Protein AF-A0A0A3JSB8-F1 (afdb_monomer_lite)

Structure (mmCIF, N/CA/C/O backbone):
data_AF-A0A0A3JSB8-F1
#
_entry.id   AF-A0A0A3JSB8-F1
#
loop_
_atom_site.group_PDB
_atom_site.id
_atom_site.type_symbol
_atom_site.label_atom_id
_atom_site.label_alt_id
_atom_site.label_comp_id
_atom_site.label_asym_id
_atom_site.label_entity_id
_atom_site.label_seq_id
_atom_site.pdbx_PDB_ins_code
_atom_site.Cartn_x
_atom_site.Cartn_y
_atom_site.Cartn_z
_atom_site.occupancy
_atom_site.B_iso_or_equiv
_atom_site.auth_seq_id
_atom_site.auth_comp_id
_atom_site.auth_asym_id
_atom_site.auth_atom_id
_atom_site.pdbx_PDB_model_num
ATOM 1 N N . MET A 1 1 ? -5.574 57.983 15.757 1.00 31.56 1 MET A N 1
ATOM 2 C CA . MET A 1 1 ? -6.626 58.805 16.403 1.00 31.56 1 MET A CA 1
ATOM 3 C C . MET A 1 1 ? -7.780 57.883 16.767 1.00 31.56 1 MET A C 1
ATOM 5 O O . MET A 1 1 ? -8.288 57.249 15.859 1.00 31.56 1 MET A O 1
ATOM 9 N N . LYS A 1 2 ? -8.179 57.881 18.053 1.00 29.66 2 LYS A N 1
ATOM 10 C CA . LYS A 1 2 ? -9.280 57.117 18.693 1.00 29.66 2 LYS A CA 1
ATOM 11 C C . LYS A 1 2 ? -9.061 55.598 18.813 1.00 29.66 2 LYS A C 1
ATOM 13 O O . LYS A 1 2 ? -8.737 54.969 17.827 1.00 29.66 2 LYS A O 1
ATOM 18 N N . LYS A 1 3 ? -9.298 54.929 19.943 1.00 28.39 3 LYS A N 1
ATOM 19 C CA . LYS A 1 3 ? -9.366 55.271 21.380 1.00 28.39 3 LYS A CA 1
ATOM 20 C C . LYS A 1 3 ? -9.493 53.900 22.069 1.00 28.39 3 LYS A C 1
ATOM 22 O O . LYS A 1 3 ? -10.528 53.259 21.938 1.00 28.39 3 LYS A O 1
ATOM 27 N N . LEU A 1 4 ? -8.434 53.456 22.740 1.00 27.33 4 LEU A N 1
ATOM 28 C CA . LEU A 1 4 ? -8.430 52.274 23.599 1.00 27.33 4 LEU A CA 1
ATOM 29 C C . LEU A 1 4 ? -9.169 52.658 24.889 1.00 27.33 4 LEU A C 1
ATOM 31 O O . LEU A 1 4 ? -8.786 53.634 25.538 1.00 27.33 4 LEU A O 1
ATOM 35 N N . THR A 1 5 ? -10.250 51.958 25.225 1.00 29.77 5 THR A N 1
ATOM 36 C CA . THR A 1 5 ? -10.962 52.153 26.496 1.00 29.77 5 THR A CA 1
ATOM 37 C C . THR A 1 5 ? -10.627 50.968 27.386 1.00 29.77 5 THR A C 1
ATOM 39 O O . THR A 1 5 ? -11.283 49.938 27.328 1.00 29.77 5 THR A O 1
ATOM 42 N N . ILE A 1 6 ? -9.561 51.118 28.170 1.00 31.22 6 ILE A N 1
ATOM 43 C CA . ILE A 1 6 ? -9.255 50.252 29.307 1.00 31.22 6 ILE A CA 1
ATOM 44 C C . ILE A 1 6 ? -10.153 50.721 30.451 1.00 31.22 6 ILE A C 1
ATOM 46 O O . ILE A 1 6 ? -10.021 51.854 30.921 1.00 31.22 6 ILE A O 1
ATOM 50 N N . LEU A 1 7 ? -11.085 49.871 30.872 1.00 26.53 7 LEU A N 1
ATOM 51 C CA . LEU A 1 7 ? -11.843 50.062 32.101 1.00 26.53 7 LEU A CA 1
ATOM 52 C C . LEU A 1 7 ? -11.146 49.260 33.207 1.00 26.53 7 LEU A C 1
ATOM 54 O O . LEU A 1 7 ? -11.431 48.087 33.411 1.00 26.53 7 LEU A O 1
ATOM 58 N N . CYS A 1 8 ? -10.213 49.904 33.910 1.00 28.80 8 CYS A N 1
ATOM 59 C CA . CYS A 1 8 ? -9.721 49.409 35.192 1.00 28.80 8 CYS A CA 1
ATOM 60 C C . CYS A 1 8 ? -10.833 49.565 36.234 1.00 28.80 8 CYS A C 1
ATOM 62 O O . CYS A 1 8 ? -11.164 50.690 36.616 1.00 28.80 8 CYS A O 1
ATOM 64 N N . ILE A 1 9 ? -11.380 48.453 36.719 1.00 31.25 9 ILE A N 1
ATOM 65 C CA . ILE A 1 9 ? -12.106 48.423 37.989 1.00 31.25 9 ILE A CA 1
ATOM 66 C C . ILE A 1 9 ? -11.133 47.896 39.039 1.00 31.25 9 ILE A C 1
ATOM 68 O O . ILE A 1 9 ? -10.854 46.705 39.125 1.00 31.25 9 ILE A O 1
ATOM 72 N N . SER A 1 10 ? -10.591 48.823 39.824 1.00 34.66 10 SER A N 1
ATOM 73 C CA . SER A 1 10 ? -9.871 48.530 41.056 1.00 34.66 10 SER A CA 1
ATOM 74 C C . SER A 1 10 ? -10.889 48.180 42.147 1.00 34.66 10 SER A C 1
ATOM 76 O O . SER A 1 10 ? -11.657 49.049 42.562 1.00 34.66 10 SER A O 1
ATOM 78 N N . ILE A 1 11 ? -10.866 46.949 42.661 1.00 34.78 11 ILE A N 1
ATOM 79 C CA . ILE A 1 11 ? -11.374 46.643 44.005 1.00 34.78 11 ILE A CA 1
ATOM 80 C C . ILE A 1 11 ? -10.167 46.243 44.846 1.00 34.78 11 ILE A C 1
ATOM 82 O O . ILE A 1 11 ? -9.565 45.192 44.653 1.00 34.78 11 ILE A O 1
ATOM 86 N N . LEU A 1 12 ? -9.783 47.158 45.736 1.00 35.91 12 LEU A N 1
ATOM 87 C CA . LEU A 1 12 ? -8.748 46.955 46.737 1.00 35.91 12 LEU A CA 1
ATOM 88 C C . LEU A 1 12 ? -9.310 46.117 47.888 1.00 35.91 12 LEU A C 1
ATOM 90 O O . LEU A 1 12 ? -10.417 46.340 48.376 1.00 35.91 12 LEU A O 1
ATOM 94 N N . THR A 1 13 ? -8.482 45.161 48.277 1.00 48.22 13 THR A N 1
ATOM 95 C CA . THR A 1 13 ? -8.612 44.140 49.309 1.00 48.22 13 THR A CA 1
ATOM 96 C C . THR A 1 13 ? -8.962 44.673 50.696 1.00 48.22 13 THR A C 1
ATOM 98 O O . THR A 1 13 ? -8.441 45.696 51.129 1.00 48.22 13 THR A O 1
ATOM 101 N N . LEU A 1 14 ? -9.747 43.890 51.445 1.00 31.88 14 LEU A N 1
ATOM 102 C CA . LEU A 1 14 ? -9.674 43.818 52.907 1.00 31.88 14 LEU A CA 1
ATOM 103 C C . LEU A 1 14 ? -10.087 42.409 53.380 1.00 31.88 14 LEU A C 1
ATOM 105 O O . LEU A 1 14 ? -11.265 42.099 53.490 1.00 31.88 14 LEU A O 1
ATOM 109 N N . TRP A 1 15 ? -9.053 41.614 53.676 1.00 37.88 15 TRP A N 1
ATOM 110 C CA . TRP A 1 15 ? -8.989 40.474 54.604 1.00 37.88 15 TRP A CA 1
ATOM 111 C C . TRP A 1 15 ? -9.884 39.240 54.364 1.00 37.88 15 TRP A C 1
ATOM 113 O O . TRP A 1 15 ? -11.060 39.229 54.709 1.00 37.88 15 TRP A O 1
ATOM 123 N N . GLY A 1 16 ? -9.227 38.138 53.967 1.00 34.78 16 GLY A N 1
ATOM 124 C CA . GLY A 1 16 ? -9.651 36.758 54.242 1.00 34.78 16 GLY A CA 1
ATOM 125 C C . GLY A 1 16 ? -9.632 35.841 53.014 1.00 34.78 16 GLY A C 1
ATOM 126 O O . GLY A 1 16 ? -10.454 36.023 52.130 1.00 34.78 16 GLY A O 1
ATOM 127 N N . CYS A 1 17 ? -8.760 34.824 53.027 1.00 36.03 17 CYS A N 1
ATOM 128 C CA . CYS A 1 17 ? -8.586 33.755 52.021 1.00 36.03 17 CYS A CA 1
ATOM 129 C C . CYS A 1 17 ? -7.818 34.146 50.743 1.00 36.03 17 CYS A C 1
ATOM 131 O O . CYS A 1 17 ? -8.404 34.402 49.699 1.00 36.03 17 CYS A O 1
ATOM 133 N N . THR A 1 18 ? -6.489 34.136 50.817 1.00 41.56 18 THR A N 1
ATOM 134 C CA . THR A 1 18 ? -5.588 34.061 49.655 1.00 41.56 18 THR A CA 1
ATOM 135 C C . THR A 1 18 ? -4.851 32.737 49.765 1.00 41.56 18 THR A C 1
ATOM 137 O O . THR A 1 18 ? -3.913 32.648 50.546 1.00 41.56 18 THR A O 1
ATOM 140 N N . ASP A 1 19 ? -5.372 31.712 49.102 1.00 48.94 19 ASP A N 1
ATOM 141 C CA . ASP A 1 19 ? -4.634 30.482 48.775 1.00 48.94 19 ASP A CA 1
ATOM 142 C C . ASP A 1 19 ? -5.393 29.689 47.698 1.00 48.94 19 ASP A C 1
ATOM 144 O O . ASP A 1 19 ? -4.778 29.014 46.895 1.00 48.94 19 ASP A O 1
ATOM 148 N N . THR A 1 20 ? -6.721 29.806 47.590 1.00 48.31 20 THR A N 1
ATOM 149 C CA . THR A 1 20 ? -7.505 29.059 46.587 1.00 48.31 20 THR A CA 1
ATOM 150 C C . THR A 1 20 ? -7.732 29.798 45.265 1.00 48.31 20 THR A C 1
ATOM 152 O O . THR A 1 20 ? -7.834 29.155 44.227 1.00 48.31 20 THR A O 1
ATOM 155 N N . THR A 1 21 ? -7.797 31.131 45.266 1.00 52.81 21 THR A N 1
ATOM 156 C CA . THR A 1 21 ? -8.100 31.934 44.065 1.00 52.81 21 THR A CA 1
ATOM 157 C C . THR A 1 21 ? -6.914 32.078 43.108 1.00 52.81 21 THR A C 1
ATOM 159 O O . THR A 1 21 ? -7.118 32.027 41.900 1.00 52.81 21 THR A O 1
ATOM 162 N N . ASP A 1 22 ? -5.691 32.206 43.635 1.00 53.78 22 ASP A N 1
ATOM 163 C CA . ASP A 1 22 ? -4.467 32.267 42.816 1.00 53.78 22 ASP A CA 1
ATOM 164 C C . ASP A 1 22 ? -4.155 30.888 42.198 1.00 53.78 22 ASP A C 1
ATOM 166 O O . ASP A 1 22 ? -3.843 30.799 41.016 1.00 53.78 22 ASP A O 1
ATOM 170 N N . ILE A 1 23 ? -4.377 29.794 42.947 1.00 54.88 23 ILE A N 1
ATOM 171 C CA . ILE A 1 23 ? -4.226 28.413 42.444 1.00 54.88 23 ILE A CA 1
ATOM 172 C C . ILE A 1 23 ? -5.219 28.112 41.309 1.00 54.88 23 ILE A C 1
ATOM 174 O O . ILE A 1 23 ? -4.866 27.446 40.339 1.00 54.88 23 ILE A O 1
ATOM 178 N N . GLN A 1 24 ? -6.456 28.615 41.400 1.00 60.88 24 GLN A N 1
ATOM 179 C CA . GLN A 1 24 ? -7.439 28.458 40.325 1.00 60.88 24 GLN A CA 1
ATOM 180 C C . GLN A 1 24 ? -7.071 29.275 39.080 1.00 60.88 24 GLN A C 1
ATOM 182 O O . GLN A 1 24 ? -7.248 28.781 37.970 1.00 60.88 24 GLN A O 1
ATOM 187 N N . GLN A 1 25 ? -6.541 30.495 39.232 1.00 64.31 25 GLN A N 1
ATOM 188 C CA . GLN A 1 25 ? -6.104 31.303 38.086 1.00 64.31 25 GLN A CA 1
ATOM 189 C C . GLN A 1 25 ? -4.925 30.677 37.334 1.00 64.31 25 GLN A C 1
ATOM 191 O O . GLN A 1 25 ? -4.960 30.651 36.104 1.00 64.31 25 GLN A O 1
ATOM 196 N N . ASP A 1 26 ? -3.942 30.130 38.049 1.00 71.81 26 ASP A N 1
ATOM 197 C CA . ASP A 1 26 ? -2.792 29.461 37.432 1.00 71.81 26 ASP A CA 1
ATOM 198 C C . ASP A 1 26 ? -3.206 28.162 36.712 1.00 71.81 26 ASP A C 1
ATOM 200 O O . ASP A 1 26 ? -2.741 27.897 35.605 1.00 71.81 26 ASP A O 1
ATOM 204 N N . GLN A 1 27 ? -4.157 27.396 37.267 1.00 78.25 27 GLN A N 1
ATOM 205 C CA . GLN A 1 27 ? -4.723 26.221 36.585 1.00 78.25 27 GLN A CA 1
ATOM 206 C C . GLN A 1 27 ? -5.480 26.583 35.302 1.00 78.25 27 GLN A C 1
ATOM 208 O O . GLN A 1 27 ? -5.315 25.919 34.282 1.00 78.25 27 GLN A O 1
ATOM 213 N N . PHE A 1 28 ? -6.298 27.640 35.318 1.00 79.75 28 PHE A N 1
ATOM 214 C CA . PHE A 1 28 ? -6.998 28.082 34.108 1.00 79.75 28 PHE A CA 1
ATOM 215 C C . PHE A 1 28 ? -6.040 28.626 33.043 1.00 79.75 28 PHE A C 1
ATOM 217 O O . PHE A 1 28 ? -6.310 28.456 31.857 1.00 79.75 28 PHE A O 1
ATOM 224 N N . ALA A 1 29 ? -4.934 29.266 33.432 1.00 83.19 29 ALA A N 1
ATOM 225 C CA . ALA A 1 29 ? -3.900 29.679 32.486 1.00 83.19 29 ALA A CA 1
ATOM 226 C C . ALA A 1 29 ? -3.259 28.462 31.801 1.00 83.19 29 ALA A C 1
ATOM 228 O O . ALA A 1 29 ? -3.170 28.442 30.578 1.00 83.19 29 ALA A O 1
ATOM 229 N N . GLN A 1 30 ? -2.931 27.422 32.573 1.00 88.31 30 GLN A N 1
ATOM 230 C CA . GLN A 1 30 ? -2.365 26.181 32.043 1.00 88.31 30 GLN A CA 1
ATOM 231 C C . GLN A 1 30 ? -3.322 25.461 31.079 1.00 88.31 30 GLN A C 1
ATOM 233 O O . GLN A 1 30 ? -2.894 24.982 30.036 1.00 88.31 30 GLN A O 1
ATOM 238 N N . TYR A 1 31 ? -4.628 25.429 31.370 1.00 91.94 31 TYR A N 1
ATOM 239 C CA . TYR A 1 31 ? -5.602 24.836 30.445 1.00 91.94 31 TYR A CA 1
ATOM 240 C C . TYR A 1 31 ? -5.735 25.606 29.127 1.00 91.94 31 TYR A C 1
ATOM 242 O O . TYR A 1 31 ? -5.942 24.987 28.088 1.00 91.94 31 TYR A O 1
ATOM 250 N N . ASN A 1 32 ? -5.624 26.939 29.156 1.00 91.38 32 ASN A N 1
ATOM 251 C CA . ASN A 1 32 ? -5.636 27.730 27.924 1.00 91.38 32 ASN A CA 1
ATOM 252 C C . ASN A 1 32 ? -4.356 27.515 27.108 1.00 91.38 32 ASN A C 1
ATOM 254 O O . ASN A 1 32 ? -4.451 27.406 25.896 1.00 91.38 32 ASN A O 1
ATOM 258 N N . GLU A 1 33 ? -3.195 27.404 27.757 1.00 93.56 33 GLU A N 1
ATOM 259 C CA . GLU A 1 33 ? -1.924 27.111 27.080 1.00 93.56 33 GLU A CA 1
ATOM 260 C C . GLU A 1 33 ? -1.973 25.754 26.364 1.00 93.56 33 GLU A C 1
ATOM 262 O O . GLU A 1 33 ? -1.683 25.684 25.176 1.00 93.56 33 GLU A O 1
ATOM 267 N N . SER A 1 34 ? -2.447 24.699 27.034 1.00 94.75 34 SER A N 1
ATOM 268 C CA . SER A 1 34 ? -2.625 23.388 26.392 1.00 94.75 34 SER A CA 1
ATOM 269 C C . SER A 1 34 ? -3.678 23.408 25.280 1.00 94.75 34 SER A C 1
ATOM 271 O O . SER A 1 34 ? -3.558 22.679 24.302 1.00 94.75 34 SER A O 1
ATOM 273 N N . TYR A 1 35 ? -4.726 24.227 25.402 1.00 95.94 35 TYR A N 1
ATOM 274 C CA . TYR A 1 35 ? -5.698 24.371 24.321 1.00 95.94 35 TYR A CA 1
ATOM 275 C C . TYR A 1 35 ? -5.085 25.082 23.108 1.00 95.94 35 TYR A C 1
ATOM 277 O O . TYR A 1 35 ? -5.302 24.647 21.984 1.00 95.94 35 TYR A O 1
ATOM 285 N N . GLU A 1 36 ? -4.297 26.140 23.318 1.00 96.06 36 GLU A N 1
ATOM 286 C CA . GLU A 1 36 ? -3.562 26.823 22.247 1.00 96.06 36 GLU A CA 1
ATOM 287 C C . GLU A 1 36 ? -2.554 25.886 21.566 1.00 96.06 36 GLU A C 1
ATOM 289 O O . GLU A 1 36 ? -2.506 25.856 20.340 1.00 96.06 36 GLU A O 1
ATOM 294 N N . GLU A 1 37 ? -1.836 25.064 22.337 1.00 96.94 37 GLU A N 1
ATOM 295 C CA . GLU A 1 37 ? -0.954 24.010 21.815 1.00 96.94 37 GLU A CA 1
ATOM 296 C C . GLU A 1 37 ? -1.728 23.011 20.942 1.00 96.94 37 GLU A C 1
ATOM 298 O O . GLU A 1 37 ? -1.321 22.713 19.822 1.00 96.94 37 GLU A O 1
ATOM 303 N N . ALA A 1 38 ? -2.894 22.544 21.400 1.00 96.06 38 ALA A N 1
ATOM 304 C CA . ALA A 1 38 ? -3.738 21.666 20.596 1.00 96.06 38 ALA A CA 1
ATOM 305 C C . ALA A 1 38 ? -4.219 22.335 19.298 1.00 96.06 38 ALA A C 1
ATOM 307 O O . ALA A 1 38 ? -4.320 21.664 18.275 1.00 96.06 38 ALA A O 1
ATOM 308 N N . MET A 1 39 ? -4.520 23.637 19.320 1.00 97.44 39 MET A N 1
ATOM 309 C CA . MET A 1 39 ? -4.934 24.368 18.116 1.00 97.44 39 MET A CA 1
ATOM 310 C C . MET A 1 39 ? -3.777 24.578 17.137 1.00 97.44 39 MET A C 1
ATOM 312 O O . MET A 1 39 ? -3.995 24.518 15.933 1.00 97.44 39 MET A O 1
ATOM 316 N N . GLU A 1 40 ? -2.552 24.767 17.627 1.00 96.44 40 GLU A N 1
ATOM 317 C CA . GLU A 1 40 ? -1.364 24.808 16.771 1.00 96.44 40 GLU A CA 1
ATOM 318 C C . GLU A 1 40 ? -1.148 23.464 16.058 1.00 96.44 40 GLU A C 1
ATOM 320 O O . GLU A 1 40 ? -0.875 23.448 14.861 1.00 96.44 40 GLU A O 1
ATOM 325 N N . LEU A 1 41 ? -1.359 22.345 16.755 1.00 93.69 41 LEU A N 1
ATOM 326 C CA . LEU A 1 41 ? -1.307 21.006 16.159 1.00 93.69 41 LEU A CA 1
ATOM 327 C C . LEU A 1 41 ? -2.427 20.783 15.132 1.00 93.69 41 LEU A C 1
ATOM 329 O O . LEU A 1 41 ? -2.182 20.212 14.075 1.00 93.69 41 LEU A O 1
ATOM 333 N N . VAL A 1 42 ? -3.642 21.270 15.406 1.00 92.50 42 VAL A N 1
ATOM 334 C CA . VAL A 1 42 ? -4.762 21.280 14.442 1.00 92.50 42 VAL A CA 1
ATOM 335 C C . VAL A 1 42 ? -4.381 22.058 13.181 1.00 92.50 42 VAL A C 1
ATOM 337 O O . VAL A 1 42 ? -4.586 21.566 12.079 1.00 92.50 42 VAL A O 1
ATOM 340 N N . ASP A 1 43 ? -3.785 23.241 13.320 1.00 90.12 43 ASP A N 1
ATOM 341 C CA . ASP A 1 43 ? -3.350 24.053 12.176 1.00 90.12 43 ASP A CA 1
ATOM 342 C C . ASP A 1 43 ? -2.194 23.402 11.387 1.00 90.12 43 ASP A C 1
ATOM 344 O O . ASP A 1 43 ? -1.973 23.739 10.224 1.00 90.12 43 ASP A O 1
ATOM 348 N N . GLN A 1 44 ? -1.466 22.471 12.010 1.00 87.94 44 GLN A N 1
ATOM 349 C CA . GLN A 1 44 ? -0.397 21.666 11.408 1.00 87.94 44 GLN A CA 1
ATOM 350 C C . GLN A 1 44 ? -0.888 20.302 10.890 1.00 87.94 44 GLN A C 1
ATOM 352 O O . GLN A 1 44 ? -0.074 19.502 10.437 1.00 87.94 44 GLN A O 1
ATOM 357 N N . ASN A 1 45 ? -2.196 20.028 10.951 1.00 87.31 45 ASN A N 1
ATOM 358 C CA . ASN A 1 45 ? -2.806 18.736 10.618 1.00 87.31 45 ASN A CA 1
ATOM 359 C C . ASN A 1 45 ? -2.298 17.553 11.476 1.00 87.31 45 ASN A C 1
ATOM 361 O O . ASN A 1 45 ? -2.472 16.387 11.123 1.00 87.31 45 ASN A O 1
ATOM 365 N N . GLU A 1 46 ? -1.714 17.817 12.648 1.00 87.06 46 GLU A N 1
ATOM 366 C CA . GLU A 1 46 ? -1.260 16.802 13.606 1.00 87.06 46 GLU A CA 1
ATOM 367 C C . GLU A 1 46 ? -2.427 16.313 14.488 1.00 87.06 46 GLU A C 1
ATOM 369 O O . GLU A 1 46 ? -2.433 16.423 15.721 1.00 87.06 46 GLU A O 1
ATOM 374 N N . TRP A 1 47 ? -3.458 15.764 13.840 1.00 89.12 47 TRP A N 1
ATOM 375 C CA . TRP A 1 47 ? -4.763 15.478 14.444 1.00 89.12 47 TRP A CA 1
ATOM 376 C C . TRP A 1 47 ? -4.701 14.553 15.664 1.00 89.12 47 TRP A C 1
ATOM 378 O O . TRP A 1 47 ? -5.384 14.791 16.661 1.00 89.12 47 TRP A O 1
ATOM 388 N N . GLN A 1 48 ? -3.862 13.517 15.632 1.00 87.12 48 GLN A N 1
ATOM 389 C CA . GLN A 1 48 ? -3.758 12.548 16.728 1.00 87.12 48 GLN A CA 1
ATOM 390 C C . GLN A 1 48 ? -3.099 13.153 17.983 1.00 87.12 48 GLN A C 1
ATOM 392 O O . GLN A 1 48 ? -3.523 12.888 19.116 1.00 87.12 48 GLN A O 1
ATOM 397 N N . ALA A 1 49 ? -2.093 14.013 17.794 1.00 88.88 49 ALA A N 1
ATOM 398 C CA . ALA A 1 49 ? -1.456 14.741 18.887 1.00 88.88 49 ALA A CA 1
ATOM 399 C C . ALA A 1 49 ? -2.438 15.754 19.498 1.00 88.88 49 ALA A C 1
ATOM 401 O O . ALA A 1 49 ? -2.629 15.772 20.718 1.00 88.88 49 ALA A O 1
ATOM 402 N N . ALA A 1 50 ? -3.157 16.500 18.651 1.00 93.12 50 ALA A N 1
ATOM 403 C CA . ALA A 1 50 ? -4.214 17.408 19.085 1.00 93.12 50 ALA A CA 1
ATOM 404 C C . ALA A 1 50 ? -5.317 16.680 19.874 1.00 93.12 50 ALA A C 1
ATOM 406 O O . ALA A 1 50 ? -5.702 17.131 20.956 1.00 93.12 50 ALA A O 1
ATOM 407 N N . LYS A 1 51 ? -5.790 15.521 19.389 1.00 92.88 51 LYS A N 1
ATOM 408 C CA . LYS A 1 51 ? -6.801 14.695 20.073 1.00 92.88 51 LYS A CA 1
ATOM 409 C C . LYS A 1 51 ? -6.364 14.306 21.480 1.00 92.88 51 LYS A C 1
ATOM 411 O O . LYS A 1 51 ? -7.175 14.370 22.404 1.00 92.88 51 LYS A O 1
ATOM 416 N N . THR A 1 52 ? -5.101 13.915 21.648 1.00 91.62 52 THR A N 1
ATOM 417 C CA . THR A 1 52 ? -4.548 13.510 22.949 1.00 91.62 52 THR A CA 1
ATOM 418 C C . THR A 1 52 ? -4.655 14.654 23.957 1.00 91.62 52 THR A C 1
ATOM 420 O O . THR A 1 52 ? -5.256 14.489 25.019 1.00 91.62 52 THR A O 1
ATOM 423 N N . ILE A 1 53 ? -4.173 15.845 23.586 1.00 95.38 53 ILE A N 1
ATOM 424 C CA . ILE A 1 53 ? -4.220 17.029 24.455 1.00 95.38 53 ILE A CA 1
ATOM 425 C C . ILE A 1 53 ? -5.669 17.440 24.750 1.00 95.38 53 ILE A C 1
ATOM 427 O O . ILE A 1 53 ? -6.018 17.718 25.900 1.00 95.38 53 ILE A O 1
ATOM 431 N N . LEU A 1 54 ? -6.539 17.449 23.735 1.00 95.50 54 LEU A N 1
ATOM 432 C CA . LEU A 1 54 ? -7.949 17.818 23.889 1.00 95.50 54 LEU A CA 1
ATOM 433 C C . LEU A 1 54 ? -8.718 16.839 24.786 1.00 95.50 54 LEU A C 1
ATOM 435 O O . LEU A 1 54 ? -9.539 17.281 25.587 1.00 95.50 54 LEU A O 1
ATOM 439 N N . THR A 1 55 ? -8.429 15.539 24.708 1.00 93.44 55 THR A N 1
ATOM 440 C CA . THR A 1 55 ? -9.045 14.512 25.566 1.00 93.44 55 THR A CA 1
ATOM 441 C C . THR A 1 55 ? -8.629 14.696 27.027 1.00 93.44 55 THR A C 1
ATOM 443 O O . THR A 1 55 ? -9.481 14.718 27.922 1.00 93.44 55 THR A O 1
ATOM 446 N N . ASP A 1 56 ? -7.334 14.908 27.277 1.00 93.56 56 ASP A N 1
ATOM 447 C CA . ASP A 1 56 ? -6.802 15.163 28.622 1.00 93.56 56 ASP A CA 1
ATOM 448 C C . ASP A 1 56 ? -7.385 16.451 29.223 1.00 93.56 56 ASP A C 1
ATOM 450 O O . ASP A 1 56 ? -7.750 16.501 30.409 1.00 93.56 56 ASP A O 1
ATOM 454 N N . LEU A 1 57 ? -7.530 17.493 28.397 1.00 94.44 57 LEU A N 1
ATOM 455 C CA . LEU A 1 57 ? -8.197 18.737 28.770 1.00 94.44 57 LEU A CA 1
ATOM 456 C C . LEU A 1 57 ? -9.670 18.513 29.089 1.00 94.44 57 LEU A C 1
ATOM 458 O O . LEU A 1 57 ? -10.145 19.000 30.117 1.00 94.44 57 LEU A O 1
ATOM 462 N N . GLU A 1 58 ? -10.400 17.774 28.257 1.00 94.31 58 GLU A N 1
ATOM 463 C CA . GLU A 1 58 ? -11.816 17.495 28.480 1.00 94.31 58 GLU A CA 1
ATOM 464 C C . GLU A 1 58 ? -12.024 16.761 29.810 1.00 94.31 58 GLU A C 1
ATOM 466 O O . GLU A 1 58 ? -12.872 17.154 30.620 1.00 94.31 58 GLU A O 1
ATOM 471 N N . GLN A 1 59 ? -11.212 15.736 30.082 1.00 92.56 59 GLN A N 1
ATOM 472 C CA . GLN A 1 59 ? -11.267 14.967 31.322 1.00 92.56 59 GLN A CA 1
ATOM 473 C C . GLN A 1 59 ? -10.930 15.839 32.541 1.00 92.56 59 GLN A C 1
ATOM 475 O O . GLN A 1 59 ? -11.647 15.806 33.549 1.00 92.56 59 GLN A O 1
ATOM 480 N N . SER A 1 60 ? -9.887 16.666 32.436 1.00 91.69 60 SER A N 1
ATOM 481 C CA . SER A 1 60 ? -9.468 17.590 33.496 1.00 91.69 60 SER A CA 1
ATOM 482 C C . SER A 1 60 ? -10.543 18.636 33.793 1.00 91.69 60 SER A C 1
ATOM 484 O O . SER A 1 60 ? -10.914 18.831 34.953 1.00 91.69 60 SER A O 1
ATOM 486 N N . LEU A 1 61 ? -11.116 19.260 32.762 1.00 89.44 61 LEU A N 1
ATOM 487 C CA . LEU A 1 61 ? -12.154 20.283 32.891 1.00 89.44 61 LEU A CA 1
ATOM 488 C C . LEU A 1 61 ? -13.491 19.713 33.390 1.00 89.44 61 LEU A C 1
ATOM 490 O O . LEU A 1 61 ? -14.153 20.360 34.203 1.00 89.44 61 LEU A O 1
ATOM 494 N N . ASN A 1 62 ? -13.878 18.505 32.963 1.00 88.25 62 ASN A N 1
ATOM 495 C CA . ASN A 1 62 ? -15.071 17.806 33.462 1.00 88.25 62 ASN A CA 1
ATOM 496 C C . ASN A 1 62 ? -14.954 17.445 34.959 1.00 88.25 62 ASN A C 1
ATOM 498 O O . ASN A 1 62 ? -15.974 17.282 35.629 1.00 88.25 62 ASN A O 1
ATOM 502 N N . SER A 1 63 ? -13.733 17.322 35.494 1.00 86.25 63 SER A N 1
ATOM 503 C CA . SER A 1 63 ? -13.491 17.002 36.909 1.00 86.25 63 SER A CA 1
ATOM 504 C C . SER A 1 63 ? -13.589 18.206 37.860 1.00 86.25 63 SER A C 1
ATOM 506 O O . SER A 1 63 ? -13.584 18.029 39.082 1.00 86.25 63 SER A O 1
ATOM 508 N N . LEU A 1 64 ? -13.696 19.429 37.326 1.00 83.94 64 LEU A N 1
ATOM 509 C CA . LEU A 1 64 ? -13.777 20.652 38.124 1.00 83.94 64 LEU A CA 1
ATOM 510 C C . LEU A 1 64 ? -15.152 20.796 38.798 1.00 83.94 64 LEU A C 1
ATOM 512 O O . LEU A 1 64 ? -16.196 20.603 38.181 1.00 83.94 64 LEU A O 1
ATOM 516 N N . GLU A 1 65 ? -15.167 21.236 40.063 1.00 71.81 65 GLU A N 1
ATOM 517 C CA . GLU A 1 65 ? -16.416 21.545 40.787 1.00 71.81 65 GLU A CA 1
ATOM 518 C C . GLU A 1 65 ? -17.196 22.716 40.158 1.00 71.81 65 GLU A C 1
ATOM 520 O O . GLU A 1 65 ? -18.407 22.845 40.346 1.00 71.81 65 GLU A O 1
ATOM 525 N N . THR A 1 66 ? -16.508 23.585 39.413 1.00 73.06 66 THR A N 1
ATOM 526 C CA . THR A 1 66 ? -17.083 24.743 38.723 1.00 73.06 66 THR A CA 1
ATOM 527 C C . THR A 1 66 ? -17.039 24.551 37.216 1.00 73.06 66 THR A C 1
ATOM 529 O O . THR A 1 66 ? -15.978 24.259 36.671 1.00 73.06 66 THR A O 1
ATOM 532 N N . ALA A 1 67 ? -18.162 24.804 36.537 1.00 70.75 67 ALA A N 1
ATOM 533 C CA . ALA A 1 67 ? -18.222 24.755 35.079 1.00 70.75 67 ALA A CA 1
ATOM 534 C C . ALA A 1 67 ? -17.196 25.716 34.449 1.00 70.75 67 ALA A C 1
ATOM 536 O O . ALA A 1 67 ? -17.243 26.925 34.692 1.00 70.75 67 ALA A O 1
ATOM 537 N N . SER A 1 68 ? -16.287 25.171 33.638 1.00 78.88 68 SER A N 1
ATOM 538 C CA . SER A 1 68 ? -15.344 25.953 32.838 1.00 78.88 68 SER A CA 1
ATOM 539 C C . SER A 1 68 ? -15.996 26.389 31.522 1.00 78.88 68 SER A C 1
ATOM 541 O O . SER A 1 68 ? -16.578 25.542 30.843 1.00 78.88 68 SER A O 1
ATOM 543 N N . PRO A 1 69 ? -15.882 27.664 31.111 1.00 81.69 69 PRO A N 1
ATOM 544 C CA . PRO A 1 69 ? -16.338 28.099 29.791 1.00 81.69 69 PRO A CA 1
ATOM 545 C C . PRO A 1 69 ? -15.544 27.453 28.640 1.00 81.69 69 PRO A C 1
ATOM 547 O O . PRO A 1 69 ? -16.107 27.287 27.568 1.00 81.69 69 PRO A O 1
ATOM 550 N N . LEU A 1 70 ? -14.292 27.035 28.878 1.00 89.94 70 LEU A N 1
ATOM 551 C CA . LEU A 1 70 ? -13.419 26.387 27.885 1.00 89.94 70 LEU A CA 1
ATOM 552 C C . LEU A 1 70 ? -13.879 24.964 27.520 1.00 89.94 70 LEU A C 1
ATOM 554 O O . LEU A 1 70 ? -13.559 24.466 26.449 1.00 89.94 70 LEU A O 1
ATOM 558 N N . LEU A 1 71 ? -14.643 24.301 28.396 1.00 91.50 71 LEU A N 1
ATOM 559 C CA . LEU A 1 71 ? -15.051 22.907 28.199 1.00 91.50 71 LEU A CA 1
ATOM 560 C C . LEU A 1 71 ? -15.881 22.710 26.923 1.00 91.50 71 LEU A C 1
ATOM 562 O O . LEU A 1 71 ? -15.742 21.689 26.258 1.00 91.50 71 LEU A O 1
ATOM 566 N N . GLU A 1 72 ? -16.751 23.665 26.594 1.00 91.06 72 GLU A N 1
ATOM 567 C CA . GLU A 1 72 ? -17.577 23.577 25.385 1.00 91.06 72 GLU A CA 1
ATOM 568 C C . GLU A 1 72 ? -16.732 23.740 24.116 1.00 91.06 72 GLU A C 1
ATOM 570 O O . GLU A 1 72 ? -16.948 23.026 23.139 1.00 91.06 72 GLU A O 1
ATOM 575 N N . ASP A 1 73 ? -15.737 24.631 24.153 1.00 93.62 73 ASP A N 1
ATOM 576 C CA . ASP A 1 73 ? -14.810 24.837 23.040 1.00 93.62 73 ASP A CA 1
ATOM 577 C C . ASP A 1 73 ? -13.941 23.586 22.828 1.00 93.62 73 ASP A C 1
ATOM 579 O O . ASP A 1 73 ? -13.878 23.074 21.712 1.00 93.62 73 ASP A O 1
ATOM 583 N N . VAL A 1 74 ? -13.391 23.010 23.906 1.00 95.31 74 VAL A N 1
ATOM 584 C CA . VAL A 1 74 ? -12.638 21.740 23.865 1.00 95.31 74 VAL A CA 1
ATOM 585 C C . VAL A 1 74 ? -13.478 20.616 23.266 1.00 95.31 74 VAL A C 1
ATOM 587 O O . VAL A 1 74 ? -13.013 19.941 22.357 1.00 95.31 74 VAL A O 1
ATOM 590 N N . LYS A 1 75 ? -14.728 20.433 23.713 1.00 94.62 75 LYS A N 1
ATOM 591 C CA . LYS A 1 75 ? -15.622 19.389 23.176 1.00 94.62 75 LYS A CA 1
ATOM 592 C C . LYS A 1 75 ? -15.907 19.568 21.693 1.00 94.62 75 LYS A C 1
ATOM 594 O O . LYS A 1 75 ? -15.944 18.595 20.945 1.00 94.62 75 LYS A O 1
ATOM 599 N N . LYS A 1 76 ? -16.140 20.809 21.271 1.00 94.81 76 LYS A N 1
ATOM 600 C CA . LYS A 1 76 ? -16.428 21.125 19.875 1.00 94.81 76 LYS A CA 1
ATOM 601 C C . LYS A 1 76 ? -15.222 20.860 18.982 1.00 94.81 76 LYS A C 1
ATOM 603 O O . LYS A 1 76 ? -15.404 20.312 17.900 1.00 94.81 76 LYS A O 1
ATOM 608 N N . GLU A 1 77 ? -14.028 21.273 19.396 1.00 95.81 77 GLU A N 1
ATOM 609 C CA . GLU A 1 77 ? -12.820 21.022 18.608 1.00 95.81 77 GLU A CA 1
ATOM 610 C C . GLU A 1 77 ? -12.419 19.546 18.640 1.00 95.81 77 GLU A C 1
ATOM 612 O O . GLU A 1 77 ? -12.092 19.004 17.591 1.00 95.81 77 GLU A O 1
ATOM 617 N N . LEU A 1 78 ? -12.561 18.861 19.780 1.00 94.00 78 LEU A N 1
ATOM 618 C CA . LEU A 1 78 ? -12.346 17.415 19.875 1.00 94.00 78 LEU A CA 1
ATOM 619 C C . LEU A 1 78 ? -13.225 16.654 18.875 1.00 94.00 78 LEU A C 1
ATOM 621 O O . LEU A 1 78 ? -12.703 15.854 18.108 1.00 94.00 78 LEU A O 1
ATOM 625 N N . ALA A 1 79 ? -14.521 16.975 18.800 1.00 94.19 79 ALA A N 1
ATOM 626 C CA . ALA A 1 79 ? -15.429 16.347 17.839 1.00 94.19 79 ALA A CA 1
ATOM 627 C C . ALA A 1 79 ? -14.996 16.573 16.377 1.00 94.19 79 ALA A C 1
ATOM 629 O O . ALA A 1 79 ? -15.079 15.662 15.561 1.00 94.19 79 ALA A O 1
ATOM 630 N N . LYS A 1 80 ? -14.490 17.767 16.031 1.00 94.06 80 LYS A N 1
ATOM 631 C CA . LYS A 1 80 ? -13.966 18.013 14.676 1.00 94.06 80 LYS A CA 1
ATOM 632 C C . LYS A 1 80 ? -12.698 17.218 14.394 1.00 94.06 80 LYS A C 1
ATOM 634 O O . LYS A 1 80 ? -12.548 16.716 13.287 1.00 94.06 80 LYS A O 1
ATOM 639 N N . VAL A 1 81 ? -11.786 17.138 15.363 1.00 92.25 81 VAL A N 1
ATOM 640 C CA . VAL A 1 81 ? -10.549 16.358 15.237 1.00 92.25 81 VAL A CA 1
ATOM 641 C C . VAL A 1 81 ? -10.876 14.874 15.061 1.00 92.25 81 VAL A C 1
ATOM 643 O O . VAL A 1 81 ? -10.275 14.212 14.222 1.00 92.25 81 VAL A O 1
ATOM 646 N N . GLU A 1 82 ? -11.869 14.356 15.785 1.00 90.38 82 GLU A N 1
ATOM 647 C CA . GLU A 1 82 ? -12.361 12.984 15.617 1.00 90.38 82 GLU A CA 1
ATOM 648 C C . GLU A 1 82 ? -12.980 12.743 14.233 1.00 90.38 82 GLU A C 1
ATOM 650 O O . GLU A 1 82 ? -12.707 11.709 13.619 1.00 90.38 82 GLU A O 1
ATOM 655 N N . ASP A 1 83 ? -13.746 13.704 13.706 1.00 90.56 83 ASP A N 1
ATOM 656 C CA . ASP A 1 83 ? -14.264 13.643 12.336 1.00 90.56 83 ASP A CA 1
ATOM 657 C C . ASP A 1 83 ? -13.115 13.621 11.304 1.00 90.56 83 ASP A C 1
ATOM 659 O O . ASP A 1 83 ? -13.152 12.818 10.371 1.00 90.56 83 ASP A O 1
ATOM 663 N N . GLN A 1 84 ? -12.075 14.454 11.471 1.00 88.81 84 GLN A N 1
ATOM 664 C CA . GLN A 1 84 ? -10.909 14.472 10.568 1.00 88.81 84 GLN A CA 1
ATOM 665 C C . GLN A 1 84 ? -10.123 13.160 10.611 1.00 88.81 84 GLN A C 1
ATOM 667 O O . GLN A 1 84 ? -9.817 12.601 9.561 1.00 88.81 84 GLN A O 1
ATOM 672 N N . LEU A 1 85 ? -9.860 12.623 11.804 1.00 86.44 85 LEU A N 1
ATOM 673 C CA . LEU A 1 85 ? -9.197 11.325 11.964 1.00 86.44 85 LEU A CA 1
ATOM 674 C C . LEU A 1 85 ? -9.998 10.196 11.310 1.00 86.44 85 LEU A C 1
ATOM 676 O O . LEU A 1 85 ? -9.418 9.317 10.680 1.00 86.44 85 LEU A O 1
ATOM 680 N N . SER A 1 86 ? -11.329 10.238 11.408 1.00 84.38 86 SER A N 1
ATOM 681 C CA . SER A 1 86 ? -12.198 9.251 10.756 1.00 84.38 86 SER A CA 1
ATOM 682 C C . SER A 1 86 ? -12.084 9.318 9.228 1.00 84.38 86 SER A C 1
ATOM 684 O O . SER A 1 86 ? -12.025 8.284 8.564 1.00 84.38 86 SER A O 1
ATOM 686 N N . VAL A 1 87 ? -12.011 10.525 8.656 1.00 87.12 87 VAL A N 1
ATOM 687 C CA . VAL A 1 87 ? -11.778 10.716 7.214 1.00 87.12 87 VAL A CA 1
ATOM 688 C C . VAL A 1 87 ? -10.387 10.220 6.818 1.00 87.12 87 VAL A C 1
ATOM 690 O O . VAL A 1 87 ? -10.269 9.447 5.868 1.00 87.12 87 VAL A O 1
ATOM 693 N N . GLN A 1 88 ? -9.349 10.597 7.567 1.00 86.06 88 GLN A N 1
ATOM 694 C CA . GLN A 1 88 ? -7.971 10.174 7.314 1.00 86.06 88 GLN A CA 1
ATOM 695 C C . GLN A 1 88 ? -7.831 8.648 7.346 1.00 86.06 88 GLN A C 1
ATOM 697 O O . GLN A 1 88 ? -7.173 8.072 6.486 1.00 86.06 88 GLN A O 1
ATOM 702 N N . GLN A 1 89 ? -8.508 7.969 8.274 1.00 84.12 89 GLN A N 1
ATOM 703 C CA . GLN A 1 89 ? -8.523 6.507 8.344 1.00 84.12 89 GLN A CA 1
ATOM 704 C C . GLN A 1 89 ? -9.118 5.863 7.097 1.00 84.12 89 GLN A C 1
ATOM 706 O O . GLN A 1 89 ? -8.530 4.925 6.557 1.00 84.12 89 GLN A O 1
ATOM 711 N N . VAL A 1 90 ? -10.255 6.373 6.618 1.00 86.25 90 VAL A N 1
ATOM 712 C CA . VAL A 1 90 ? -10.861 5.894 5.369 1.00 86.25 90 VAL A CA 1
ATOM 713 C C . VAL A 1 90 ? -9.912 6.138 4.198 1.00 86.25 90 VAL A C 1
ATOM 715 O O . VAL A 1 90 ? -9.721 5.244 3.376 1.00 86.25 90 VAL A O 1
ATOM 718 N N . ASN A 1 91 ? -9.271 7.304 4.129 1.00 89.62 91 ASN A N 1
ATOM 719 C CA . ASN A 1 91 ? -8.322 7.607 3.062 1.00 89.62 91 ASN A CA 1
ATOM 720 C C . ASN A 1 91 ? -7.121 6.650 3.093 1.00 89.62 91 ASN A C 1
ATOM 722 O O . ASN A 1 91 ? -6.797 6.014 2.086 1.00 89.62 91 ASN A O 1
ATOM 726 N N . ASN A 1 92 ? -6.531 6.455 4.269 1.00 89.38 92 ASN A N 1
ATOM 727 C CA . ASN A 1 92 ? -5.408 5.550 4.474 1.00 89.38 92 ASN A CA 1
ATOM 728 C C . ASN A 1 92 ? -5.772 4.097 4.122 1.00 89.38 92 ASN A C 1
ATOM 730 O O . ASN A 1 92 ? -4.971 3.395 3.501 1.00 89.38 92 ASN A O 1
ATOM 734 N N . GLN A 1 93 ? -7.003 3.660 4.417 1.00 87.44 93 GLN A N 1
ATOM 735 C CA . GLN A 1 93 ? -7.528 2.365 3.973 1.00 87.44 93 GLN A CA 1
ATOM 736 C C . GLN A 1 93 ? -7.515 2.227 2.449 1.00 87.44 93 GLN A C 1
ATOM 738 O O . GLN A 1 93 ? -7.075 1.204 1.919 1.00 87.44 93 GLN A O 1
ATOM 743 N N . GLN A 1 94 ? -8.011 3.238 1.733 1.00 91.75 94 GLN A N 1
ATOM 744 C CA . GLN A 1 94 ? -8.087 3.190 0.274 1.00 91.75 94 GLN A CA 1
ATOM 745 C C . GLN A 1 94 ? -6.693 3.101 -0.354 1.00 91.75 94 GLN A C 1
ATOM 747 O O . GLN A 1 94 ? -6.479 2.282 -1.249 1.00 91.75 94 GLN A O 1
ATOM 752 N N . LEU A 1 95 ? -5.725 3.867 0.152 1.00 94.44 95 LEU A N 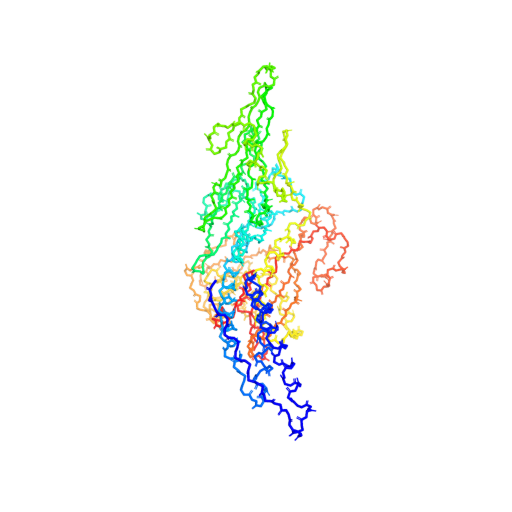1
ATOM 753 C CA . LEU A 1 95 ? -4.338 3.797 -0.315 1.00 94.44 95 LEU A CA 1
ATOM 754 C C . LEU A 1 95 ? -3.673 2.459 0.050 1.00 94.44 95 LEU A C 1
ATOM 756 O O . LEU A 1 95 ? -2.962 1.877 -0.774 1.00 94.44 95 LEU A O 1
ATOM 760 N N . ALA A 1 96 ? -3.950 1.911 1.240 1.00 91.25 96 ALA A N 1
ATOM 761 C CA . ALA A 1 96 ? -3.442 0.600 1.648 1.00 91.25 96 ALA A CA 1
ATOM 762 C C . ALA A 1 96 ? -3.939 -0.504 0.704 1.00 91.25 96 ALA A C 1
ATOM 764 O O . ALA A 1 96 ? -3.179 -1.399 0.324 1.00 91.25 96 ALA A O 1
ATOM 765 N N . ASN A 1 97 ? -5.196 -0.421 0.267 1.00 89.94 97 ASN A N 1
ATOM 766 C CA . ASN A 1 97 ? -5.765 -1.353 -0.703 1.00 89.94 97 ASN A CA 1
ATOM 767 C C . ASN A 1 97 ? -5.052 -1.276 -2.064 1.00 89.94 97 ASN A C 1
ATOM 769 O O . ASN A 1 97 ? -4.820 -2.314 -2.680 1.00 89.94 97 ASN A O 1
ATOM 773 N N . VAL A 1 98 ? -4.645 -0.084 -2.517 1.00 93.62 98 VAL A N 1
ATOM 774 C CA . VAL A 1 98 ? -3.900 0.079 -3.780 1.00 93.62 98 VAL A CA 1
ATOM 775 C C . VAL A 1 98 ? -2.544 -0.623 -3.720 1.00 93.62 98 VAL A C 1
ATOM 777 O O . VAL A 1 98 ? -2.237 -1.447 -4.585 1.00 93.62 98 VAL A O 1
ATOM 780 N N . ILE A 1 99 ? -1.727 -0.333 -2.702 1.00 93.56 99 ILE A N 1
ATOM 781 C CA . ILE A 1 99 ? -0.376 -0.910 -2.611 1.00 93.56 99 ILE A CA 1
ATOM 782 C C . ILE A 1 99 ? -0.413 -2.428 -2.390 1.00 93.56 99 ILE A C 1
ATOM 784 O O . ILE A 1 99 ? 0.397 -3.164 -2.956 1.00 93.56 99 ILE A O 1
ATOM 788 N N . THR A 1 100 ? -1.385 -2.925 -1.624 1.00 89.31 100 THR A N 1
ATOM 789 C CA . THR A 1 100 ? -1.546 -4.364 -1.367 1.00 89.31 100 THR A CA 1
ATOM 790 C C . THR A 1 100 ? -2.118 -5.122 -2.569 1.00 89.31 100 THR A C 1
ATOM 792 O O . THR A 1 100 ? -1.735 -6.278 -2.784 1.00 89.31 100 THR A O 1
ATOM 795 N N . ASP A 1 101 ? -2.979 -4.498 -3.384 1.00 89.38 101 ASP A N 1
ATOM 796 C CA . ASP A 1 101 ? -3.420 -5.041 -4.677 1.00 89.38 101 ASP A CA 1
ATOM 797 C C . ASP A 1 101 ? -2.236 -5.165 -5.639 1.00 89.38 101 ASP A C 1
ATOM 799 O O . ASP A 1 101 ? -1.986 -6.258 -6.158 1.00 89.38 101 ASP A O 1
ATOM 803 N N . LEU A 1 102 ? -1.451 -4.090 -5.792 1.00 92.31 102 LEU A N 1
ATOM 804 C CA . LEU A 1 102 ? -0.233 -4.086 -6.604 1.00 92.31 102 LEU A CA 1
ATOM 805 C C . LEU A 1 102 ? 0.739 -5.182 -6.163 1.00 92.31 102 LEU A C 1
ATOM 807 O O . LEU A 1 102 ? 1.162 -5.997 -6.978 1.00 92.31 102 LEU A O 1
ATOM 811 N N . TYR A 1 103 ? 1.039 -5.270 -4.871 1.00 89.94 103 TYR A N 1
ATOM 812 C CA . TYR A 1 103 ? 1.875 -6.344 -4.344 1.00 89.94 103 TYR A CA 1
ATOM 813 C C . TYR A 1 103 ? 1.300 -7.731 -4.663 1.00 89.94 103 TYR A C 1
ATOM 815 O O . TYR A 1 103 ? 2.026 -8.620 -5.093 1.00 89.94 103 TYR A O 1
ATOM 823 N N . SER A 1 104 ? -0.010 -7.934 -4.511 1.00 84.12 104 SER A N 1
ATOM 824 C CA . SER A 1 104 ? -0.608 -9.249 -4.759 1.00 84.12 104 SER A CA 1
ATOM 825 C C . SER A 1 104 ? -0.601 -9.675 -6.227 1.00 84.12 104 SER A C 1
ATOM 827 O O . SER A 1 104 ? -0.584 -10.872 -6.510 1.00 84.12 104 SER A O 1
ATOM 829 N N . LYS A 1 105 ? -0.619 -8.707 -7.148 1.00 86.56 105 LYS A N 1
ATOM 830 C CA . LYS A 1 105 ? -0.605 -8.942 -8.595 1.00 86.56 105 LYS A CA 1
ATOM 831 C C . LYS A 1 105 ? 0.807 -9.045 -9.158 1.00 86.56 105 LYS A C 1
ATOM 833 O O . LYS A 1 105 ? 1.051 -9.894 -10.009 1.00 86.56 105 LYS A O 1
ATOM 838 N N . TYR A 1 106 ? 1.708 -8.176 -8.708 1.00 88.44 106 TYR A N 1
ATOM 839 C CA . TYR A 1 106 ? 3.038 -8.004 -9.295 1.00 88.44 106 TYR A CA 1
ATOM 840 C C . TYR A 1 106 ? 4.162 -8.554 -8.410 1.00 88.44 106 TYR A C 1
ATOM 842 O O . TYR A 1 106 ? 5.245 -8.817 -8.916 1.00 88.44 106 TYR A O 1
ATOM 850 N N . GLY A 1 107 ? 3.936 -8.742 -7.110 1.00 88.00 107 GLY A N 1
ATOM 851 C CA . GLY A 1 107 ? 4.981 -9.076 -6.145 1.00 88.00 107 GLY A CA 1
ATOM 852 C C . GLY A 1 107 ? 5.892 -7.888 -5.832 1.00 88.00 107 GLY A C 1
ATOM 853 O O . GLY A 1 107 ? 5.527 -6.724 -6.019 1.00 88.00 107 GLY A O 1
ATOM 854 N N . ILE A 1 108 ? 7.096 -8.187 -5.353 1.00 88.44 108 ILE A N 1
ATOM 855 C CA . ILE A 1 108 ? 8.172 -7.220 -5.098 1.00 88.44 108 ILE A CA 1
ATOM 856 C C . ILE A 1 108 ? 9.357 -7.637 -5.956 1.00 88.44 108 ILE A C 1
ATOM 858 O O . ILE A 1 108 ? 9.634 -8.831 -6.093 1.00 88.44 108 ILE A O 1
ATOM 862 N N . VAL A 1 109 ? 10.059 -6.668 -6.540 1.00 86.69 109 VAL A N 1
ATOM 863 C CA . VAL A 1 109 ? 11.291 -6.996 -7.262 1.00 86.69 109 VAL A CA 1
ATOM 864 C C . VAL A 1 109 ? 12.343 -7.547 -6.288 1.00 86.69 109 VAL A C 1
ATOM 866 O O . VAL A 1 109 ? 12.466 -7.043 -5.171 1.00 86.69 109 VAL A O 1
ATOM 869 N N . PRO A 1 110 ? 13.120 -8.568 -6.679 1.00 77.75 110 PRO A N 1
ATOM 870 C CA . PRO A 1 110 ? 14.162 -9.113 -5.817 1.00 77.75 110 PRO A CA 1
ATOM 871 C C . PRO A 1 110 ? 15.268 -8.083 -5.546 1.00 77.75 110 PRO A C 1
ATOM 873 O O . PRO A 1 110 ? 15.471 -7.135 -6.311 1.00 77.75 110 PRO A O 1
ATOM 876 N N . GLU A 1 111 ? 16.015 -8.298 -4.461 1.00 79.94 111 GLU A N 1
ATOM 877 C CA . GLU A 1 111 ? 17.144 -7.445 -4.083 1.00 79.94 111 GLU A CA 1
ATOM 878 C C . GLU A 1 111 ? 18.180 -7.331 -5.214 1.00 79.94 111 GLU A C 1
ATOM 880 O O . GLU A 1 111 ? 18.469 -8.298 -5.924 1.00 79.94 111 GLU A O 1
ATOM 885 N N . ASN A 1 112 ? 18.815 -6.161 -5.331 1.00 71.69 112 ASN A N 1
ATOM 886 C CA . ASN A 1 112 ? 19.884 -5.886 -6.307 1.00 71.69 112 ASN A CA 1
ATOM 887 C C . ASN A 1 112 ? 19.466 -6.030 -7.786 1.00 71.69 112 ASN A C 1
ATOM 889 O O . ASN A 1 112 ? 20.312 -6.255 -8.655 1.00 71.69 112 ASN A O 1
ATOM 893 N N . HIS A 1 113 ? 18.174 -5.890 -8.083 1.00 80.94 113 HIS A N 1
ATOM 894 C CA . HIS A 1 113 ? 17.659 -5.834 -9.450 1.00 80.94 113 HIS A CA 1
ATOM 895 C C . HIS A 1 113 ? 18.237 -4.635 -10.224 1.00 80.94 113 HIS A C 1
ATOM 897 O O . HIS A 1 113 ? 18.164 -3.488 -9.783 1.00 80.94 113 HIS A O 1
ATOM 903 N N . GLU A 1 114 ? 18.805 -4.888 -11.405 1.00 82.25 114 GLU A N 1
ATOM 904 C CA . GLU A 1 114 ? 19.302 -3.830 -12.291 1.00 82.25 114 GLU A CA 1
ATOM 905 C C . GLU A 1 114 ? 18.175 -3.274 -13.166 1.00 82.25 114 GLU A C 1
ATOM 907 O O . GLU A 1 114 ? 17.313 -4.015 -13.639 1.00 82.25 114 GLU A O 1
ATOM 912 N N . TYR A 1 115 ? 18.227 -1.977 -13.486 1.00 82.75 115 TYR A N 1
ATOM 913 C CA . TYR A 1 115 ? 17.200 -1.327 -14.310 1.00 82.75 115 TYR A CA 1
ATOM 914 C C . TYR A 1 115 ? 16.967 -2.055 -15.646 1.00 82.75 115 TYR A C 1
ATOM 916 O O . TYR A 1 115 ? 15.824 -2.268 -16.056 1.00 82.75 115 TYR A O 1
ATOM 924 N N . HIS A 1 116 ? 18.055 -2.494 -16.287 1.00 79.12 116 HIS A N 1
ATOM 925 C CA . HIS A 1 116 ? 18.052 -3.212 -17.562 1.00 79.12 116 HIS A CA 1
ATOM 926 C C . HIS A 1 116 ? 18.063 -4.742 -17.426 1.00 79.12 116 HIS A C 1
ATOM 928 O O . HIS A 1 116 ? 18.294 -5.426 -18.430 1.00 79.12 116 HIS A O 1
ATOM 934 N N . ALA A 1 117 ? 17.847 -5.305 -16.230 1.00 69.44 117 ALA A N 1
ATOM 935 C CA . ALA A 1 117 ? 17.872 -6.753 -16.049 1.00 69.44 117 ALA A CA 1
ATOM 936 C C . ALA A 1 117 ? 16.846 -7.415 -16.983 1.00 69.44 117 ALA A C 1
ATOM 938 O O . ALA A 1 117 ? 15.628 -7.262 -16.851 1.00 69.44 117 ALA A O 1
ATOM 939 N N . ARG A 1 118 ? 17.364 -8.134 -17.985 1.00 57.00 118 ARG A N 1
ATOM 940 C CA . ARG A 1 118 ? 16.551 -8.804 -18.998 1.00 57.00 118 ARG A CA 1
ATOM 941 C C . ARG A 1 118 ? 15.951 -10.069 -18.395 1.00 57.00 118 ARG A C 1
ATOM 943 O O . ARG A 1 118 ? 16.614 -11.099 -18.313 1.00 57.00 118 ARG A O 1
ATOM 950 N N . GLY A 1 119 ? 14.684 -9.987 -18.016 1.00 56.38 119 GLY A N 1
ATOM 951 C CA . GLY A 1 119 ? 13.873 -11.131 -17.625 1.00 56.38 119 GLY A CA 1
ATOM 952 C C . GLY A 1 119 ? 12.396 -10.791 -17.761 1.00 56.38 119 GLY A C 1
ATOM 953 O O . GLY A 1 119 ? 11.899 -9.915 -17.059 1.00 56.38 119 GLY A O 1
ATOM 954 N N . GLU A 1 120 ? 11.692 -11.502 -18.643 1.00 53.53 120 GLU A N 1
ATOM 955 C CA . GLU A 1 120 ? 10.229 -11.414 -18.816 1.00 53.53 120 GLU A CA 1
ATOM 956 C C . GLU A 1 120 ? 9.454 -11.759 -17.524 1.00 53.53 120 GLU A C 1
ATOM 958 O O . GLU A 1 120 ? 8.277 -11.429 -17.397 1.00 53.53 120 GLU A O 1
ATOM 963 N N . LEU A 1 121 ? 10.135 -12.398 -16.562 1.00 60.06 121 LEU A N 1
ATOM 964 C CA . LEU A 1 121 ? 9.594 -12.881 -15.290 1.00 60.06 121 LEU A CA 1
ATOM 965 C C . LEU A 1 121 ? 9.871 -11.959 -14.092 1.00 60.06 121 LEU A C 1
ATOM 967 O O . LEU A 1 121 ? 9.291 -12.174 -13.035 1.00 60.06 121 LEU A O 1
ATOM 971 N N . LEU A 1 122 ? 10.757 -10.963 -14.220 1.00 76.12 122 LEU A N 1
ATOM 972 C CA . LEU A 1 122 ? 11.018 -10.021 -13.128 1.00 76.12 122 LEU A CA 1
ATOM 973 C C . LEU A 1 122 ? 9.937 -8.941 -13.165 1.00 76.12 122 LEU A C 1
ATOM 975 O O . LEU A 1 122 ? 9.943 -8.101 -14.059 1.00 76.12 122 LEU A O 1
ATOM 979 N N . MET A 1 123 ? 9.000 -8.977 -12.231 1.00 86.50 123 MET A N 1
ATOM 980 C CA . MET A 1 123 ? 7.931 -7.991 -12.058 1.00 86.50 123 MET A CA 1
ATOM 981 C C . MET A 1 123 ? 7.777 -7.696 -10.569 1.00 86.50 123 MET A C 1
ATOM 983 O O . MET A 1 123 ? 8.266 -8.469 -9.745 1.00 86.50 123 MET A O 1
ATOM 987 N N . GLY A 1 124 ? 7.162 -6.566 -10.236 1.00 91.00 124 GLY A N 1
ATOM 988 C CA . GLY A 1 124 ? 6.888 -6.222 -8.846 1.00 91.00 124 GLY A CA 1
ATOM 989 C C . GLY A 1 124 ? 7.075 -4.760 -8.511 1.00 91.00 124 GLY A C 1
ATOM 990 O O . GLY A 1 124 ? 7.638 -3.980 -9.283 1.00 91.00 124 GLY A O 1
ATOM 991 N N . LEU A 1 125 ? 6.600 -4.408 -7.322 1.00 93.75 125 LEU A N 1
ATOM 992 C CA . LEU A 1 125 ? 6.883 -3.135 -6.677 1.00 93.75 125 LEU A CA 1
ATOM 993 C C . LEU A 1 125 ? 8.398 -2.965 -6.514 1.00 93.75 125 LEU A C 1
ATOM 995 O O . LEU A 1 125 ? 9.087 -3.878 -6.060 1.00 93.75 125 LEU A O 1
ATOM 999 N N . VAL A 1 126 ? 8.898 -1.795 -6.908 1.00 92.44 126 VAL A N 1
ATOM 1000 C CA . VAL A 1 126 ? 10.307 -1.392 -6.790 1.00 92.44 126 VAL A CA 1
ATOM 1001 C C . VAL A 1 126 ? 10.478 -0.413 -5.634 1.00 92.44 126 VAL A C 1
ATOM 1003 O O . VAL A 1 126 ? 11.416 -0.535 -4.853 1.00 92.44 126 VAL A O 1
ATOM 1006 N N . TYR A 1 127 ? 9.575 0.562 -5.540 1.00 93.75 127 TYR A N 1
ATOM 1007 C CA . TYR A 1 127 ? 9.600 1.620 -4.540 1.00 93.75 127 TYR A CA 1
ATOM 1008 C C . TYR A 1 127 ? 8.189 2.114 -4.259 1.00 93.75 127 TYR A C 1
ATOM 1010 O O . TYR A 1 1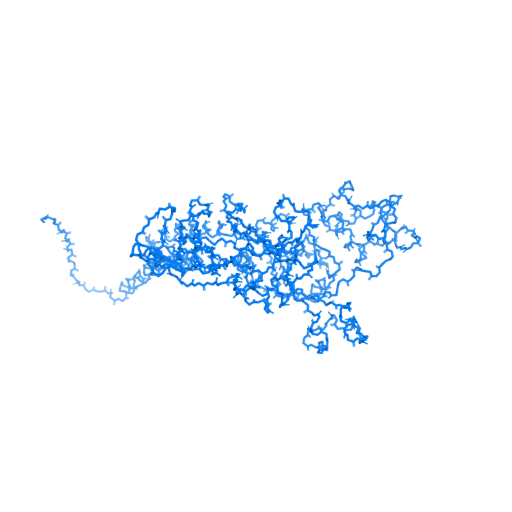27 ? 7.345 2.141 -5.158 1.00 93.75 127 TYR A O 1
ATOM 1018 N N . SER A 1 128 ? 7.961 2.546 -3.028 1.00 95.69 128 SER A N 1
ATOM 1019 C CA . SER A 1 128 ? 6.742 3.234 -2.634 1.00 95.69 128 SER A CA 1
ATOM 1020 C C . SER A 1 128 ? 7.039 4.226 -1.526 1.00 95.69 128 SER A C 1
ATOM 1022 O O . SER A 1 128 ? 7.891 3.943 -0.683 1.00 95.69 128 SER A O 1
ATOM 1024 N N . ASP A 1 129 ? 6.297 5.323 -1.490 1.00 96.12 129 ASP A N 1
ATOM 1025 C CA . ASP A 1 129 ? 6.376 6.302 -0.408 1.00 96.12 129 ASP A CA 1
ATOM 1026 C C . ASP A 1 129 ? 5.030 6.998 -0.193 1.00 96.12 129 ASP A C 1
ATOM 1028 O O . ASP A 1 129 ? 4.183 7.001 -1.092 1.00 96.12 129 ASP A O 1
ATOM 1032 N N . LEU A 1 130 ? 4.853 7.580 0.991 1.00 96.12 130 LEU A N 1
ATOM 1033 C CA . LEU A 1 130 ? 3.747 8.484 1.303 1.00 96.12 130 LEU A CA 1
ATOM 1034 C C . LEU A 1 130 ? 4.264 9.913 1.239 1.00 96.12 130 LEU A C 1
ATOM 1036 O O . LEU A 1 130 ? 5.257 10.246 1.886 1.00 96.12 130 LEU A O 1
ATOM 1040 N N . ILE A 1 131 ? 3.631 10.731 0.410 1.00 95.56 131 ILE A N 1
ATOM 1041 C CA . ILE A 1 131 ? 4.093 12.080 0.111 1.00 95.56 131 ILE A CA 1
ATOM 1042 C C . ILE A 1 131 ? 2.887 13.003 0.133 1.00 95.56 131 ILE A C 1
ATOM 1044 O O . ILE A 1 131 ? 2.036 12.898 -0.739 1.00 95.56 131 ILE A O 1
ATOM 1048 N N . ASP A 1 132 ? 2.861 13.945 1.067 1.00 93.62 132 ASP A N 1
ATOM 1049 C CA . ASP A 1 132 ? 2.005 15.127 0.989 1.00 93.62 132 ASP A CA 1
ATOM 1050 C C . ASP A 1 132 ? 2.586 16.090 -0.067 1.00 93.62 132 ASP A C 1
ATOM 1052 O O . ASP A 1 132 ? 3.539 16.847 0.183 1.00 93.62 132 ASP A O 1
ATOM 1056 N N . PHE A 1 133 ? 2.098 15.999 -1.310 1.00 95.94 133 PHE A N 1
ATOM 1057 C CA . PHE A 1 133 ? 2.685 16.753 -2.423 1.00 95.94 133 PHE A CA 1
ATOM 1058 C C . PHE A 1 133 ? 2.444 18.261 -2.306 1.00 95.94 133 PHE A C 1
ATOM 1060 O O . PHE A 1 133 ? 3.285 19.047 -2.756 1.00 95.94 133 PHE A O 1
ATOM 1067 N N . ASN A 1 134 ? 1.312 18.680 -1.744 1.00 93.56 134 ASN A N 1
ATOM 1068 C CA . ASN A 1 134 ? 0.849 20.072 -1.741 1.00 93.56 134 ASN A CA 1
ATOM 1069 C C . ASN A 1 134 ? 0.838 20.721 -0.339 1.00 93.56 134 ASN A C 1
ATOM 1071 O O . ASN A 1 134 ? 0.489 21.900 -0.240 1.00 93.56 134 ASN A O 1
ATOM 1075 N N . GLN A 1 135 ? 1.283 20.000 0.691 1.00 90.69 135 GLN A N 1
ATOM 1076 C CA . GLN A 1 135 ? 1.262 20.391 2.102 1.00 90.69 135 GLN A CA 1
ATOM 1077 C C . GLN A 1 135 ? -0.138 20.617 2.680 1.00 90.69 135 GLN A C 1
ATOM 1079 O O . GLN A 1 135 ? -0.335 21.534 3.487 1.00 90.69 135 GLN A O 1
ATOM 1084 N N . ASP A 1 136 ? -1.129 19.840 2.249 1.00 87.31 136 ASP A N 1
ATOM 1085 C CA . ASP A 1 136 ? -2.489 19.936 2.785 1.00 87.31 136 ASP A CA 1
ATOM 1086 C C . ASP A 1 136 ? -2.751 19.006 3.983 1.00 87.31 136 ASP A C 1
ATOM 1088 O O . ASP A 1 136 ? -3.814 19.099 4.603 1.00 87.31 136 ASP A O 1
ATOM 1092 N N . GLY A 1 137 ? -1.760 18.200 4.380 1.00 83.38 137 GLY A N 1
ATOM 1093 C CA . GLY A 1 137 ? -1.844 17.236 5.475 1.00 83.38 137 GLY A CA 1
ATOM 1094 C C . GLY A 1 137 ? -2.407 15.874 5.072 1.00 83.38 137 GLY A C 1
ATOM 1095 O O . GLY A 1 137 ? -2.541 15.010 5.943 1.00 83.38 137 GLY A O 1
ATOM 1096 N N . GLN A 1 138 ? -2.748 15.664 3.799 1.00 87.38 138 GLN A N 1
ATOM 1097 C CA . GLN A 1 138 ? -3.117 14.365 3.254 1.00 87.38 138 GLN A CA 1
ATOM 1098 C C . GLN A 1 138 ? -1.948 13.798 2.446 1.00 87.38 138 GLN A C 1
ATOM 1100 O O . GLN A 1 138 ? -1.522 14.364 1.450 1.00 87.38 138 GLN A O 1
ATOM 1105 N N . ASP A 1 139 ? -1.461 12.626 2.847 1.00 92.12 139 ASP A N 1
ATOM 1106 C CA . ASP A 1 139 ? -0.461 11.918 2.053 1.00 92.12 139 ASP A CA 1
ATOM 1107 C C . ASP A 1 139 ? -1.090 11.319 0.786 1.00 92.12 139 ASP A C 1
ATOM 1109 O O . ASP A 1 139 ? -2.143 10.666 0.844 1.00 92.12 139 ASP A O 1
ATOM 1113 N N . GLU A 1 140 ? -0.391 11.448 -0.341 1.00 96.69 140 GLU A N 1
ATOM 1114 C CA . GLU A 1 140 ? -0.576 10.630 -1.534 1.00 96.69 140 GLU A CA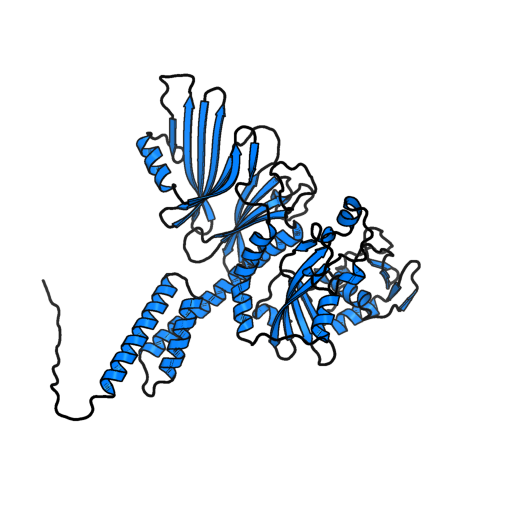 1
ATOM 1115 C C . GLU A 1 140 ? 0.382 9.434 -1.545 1.00 96.69 140 GLU A C 1
ATOM 1117 O O . GLU A 1 140 ? 1.535 9.503 -1.115 1.00 96.69 140 GLU A O 1
ATOM 1122 N N . LEU A 1 141 ? -0.070 8.326 -2.126 1.00 97.81 141 LEU A N 1
ATOM 1123 C CA . LEU A 1 141 ? 0.750 7.145 -2.349 1.00 97.81 141 LEU A CA 1
ATOM 1124 C C . LEU A 1 141 ? 1.500 7.263 -3.680 1.00 97.81 141 LEU A C 1
ATOM 1126 O O . LEU A 1 141 ? 0.905 7.170 -4.757 1.00 97.81 141 LEU A O 1
ATOM 1130 N N . TYR A 1 142 ? 2.820 7.377 -3.603 1.00 98.00 142 TYR A N 1
ATOM 1131 C CA . TYR A 1 142 ? 3.721 7.247 -4.742 1.00 98.00 142 TYR A CA 1
ATOM 1132 C C . TYR A 1 142 ? 4.142 5.786 -4.921 1.00 98.00 142 TYR A C 1
ATOM 1134 O O . TYR A 1 142 ? 4.575 5.147 -3.960 1.00 98.00 142 TYR A O 1
ATOM 1142 N N . VAL A 1 143 ? 4.082 5.254 -6.145 1.00 97.12 143 VAL A N 1
ATOM 1143 C CA . VAL A 1 143 ? 4.589 3.910 -6.470 1.00 97.12 143 VAL A CA 1
ATOM 1144 C C . VAL A 1 143 ? 5.412 3.895 -7.753 1.00 97.12 143 VAL A C 1
ATOM 1146 O O . VAL A 1 143 ? 5.059 4.501 -8.762 1.00 97.12 143 VAL A O 1
ATOM 1149 N N . LEU A 1 144 ? 6.491 3.116 -7.723 1.00 95.06 144 LEU A N 1
ATOM 1150 C CA . LEU A 1 144 ? 7.258 2.706 -8.892 1.00 95.06 144 LEU A CA 1
ATOM 1151 C C . LEU A 1 144 ? 7.286 1.181 -8.927 1.00 95.06 144 LEU A C 1
ATOM 1153 O O . LEU A 1 144 ? 7.733 0.543 -7.971 1.00 95.06 144 LEU A O 1
ATOM 1157 N N . PHE A 1 145 ? 6.842 0.577 -10.025 1.00 93.94 145 PHE A N 1
ATOM 1158 C CA . PHE A 1 145 ? 6.839 -0.879 -10.163 1.00 93.94 145 PHE A CA 1
ATOM 1159 C C . PHE A 1 145 ? 7.169 -1.330 -11.580 1.00 93.94 145 PHE A C 1
ATOM 1161 O O . PHE A 1 145 ? 6.946 -0.612 -12.553 1.00 93.94 145 PHE A O 1
ATOM 1168 N N . LYS A 1 146 ? 7.740 -2.529 -11.695 1.00 91.38 146 LYS A N 1
ATOM 1169 C CA . LYS A 1 146 ? 8.052 -3.164 -12.973 1.00 91.38 146 LYS A CA 1
ATOM 1170 C C . LYS A 1 146 ? 6.900 -4.065 -13.389 1.00 91.38 146 LYS A C 1
ATOM 1172 O O . LYS A 1 146 ? 6.519 -4.962 -12.637 1.00 91.38 146 LYS A O 1
ATOM 1177 N N . SER A 1 147 ? 6.418 -3.875 -14.611 1.00 90.38 147 SER A N 1
ATOM 1178 C CA . SER A 1 147 ? 5.419 -4.746 -15.218 1.00 90.38 147 SER A CA 1
ATOM 1179 C C . SER A 1 147 ? 5.968 -5.564 -16.398 1.00 90.38 147 SER A C 1
ATOM 1181 O O . SER A 1 147 ? 7.165 -5.542 -16.709 1.00 90.38 147 SER A O 1
ATOM 1183 N N . SER A 1 148 ? 5.082 -6.342 -17.014 1.00 85.88 148 SER A N 1
ATOM 1184 C CA . SER A 1 148 ? 5.308 -7.291 -18.092 1.00 85.88 148 SER A CA 1
ATOM 1185 C C . SER A 1 148 ? 4.154 -7.240 -19.097 1.00 85.88 148 SER A C 1
ATOM 1187 O O . SER A 1 148 ? 3.005 -6.982 -18.742 1.00 85.88 148 SER A O 1
ATOM 1189 N N . GLU A 1 149 ? 4.453 -7.532 -20.363 1.00 84.75 149 GLU A N 1
ATOM 1190 C CA . GLU A 1 149 ? 3.447 -7.621 -21.432 1.00 84.75 149 GLU A CA 1
ATOM 1191 C C . GLU A 1 149 ? 2.488 -8.814 -21.289 1.00 84.75 149 GLU A C 1
ATOM 1193 O O . GLU A 1 149 ? 1.470 -8.885 -21.974 1.00 84.75 149 GLU A O 1
ATOM 1198 N N . TYR A 1 150 ? 2.798 -9.751 -20.389 1.00 83.81 150 TYR A N 1
ATOM 1199 C CA . TYR A 1 150 ? 1.974 -10.929 -20.114 1.00 83.81 150 TYR A CA 1
ATOM 1200 C C . TYR A 1 150 ? 0.965 -10.717 -18.980 1.00 83.81 150 TYR A C 1
ATOM 1202 O O . TYR A 1 150 ? 0.230 -11.646 -18.638 1.00 83.81 150 TYR A O 1
ATOM 1210 N N . MET A 1 151 ? 0.933 -9.523 -18.384 1.00 84.12 151 MET A N 1
ATOM 1211 C CA . MET A 1 151 ? -0.048 -9.183 -17.359 1.00 84.12 151 MET A CA 1
ATOM 1212 C C . MET A 1 151 ? -1.440 -9.003 -17.967 1.00 84.12 151 MET A C 1
ATOM 1214 O O . MET A 1 151 ? -1.599 -8.657 -19.137 1.00 84.12 151 MET A O 1
ATOM 1218 N N . ASN A 1 152 ? -2.456 -9.273 -17.151 1.00 84.25 152 ASN A N 1
ATOM 1219 C CA . ASN A 1 152 ? -3.859 -9.064 -17.492 1.00 84.25 152 ASN A CA 1
ATOM 1220 C C . ASN A 1 152 ? -4.500 -8.143 -16.449 1.00 84.25 152 ASN A C 1
ATOM 1222 O O . ASN A 1 152 ? -5.356 -8.562 -15.669 1.00 84.25 152 ASN A O 1
ATOM 1226 N N . ASP A 1 153 ? -4.006 -6.911 -16.395 1.00 89.38 153 ASP A N 1
ATOM 1227 C CA . ASP A 1 153 ? -4.541 -5.832 -15.573 1.00 89.38 153 ASP A CA 1
ATOM 1228 C C . ASP A 1 153 ? -5.564 -5.011 -16.373 1.00 89.38 153 ASP A C 1
ATOM 1230 O O . ASP A 1 153 ? -5.497 -4.918 -17.602 1.00 89.38 153 ASP A O 1
ATOM 1234 N N . GLU A 1 154 ? -6.524 -4.413 -15.673 1.00 87.12 154 GLU A N 1
ATOM 1235 C CA . GLU A 1 154 ? -7.544 -3.556 -16.280 1.00 87.12 154 GLU A CA 1
ATOM 1236 C C . GLU A 1 154 ? -6.939 -2.256 -16.833 1.00 87.12 154 GLU A C 1
ATOM 1238 O O . GLU A 1 154 ? -7.456 -1.684 -17.796 1.00 87.12 154 GLU A O 1
ATOM 1243 N N . LEU A 1 155 ? -5.824 -1.799 -16.259 1.00 87.25 155 LEU A N 1
ATOM 1244 C CA . LEU A 1 155 ? -5.097 -0.622 -16.716 1.00 87.25 155 LEU A CA 1
ATOM 1245 C C . LEU A 1 155 ? -4.099 -1.017 -17.810 1.00 87.25 155 LEU A C 1
ATOM 1247 O O . LEU A 1 155 ? -3.037 -1.562 -17.524 1.00 87.25 155 LEU A O 1
ATOM 1251 N N . GLU A 1 156 ? -4.405 -0.691 -19.072 1.00 86.81 156 GLU A N 1
ATOM 1252 C CA . GLU A 1 156 ? -3.627 -1.132 -20.248 1.00 86.81 156 GLU A CA 1
ATOM 1253 C C . GLU A 1 156 ? -2.118 -0.837 -20.161 1.00 86.81 156 GLU A C 1
ATOM 1255 O O . GLU A 1 156 ? -1.306 -1.641 -20.620 1.00 86.81 156 GLU A O 1
ATOM 1260 N N . ARG A 1 157 ? -1.709 0.286 -19.549 1.00 86.56 157 ARG A N 1
ATOM 1261 C CA . ARG A 1 157 ? -0.283 0.619 -19.342 1.00 86.56 157 ARG A CA 1
ATOM 1262 C C . ARG A 1 157 ? 0.449 -0.411 -18.485 1.00 86.56 157 ARG A C 1
ATOM 1264 O O . ARG A 1 157 ? 1.641 -0.629 -18.674 1.00 86.56 157 ARG A O 1
ATOM 1271 N N . ARG A 1 158 ? -0.274 -1.057 -17.567 1.00 90.75 158 ARG A N 1
ATOM 1272 C CA . ARG A 1 158 ? 0.247 -2.106 -16.700 1.00 90.75 158 ARG A CA 1
ATOM 1273 C C . ARG A 1 158 ? 0.410 -3.436 -17.418 1.00 90.75 158 ARG A C 1
ATOM 1275 O O . ARG A 1 158 ? 1.036 -4.320 -16.864 1.00 90.75 158 ARG A O 1
ATOM 1282 N N . ASN A 1 159 ? -0.015 -3.552 -18.672 1.00 88.56 159 ASN A N 1
ATOM 1283 C CA . ASN A 1 159 ? 0.228 -4.723 -19.516 1.00 88.56 159 ASN A CA 1
ATOM 1284 C C . ASN A 1 159 ? 1.380 -4.476 -20.503 1.00 88.56 159 ASN A C 1
ATOM 1286 O O . ASN A 1 159 ? 1.359 -4.967 -21.630 1.00 88.56 159 ASN A O 1
ATOM 1290 N N . GLN A 1 160 ? 2.365 -3.657 -20.119 1.00 86.38 160 GLN A N 1
ATOM 1291 C CA . GLN A 1 160 ? 3.540 -3.339 -20.931 1.00 86.38 160 GLN A CA 1
ATOM 1292 C C . GLN A 1 160 ? 4.824 -3.669 -20.167 1.00 86.38 160 GLN A C 1
ATOM 1294 O O . GLN A 1 160 ? 4.904 -3.516 -18.949 1.00 86.38 160 GLN A O 1
ATOM 1299 N N . ASN A 1 161 ? 5.856 -4.108 -20.890 1.00 86.00 161 ASN A N 1
ATOM 1300 C CA . ASN A 1 161 ? 7.160 -4.390 -20.299 1.00 86.00 161 ASN A CA 1
ATOM 1301 C C . ASN A 1 161 ? 7.938 -3.088 -20.056 1.00 86.00 161 ASN A C 1
ATOM 1303 O O . ASN A 1 161 ? 8.489 -2.491 -20.983 1.00 86.00 161 ASN A O 1
ATOM 1307 N N . GLY A 1 162 ? 7.985 -2.656 -18.802 1.00 87.62 162 GLY A N 1
ATOM 1308 C CA . GLY A 1 162 ? 8.647 -1.424 -18.396 1.00 87.62 162 GLY A CA 1
ATOM 1309 C C . GLY A 1 162 ? 8.413 -1.101 -16.929 1.00 87.62 162 GLY A C 1
ATOM 1310 O O . GLY A 1 162 ? 7.850 -1.911 -16.190 1.00 87.62 162 GLY A O 1
ATOM 1311 N N . TYR A 1 163 ? 8.852 0.084 -16.520 1.00 90.25 163 TYR A N 1
ATOM 1312 C CA . TYR A 1 163 ? 8.540 0.642 -15.208 1.00 90.25 163 TYR A CA 1
ATOM 1313 C C . TYR A 1 163 ? 7.370 1.598 -15.314 1.00 90.25 163 TYR A C 1
ATOM 1315 O O . TYR A 1 163 ? 7.288 2.384 -16.256 1.00 90.25 163 TYR A O 1
ATOM 1323 N N . ILE A 1 164 ? 6.479 1.524 -14.342 1.00 93.50 164 ILE A N 1
ATOM 1324 C CA . ILE A 1 164 ? 5.302 2.368 -14.246 1.00 93.50 164 ILE A CA 1
ATOM 1325 C C . ILE A 1 164 ? 5.443 3.163 -12.966 1.00 93.50 164 ILE A C 1
ATOM 1327 O O . ILE A 1 164 ? 5.692 2.601 -11.898 1.00 93.50 164 ILE A O 1
ATOM 1331 N N . GLU A 1 165 ? 5.313 4.466 -13.116 1.00 95.25 165 GLU A N 1
ATOM 1332 C CA . GLU A 1 165 ? 5.212 5.419 -12.029 1.00 95.25 165 GLU A CA 1
ATOM 1333 C C . GLU A 1 165 ? 3.747 5.790 -11.872 1.00 95.25 165 GLU A C 1
ATOM 1335 O O . GLU A 1 165 ? 3.089 6.081 -12.872 1.00 95.25 165 GLU A O 1
ATOM 1340 N N . GLU A 1 166 ? 3.230 5.774 -10.652 1.00 97.19 166 GLU A N 1
ATOM 1341 C CA . GLU A 1 166 ? 1.869 6.218 -10.369 1.00 97.19 166 GLU A CA 1
ATOM 1342 C C . GLU A 1 166 ? 1.832 7.011 -9.068 1.00 97.19 166 GLU A C 1
ATOM 1344 O O . GLU A 1 166 ? 2.565 6.710 -8.123 1.00 97.19 166 GLU A O 1
ATOM 1349 N N . VAL A 1 167 ? 0.935 7.993 -9.017 1.00 98.00 167 VAL A N 1
ATOM 1350 C CA . VAL A 1 167 ? 0.552 8.666 -7.777 1.00 98.00 167 VAL A CA 1
ATOM 1351 C C . VAL A 1 167 ? -0.939 8.496 -7.560 1.00 98.00 167 VAL A C 1
ATOM 1353 O O . VAL A 1 167 ? -1.746 8.746 -8.460 1.00 98.00 167 VAL A O 1
ATOM 1356 N N . TRP A 1 168 ? -1.288 8.063 -6.358 1.00 97.56 168 TRP A N 1
ATOM 1357 C CA . TRP A 1 168 ? -2.649 7.794 -5.929 1.00 97.56 168 TRP A CA 1
ATOM 1358 C C . TRP A 1 168 ? -3.018 8.708 -4.769 1.00 97.56 168 TRP A C 1
ATOM 1360 O O . TRP A 1 168 ? -2.290 8.790 -3.785 1.00 97.56 168 TRP A O 1
ATOM 1370 N N . GLY A 1 169 ? -4.168 9.356 -4.880 1.00 95.88 169 GLY A N 1
ATOM 1371 C CA . GLY A 1 169 ? -4.787 10.131 -3.813 1.00 95.88 169 GLY A CA 1
ATOM 1372 C C . GLY A 1 169 ? -6.140 9.547 -3.450 1.00 95.88 169 GLY A C 1
ATOM 1373 O O . GLY A 1 169 ? -6.510 8.458 -3.903 1.00 95.88 169 GLY A O 1
ATOM 1374 N N . VAL A 1 170 ? -6.892 10.281 -2.636 1.00 93.38 170 VAL A N 1
ATOM 1375 C CA . VAL A 1 170 ? -8.252 9.896 -2.259 1.00 93.38 170 VAL A CA 1
ATOM 1376 C C . VAL A 1 170 ? -9.212 11.056 -2.465 1.00 93.38 170 VAL A C 1
ATOM 1378 O O . VAL A 1 170 ? -9.033 12.129 -1.894 1.00 93.38 170 VAL A O 1
ATOM 1381 N N . SER A 1 171 ? -10.275 10.796 -3.223 1.00 88.00 171 SER A N 1
ATOM 1382 C CA . SER A 1 171 ? -11.386 11.721 -3.443 1.00 88.00 171 SER A CA 1
ATOM 1383 C C . SER A 1 171 ? -12.691 11.045 -3.056 1.00 88.00 171 SER A C 1
ATOM 1385 O O . SER A 1 171 ? -12.916 9.879 -3.385 1.00 88.00 171 SER A O 1
ATOM 1387 N N . ASP A 1 172 ? -13.555 11.750 -2.323 1.00 85.25 172 ASP A N 1
ATOM 1388 C CA . ASP A 1 172 ? -14.864 11.241 -1.887 1.00 85.25 172 ASP A CA 1
ATOM 1389 C C . ASP A 1 172 ? -14.804 9.827 -1.250 1.00 85.25 172 ASP A C 1
ATOM 1391 O O . ASP A 1 172 ? -15.692 8.989 -1.447 1.00 85.25 172 ASP A O 1
ATOM 1395 N N . GLY A 1 173 ? -13.737 9.549 -0.488 1.00 83.75 173 GLY A N 1
ATOM 1396 C CA . GLY A 1 173 ? -13.510 8.269 0.191 1.00 83.75 173 GLY A CA 1
ATOM 1397 C C . GLY A 1 173 ? -13.126 7.106 -0.732 1.00 83.75 173 GLY A C 1
ATOM 1398 O O . GLY A 1 173 ? -13.330 5.948 -0.365 1.00 83.75 173 GLY A O 1
ATOM 1399 N N . LYS A 1 174 ? -12.606 7.381 -1.934 1.00 90.94 174 LYS A N 1
ATOM 1400 C CA . LYS A 1 174 ? -12.131 6.373 -2.895 1.00 90.94 174 LYS A CA 1
ATOM 1401 C C . LYS A 1 174 ? -10.729 6.691 -3.384 1.00 90.94 174 LYS A C 1
ATOM 1403 O O . LYS A 1 174 ? -10.430 7.845 -3.670 1.00 90.94 174 LYS A O 1
ATOM 1408 N N . ALA A 1 175 ? -9.902 5.657 -3.526 1.00 94.25 175 ALA A N 1
ATOM 1409 C CA . ALA A 1 175 ? -8.605 5.800 -4.173 1.00 94.25 175 ALA A CA 1
ATOM 1410 C C . ALA A 1 175 ? -8.785 6.239 -5.632 1.00 94.25 175 ALA A C 1
ATOM 1412 O O . ALA A 1 175 ? -9.525 5.608 -6.394 1.00 94.25 175 ALA A O 1
ATOM 1413 N N . GLU A 1 176 ? -8.071 7.289 -6.018 1.00 95.31 176 GLU A N 1
ATOM 1414 C CA . GLU A 1 176 ? -8.050 7.818 -7.375 1.00 95.31 176 GLU A CA 1
ATOM 1415 C C . GLU A 1 176 ? -6.610 7.938 -7.862 1.00 95.31 176 GLU A C 1
ATOM 1417 O O . GLU A 1 176 ? -5.716 8.388 -7.145 1.00 95.31 176 GLU A O 1
ATOM 1422 N N . LEU A 1 177 ? -6.381 7.512 -9.103 1.00 95.19 177 LEU A N 1
ATOM 1423 C CA . LEU A 1 177 ? -5.107 7.719 -9.770 1.00 95.19 177 LEU A CA 1
ATOM 1424 C C . LEU A 1 177 ? -5.011 9.193 -10.163 1.00 95.19 177 LEU A C 1
ATOM 1426 O O . LEU A 1 177 ? -5.730 9.636 -11.059 1.00 95.19 177 LEU A O 1
ATOM 1430 N N . LEU A 1 178 ? -4.101 9.922 -9.529 1.00 96.00 178 LEU A N 1
ATOM 1431 C CA . LEU A 1 178 ? -3.871 11.336 -9.815 1.00 96.00 178 LEU A CA 1
ATOM 1432 C C . LEU A 1 178 ? -2.942 11.524 -11.011 1.00 96.00 178 LEU A C 1
ATOM 1434 O O . LEU A 1 178 ? -3.019 12.545 -11.694 1.00 96.00 178 LEU A O 1
ATOM 1438 N N . TRP A 1 179 ? -2.035 10.566 -11.233 1.00 95.62 179 TRP A N 1
ATOM 1439 C CA . TRP A 1 179 ? -1.014 10.654 -12.271 1.00 95.62 179 TRP A CA 1
ATOM 1440 C C . TRP A 1 179 ? -0.326 9.328 -12.554 1.00 95.62 179 TRP A C 1
ATOM 1442 O O . TRP A 1 179 ? -0.183 8.488 -11.665 1.00 95.62 179 TRP A O 1
ATOM 1452 N N . ASP A 1 180 ? 0.150 9.177 -13.787 1.00 94.81 180 ASP A N 1
ATOM 1453 C CA . ASP A 1 180 ? 0.954 8.045 -14.213 1.00 94.81 180 ASP A CA 1
ATOM 1454 C C . ASP A 1 180 ? 1.982 8.398 -15.296 1.00 94.81 180 ASP A C 1
ATOM 1456 O O . ASP A 1 180 ? 1.808 9.318 -16.098 1.00 94.81 180 ASP A O 1
ATOM 1460 N N . SER A 1 181 ? 3.054 7.608 -15.343 1.00 92.25 181 SER A N 1
ATOM 1461 C CA . SER A 1 181 ? 4.075 7.642 -16.390 1.00 92.25 181 SER A CA 1
ATOM 1462 C C . SER A 1 181 ? 4.628 6.240 -16.652 1.00 92.25 181 SER A C 1
ATOM 1464 O O . SER A 1 181 ? 4.631 5.379 -15.773 1.00 92.25 181 SER A O 1
ATOM 1466 N N . PHE A 1 182 ? 5.098 5.993 -17.878 1.00 90.19 182 PHE A N 1
ATOM 1467 C CA . PHE A 1 182 ? 5.626 4.695 -18.302 1.00 90.19 182 PHE A CA 1
ATOM 1468 C C . PHE A 1 182 ? 7.026 4.811 -18.909 1.00 90.19 182 PHE A C 1
ATOM 1470 O O . PHE A 1 182 ? 7.279 5.626 -19.801 1.00 90.19 182 PHE A O 1
ATOM 1477 N N . TYR A 1 183 ? 7.920 3.922 -18.477 1.00 86.31 183 TYR A N 1
ATOM 1478 C CA . TYR A 1 183 ? 9.322 3.866 -18.871 1.00 86.31 183 TYR A CA 1
ATOM 1479 C C . TYR A 1 183 ? 9.664 2.516 -19.503 1.00 86.31 183 TYR A C 1
ATOM 1481 O O . TYR A 1 183 ? 9.795 1.501 -18.819 1.00 86.31 183 TYR A O 1
ATOM 1489 N N . THR A 1 184 ? 9.855 2.514 -20.823 1.00 79.19 184 THR A N 1
ATOM 1490 C CA . THR A 1 184 ? 10.308 1.325 -21.563 1.00 79.19 184 THR A CA 1
ATOM 1491 C C . THR A 1 184 ? 11.758 0.948 -21.228 1.00 79.19 184 THR A C 1
ATOM 1493 O O . THR A 1 184 ? 12.595 1.808 -20.943 1.00 79.19 184 THR A O 1
ATOM 1496 N N . ILE A 1 185 ? 12.061 -0.349 -21.316 1.00 73.44 185 ILE A N 1
ATOM 1497 C CA . ILE A 1 185 ? 13.394 -0.936 -21.088 1.00 73.44 185 ILE A CA 1
ATOM 1498 C C . ILE A 1 185 ? 14.236 -0.987 -22.390 1.00 73.44 185 ILE A C 1
ATOM 1500 O O . ILE A 1 185 ? 15.418 -1.329 -22.341 1.00 73.44 185 ILE A O 1
ATOM 1504 N N . ASP A 1 186 ? 13.673 -0.621 -23.553 1.00 66.25 186 ASP A N 1
ATOM 1505 C CA . ASP A 1 186 ? 14.311 -0.785 -24.873 1.00 66.25 186 ASP A CA 1
ATOM 1506 C C . ASP A 1 186 ? 15.715 -0.153 -25.017 1.00 66.25 186 ASP A C 1
ATOM 1508 O O . ASP A 1 186 ? 15.966 1.000 -24.665 1.00 66.25 186 ASP A O 1
ATOM 1512 N N . GLU A 1 187 ? 16.627 -0.901 -25.655 1.00 49.94 187 GLU A N 1
ATOM 1513 C CA . GLU A 1 187 ? 18.060 -0.580 -25.810 1.00 49.94 187 GLU A CA 1
ATOM 1514 C C . GLU A 1 187 ? 18.374 0.597 -26.751 1.00 49.94 187 GLU A C 1
ATOM 1516 O O . GLU A 1 187 ? 19.537 0.975 -26.926 1.00 49.94 187 GLU A O 1
ATOM 1521 N N . SER A 1 188 ? 17.373 1.185 -27.411 1.00 45.03 188 SER A N 1
ATOM 1522 C CA . SER A 1 188 ? 17.599 2.223 -28.415 1.00 45.03 188 SER A CA 1
ATOM 1523 C C . SER A 1 188 ? 17.426 3.636 -27.854 1.00 45.03 188 SER A C 1
ATOM 1525 O O . SER A 1 188 ? 16.421 4.279 -28.119 1.00 45.03 188 SER A O 1
ATOM 1527 N N . VAL A 1 189 ? 18.444 4.132 -27.140 1.00 46.91 189 VAL A N 1
ATOM 1528 C CA . VAL A 1 189 ? 18.968 5.526 -27.165 1.00 46.91 189 VAL A CA 1
ATOM 1529 C C . VAL A 1 189 ? 17.952 6.696 -27.138 1.00 46.91 189 VAL A C 1
ATOM 1531 O O . VAL A 1 189 ? 18.254 7.790 -27.620 1.00 46.91 189 VAL A O 1
ATOM 1534 N N . ALA A 1 190 ? 16.753 6.498 -26.595 1.00 40.78 190 ALA A N 1
ATOM 1535 C CA . ALA A 1 190 ? 15.668 7.476 -26.594 1.00 40.78 190 ALA A CA 1
ATOM 1536 C C . ALA A 1 190 ? 15.045 7.617 -25.200 1.00 40.78 190 ALA A C 1
ATOM 1538 O O . ALA A 1 190 ? 13.850 7.426 -25.026 1.00 40.78 190 ALA A O 1
ATOM 1539 N N . SER A 1 191 ? 15.868 7.949 -24.210 1.00 53.19 191 SER A N 1
ATOM 1540 C CA . SER A 1 191 ? 15.588 9.026 -23.253 1.00 53.19 191 SER A CA 1
ATOM 1541 C C . SER A 1 191 ? 16.694 9.004 -22.211 1.00 53.19 191 SER A C 1
ATOM 1543 O O . SER A 1 191 ? 16.782 8.047 -21.453 1.00 53.19 191 SER A O 1
ATOM 1545 N N . ASP A 1 192 ? 17.528 10.038 -22.130 1.00 71.56 192 ASP A N 1
ATOM 1546 C CA . ASP A 1 192 ? 18.405 10.238 -20.967 1.00 71.56 192 ASP A CA 1
ATOM 1547 C C . ASP A 1 192 ? 17.574 10.691 -19.746 1.00 71.56 192 ASP A C 1
ATOM 1549 O O . ASP A 1 192 ? 17.940 11.620 -19.040 1.00 71.56 192 ASP A O 1
ATOM 1553 N N . LEU A 1 193 ? 16.399 10.084 -19.544 1.00 80.12 193 LEU A N 1
ATOM 1554 C CA . LEU A 1 193 ? 15.420 10.480 -18.547 1.00 80.12 193 LEU A CA 1
ATOM 1555 C C . LEU A 1 193 ? 15.830 9.939 -17.182 1.00 80.12 193 LEU A C 1
ATOM 1557 O O . LEU A 1 193 ? 15.846 8.726 -16.965 1.00 80.12 193 LEU A O 1
ATOM 1561 N N . SER A 1 194 ? 16.114 10.864 -16.278 1.00 89.56 194 SER A N 1
ATOM 1562 C CA . SER A 1 194 ? 16.166 10.648 -14.840 1.00 89.56 194 SER A CA 1
ATOM 1563 C C . SER A 1 194 ? 14.856 11.119 -14.209 1.00 89.56 194 SER A C 1
ATOM 1565 O O . SER A 1 194 ? 14.236 12.070 -14.696 1.00 89.56 194 SER A O 1
ATOM 1567 N N . VAL A 1 195 ? 14.454 10.453 -13.134 1.00 93.69 195 VAL A N 1
ATOM 1568 C CA . VAL A 1 195 ? 13.253 10.762 -12.352 1.00 93.69 195 VAL A CA 1
ATOM 1569 C C . VAL A 1 195 ? 13.676 10.976 -10.908 1.00 93.69 195 VAL A C 1
ATOM 1571 O O . VAL A 1 195 ? 14.403 10.144 -10.361 1.00 93.69 195 VAL A O 1
ATOM 1574 N N . SER A 1 196 ? 13.209 12.062 -10.301 1.00 95.62 196 SER A N 1
ATOM 1575 C CA . SER A 1 196 ? 13.483 12.398 -8.904 1.00 95.62 196 SER A CA 1
ATOM 1576 C C . SER A 1 196 ? 12.260 13.019 -8.232 1.00 95.62 196 SER A C 1
ATOM 1578 O O . SER A 1 196 ? 11.466 13.689 -8.892 1.00 95.62 196 SER A O 1
ATOM 1580 N N . LEU A 1 197 ? 12.165 12.885 -6.911 1.00 96.88 197 LEU A N 1
ATOM 1581 C CA . LEU A 1 197 ? 11.268 13.682 -6.070 1.00 96.88 197 LEU A CA 1
ATOM 1582 C C . LEU A 1 197 ? 12.039 14.882 -5.514 1.00 96.88 197 LEU A C 1
ATOM 1584 O O . LEU A 1 197 ? 13.186 14.733 -5.087 1.00 96.88 197 LEU A O 1
ATOM 1588 N N . ILE A 1 198 ? 11.440 16.074 -5.536 1.00 96.50 198 ILE A N 1
ATOM 1589 C CA . ILE A 1 198 ? 12.076 17.305 -5.052 1.00 96.50 198 ILE A CA 1
ATOM 1590 C C . ILE A 1 198 ? 11.173 18.029 -4.071 1.00 96.50 198 ILE A C 1
ATOM 1592 O O . ILE A 1 198 ? 10.135 18.551 -4.464 1.00 96.50 198 ILE A O 1
ATOM 1596 N N . THR A 1 199 ? 11.636 18.165 -2.831 1.00 95.38 199 THR A N 1
ATOM 1597 C CA . THR A 1 199 ? 11.024 19.066 -1.847 1.00 95.38 199 THR A CA 1
ATOM 1598 C C . THR A 1 199 ? 11.447 20.504 -2.141 1.00 95.38 199 THR A C 1
ATOM 1600 O O . THR A 1 199 ? 12.622 20.853 -1.986 1.00 95.38 199 THR A O 1
ATOM 1603 N N . LEU A 1 200 ? 10.504 21.330 -2.588 1.00 91.88 200 LEU A N 1
ATOM 1604 C CA . LEU A 1 200 ? 10.689 22.729 -2.966 1.00 91.88 200 LEU A CA 1
ATOM 1605 C C . LEU A 1 200 ? 10.898 23.633 -1.738 1.00 91.88 200 LEU A C 1
ATOM 1607 O O . LEU A 1 200 ? 10.783 23.220 -0.588 1.00 91.88 200 LEU A O 1
ATOM 1611 N N . ASN A 1 201 ? 11.223 24.908 -1.973 1.00 88.06 201 ASN A N 1
ATOM 1612 C CA . ASN A 1 201 ? 11.513 25.863 -0.891 1.00 88.06 201 ASN A CA 1
ATOM 1613 C C . ASN A 1 201 ? 10.283 26.271 -0.067 1.00 88.06 201 ASN A C 1
ATOM 1615 O O . ASN A 1 201 ? 10.440 26.740 1.058 1.00 88.06 201 ASN A O 1
ATOM 1619 N N . ASP A 1 202 ? 9.086 26.150 -0.639 1.00 87.56 202 ASP A N 1
ATOM 1620 C CA . ASP A 1 202 ? 7.821 26.272 0.090 1.00 87.56 202 ASP A CA 1
ATOM 1621 C C . ASP A 1 202 ? 7.422 24.960 0.782 1.00 87.56 202 ASP A C 1
ATOM 1623 O O . ASP A 1 202 ? 6.425 24.932 1.489 1.00 87.56 202 ASP A O 1
ATOM 1627 N N . GLY A 1 203 ? 8.235 23.913 0.611 1.00 89.06 203 GLY A N 1
ATOM 1628 C CA . GLY A 1 203 ? 8.094 22.597 1.205 1.00 89.06 203 GLY A CA 1
ATOM 1629 C C . GLY A 1 203 ? 7.159 21.646 0.449 1.00 89.06 203 GLY A C 1
ATOM 1630 O O . GLY A 1 203 ? 7.117 20.469 0.803 1.00 89.06 203 GLY A O 1
ATOM 1631 N N . THR A 1 204 ? 6.467 22.106 -0.598 1.00 93.19 204 THR A N 1
ATOM 1632 C CA . THR A 1 204 ? 5.720 21.216 -1.503 1.00 93.19 204 THR A CA 1
ATOM 1633 C C . THR A 1 204 ? 6.673 20.261 -2.220 1.00 93.19 204 THR A C 1
ATOM 1635 O O . THR A 1 204 ? 7.863 20.555 -2.374 1.00 93.19 204 THR A O 1
ATOM 1638 N N . THR A 1 205 ? 6.176 19.113 -2.672 1.00 96.38 205 THR A N 1
ATOM 1639 C CA . THR A 1 205 ? 6.985 18.136 -3.409 1.00 96.38 205 THR A CA 1
ATOM 1640 C C . THR A 1 205 ? 6.631 18.167 -4.893 1.00 96.38 205 THR A C 1
ATOM 1642 O O . THR A 1 205 ? 5.471 18.286 -5.279 1.00 96.38 205 THR A O 1
ATOM 1645 N N . ALA A 1 206 ? 7.644 18.071 -5.751 1.00 96.81 206 ALA A N 1
ATOM 1646 C CA . ALA A 1 206 ? 7.491 17.958 -7.195 1.00 96.81 206 ALA A CA 1
ATOM 1647 C C . ALA A 1 206 ? 8.125 16.665 -7.713 1.00 96.81 206 ALA A C 1
ATOM 1649 O O . ALA A 1 206 ? 9.203 16.270 -7.263 1.00 96.81 206 ALA A O 1
ATOM 1650 N N . ILE A 1 207 ? 7.510 16.061 -8.726 1.00 97.31 207 ILE A N 1
ATOM 1651 C CA . ILE A 1 207 ? 8.154 15.031 -9.545 1.00 97.31 207 ILE A CA 1
ATOM 1652 C C . ILE A 1 207 ? 8.966 15.751 -10.619 1.00 97.31 207 ILE A C 1
ATOM 1654 O O . ILE A 1 207 ? 8.424 16.541 -11.396 1.00 97.31 207 ILE A O 1
ATOM 1658 N N . LYS A 1 208 ? 10.272 15.500 -10.670 1.00 95.50 208 LYS A N 1
ATOM 1659 C CA . LYS A 1 208 ? 11.166 16.035 -11.697 1.00 95.50 208 LYS A CA 1
ATOM 1660 C C . LYS A 1 208 ? 11.518 14.949 -12.692 1.00 95.50 208 LYS A C 1
ATOM 1662 O O . LYS A 1 208 ? 12.152 13.954 -12.351 1.00 95.50 208 LYS A O 1
ATOM 1667 N N . HIS A 1 209 ? 11.187 15.207 -13.946 1.00 93.94 209 HIS A N 1
ATOM 1668 C CA . HIS A 1 209 ? 11.655 14.451 -15.100 1.00 93.94 209 HIS A CA 1
ATOM 1669 C C . HIS A 1 209 ? 12.760 15.255 -15.769 1.00 93.94 209 HIS A C 1
ATOM 1671 O O . HIS A 1 209 ? 12.533 16.383 -16.204 1.00 93.94 209 HIS A O 1
ATOM 1677 N N . SER A 1 210 ? 13.975 14.715 -15.832 1.00 90.56 210 SER A N 1
ATOM 1678 C CA . SER A 1 210 ? 15.115 15.416 -16.427 1.00 90.56 210 SER A CA 1
ATOM 1679 C C . SER A 1 210 ? 15.805 14.601 -17.499 1.00 90.56 210 SER A C 1
ATOM 1681 O O . SER A 1 210 ? 16.180 13.464 -17.247 1.00 90.56 210 SER A O 1
ATOM 1683 N N . SER A 1 211 ? 16.026 15.207 -18.660 1.00 87.31 211 SER A N 1
ATOM 1684 C CA . SER A 1 211 ? 16.824 14.655 -19.749 1.00 87.31 211 SER A CA 1
ATOM 1685 C C . SER A 1 211 ? 18.022 15.544 -20.045 1.00 87.31 211 SER A C 1
ATOM 1687 O O . SER A 1 211 ? 17.864 16.649 -20.561 1.00 87.31 211 SER A O 1
ATOM 1689 N N . GLU A 1 212 ? 19.221 15.053 -19.753 1.00 84.94 212 GLU A N 1
ATOM 1690 C CA . GLU A 1 212 ? 20.479 15.751 -20.026 1.00 84.94 212 GLU A CA 1
ATOM 1691 C C . GLU A 1 212 ? 21.341 14.914 -20.963 1.00 84.94 212 GLU A C 1
ATOM 1693 O O . GLU A 1 212 ? 21.608 13.746 -20.688 1.00 84.94 212 GLU A O 1
ATOM 1698 N N . MET A 1 213 ? 21.817 15.496 -22.065 1.00 81.19 213 MET A N 1
ATOM 1699 C CA . MET A 1 213 ? 22.779 14.793 -22.911 1.00 81.19 213 MET A CA 1
ATOM 1700 C C . MET A 1 213 ? 23.697 15.729 -23.680 1.00 81.19 213 MET A C 1
ATOM 1702 O O . MET A 1 213 ? 23.409 16.899 -23.932 1.00 81.19 213 MET A O 1
ATOM 1706 N N . THR A 1 214 ? 24.808 15.160 -24.139 1.00 82.31 214 THR A N 1
ATOM 1707 C CA . THR A 1 214 ? 25.687 15.796 -25.118 1.00 82.31 214 THR A CA 1
ATOM 1708 C C . THR A 1 214 ? 25.808 14.906 -26.347 1.00 82.31 214 THR A C 1
ATOM 1710 O O . THR A 1 214 ? 26.404 13.830 -26.295 1.00 82.31 214 THR A O 1
ATOM 1713 N N . LYS A 1 215 ? 25.283 15.362 -27.488 1.00 79.00 215 LYS A N 1
ATOM 1714 C CA . LYS A 1 215 ? 25.295 14.608 -28.749 1.00 79.00 215 LYS A CA 1
ATOM 1715 C C . LYS A 1 215 ? 25.827 15.461 -29.888 1.00 79.00 215 LYS A C 1
ATOM 1717 O O . LYS A 1 215 ? 25.340 16.553 -30.142 1.00 79.00 215 LYS A O 1
ATOM 1722 N N . GLN A 1 216 ? 26.836 14.948 -30.597 1.00 84.25 216 GLN A N 1
ATOM 1723 C CA . GLN A 1 216 ? 27.454 15.623 -31.753 1.00 84.25 216 GLN A CA 1
ATOM 1724 C C . GLN A 1 216 ? 27.942 17.055 -31.447 1.00 84.25 216 GLN A C 1
ATOM 1726 O O . GLN A 1 216 ? 27.940 17.921 -32.317 1.00 84.25 216 GLN A O 1
ATOM 1731 N N . GLY A 1 217 ? 28.377 17.306 -30.208 1.00 84.44 217 GLY A N 1
ATOM 1732 C CA . GLY A 1 217 ? 28.797 18.634 -29.758 1.00 84.44 217 GLY A CA 1
ATOM 1733 C C . GLY A 1 217 ? 27.638 19.597 -29.494 1.00 84.44 2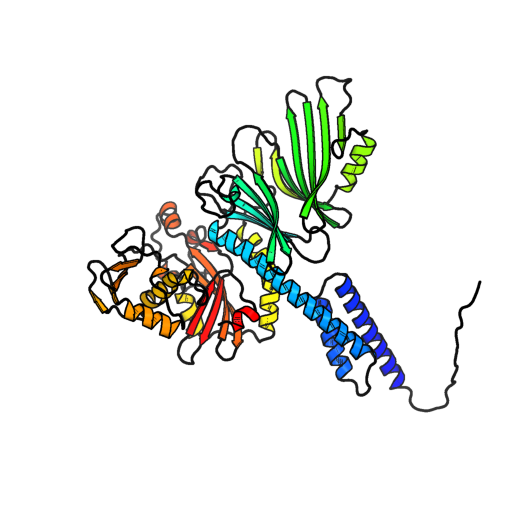17 GLY A C 1
ATOM 1734 O O . GLY A 1 217 ? 27.881 20.788 -29.388 1.00 84.44 217 GLY A O 1
ATOM 1735 N N . ILE A 1 218 ? 26.399 19.118 -29.387 1.00 86.25 218 ILE A N 1
ATOM 1736 C CA . ILE A 1 218 ? 25.269 19.880 -28.851 1.00 86.25 218 ILE A CA 1
ATOM 1737 C C . ILE A 1 218 ? 24.995 19.358 -27.446 1.00 86.25 218 ILE A C 1
ATOM 1739 O O . ILE A 1 218 ? 24.735 18.169 -27.266 1.00 86.25 218 ILE A O 1
ATOM 1743 N N . GLU A 1 219 ? 25.093 20.248 -26.471 1.00 89.38 219 GLU A N 1
ATOM 1744 C CA . GLU A 1 219 ? 24.643 20.031 -25.102 1.00 89.38 219 GLU A CA 1
ATOM 1745 C C . GLU A 1 219 ? 23.159 20.396 -25.028 1.00 89.38 219 GLU A C 1
ATOM 1747 O O . GLU A 1 219 ? 22.742 21.425 -25.579 1.00 89.38 219 GLU A O 1
ATOM 1752 N N . PHE A 1 220 ? 22.360 19.566 -24.368 1.00 88.31 220 PHE A N 1
ATOM 1753 C CA . PHE A 1 220 ? 21.000 19.926 -24.005 1.00 88.31 220 PHE A CA 1
ATOM 1754 C C . PHE A 1 220 ? 20.647 19.445 -22.606 1.00 88.31 220 PHE A C 1
ATOM 1756 O O . PHE A 1 220 ? 21.142 18.415 -22.149 1.00 88.31 220 PHE A O 1
ATOM 1763 N N . ALA A 1 221 ? 19.743 20.185 -21.975 1.00 89.75 221 ALA A N 1
ATOM 1764 C CA . ALA A 1 221 ? 19.082 19.799 -20.743 1.00 89.75 221 ALA A CA 1
ATOM 1765 C C . ALA A 1 221 ? 17.598 20.158 -20.846 1.00 89.75 221 ALA A C 1
ATOM 1767 O O . ALA A 1 221 ? 17.246 21.242 -21.315 1.00 89.75 221 ALA A O 1
ATOM 1768 N N . HIS A 1 222 ? 16.735 19.242 -20.432 1.00 91.88 222 HIS A N 1
ATOM 1769 C CA . HIS A 1 222 ? 15.290 19.422 -20.390 1.00 91.88 222 HIS A CA 1
ATOM 1770 C C . HIS A 1 222 ? 14.792 18.949 -19.030 1.00 91.88 222 HIS A C 1
ATOM 1772 O O . HIS A 1 222 ? 15.028 17.799 -18.675 1.00 91.88 222 HIS A O 1
ATOM 1778 N N . HIS A 1 223 ? 14.156 19.824 -18.258 1.00 93.56 223 HIS A N 1
ATOM 1779 C CA . HIS A 1 223 ? 13.645 19.515 -16.927 1.00 93.56 223 HIS A CA 1
ATOM 1780 C C . HIS A 1 223 ? 12.174 19.891 -16.834 1.00 93.56 223 HIS A C 1
ATOM 1782 O O . HIS A 1 223 ? 11.816 21.055 -17.005 1.00 93.56 223 HIS A O 1
ATOM 1788 N N . GLN A 1 224 ? 11.342 18.915 -16.514 1.00 94.81 224 GLN A N 1
ATOM 1789 C CA . GLN A 1 224 ? 9.912 19.072 -16.321 1.00 94.81 224 GLN A CA 1
ATOM 1790 C C . GLN A 1 224 ? 9.597 18.812 -14.852 1.00 94.81 224 GLN A C 1
ATOM 1792 O O . GLN A 1 224 ? 10.028 17.803 -14.297 1.00 94.81 224 GLN A O 1
ATOM 1797 N N . PHE A 1 225 ? 8.881 19.739 -14.228 1.00 95.81 225 PHE A N 1
ATOM 1798 C CA . PHE A 1 225 ? 8.474 19.673 -12.831 1.00 95.81 225 PHE A CA 1
ATOM 1799 C C . PHE A 1 225 ? 6.962 19.547 -12.775 1.00 95.81 225 PHE A C 1
ATOM 1801 O O . PHE A 1 225 ? 6.244 20.420 -13.273 1.00 95.81 225 PHE A O 1
ATOM 1808 N N . TYR A 1 226 ? 6.494 18.475 -12.156 1.00 96.56 226 TYR A N 1
ATOM 1809 C CA . TYR A 1 226 ? 5.087 18.179 -11.971 1.00 96.56 226 TYR A CA 1
ATOM 1810 C C . TYR A 1 226 ? 4.725 18.336 -10.499 1.00 96.56 226 TYR A C 1
ATOM 1812 O O . TYR A 1 226 ? 5.443 17.838 -9.635 1.00 96.56 226 TYR A O 1
ATOM 1820 N N . THR A 1 227 ? 3.635 19.040 -10.213 1.00 95.69 227 THR A N 1
ATOM 1821 C CA . THR A 1 227 ? 3.159 19.293 -8.842 1.00 95.69 227 THR A CA 1
ATOM 1822 C C . THR A 1 227 ? 1.677 18.985 -8.747 1.00 95.69 227 THR A C 1
ATOM 1824 O O . THR A 1 227 ? 0.955 19.184 -9.728 1.00 95.69 227 THR A O 1
ATOM 1827 N N . LEU A 1 228 ? 1.218 18.591 -7.563 1.00 95.88 228 LEU A N 1
ATOM 1828 C CA . LEU A 1 228 ? -0.199 18.417 -7.278 1.00 95.88 228 LEU A CA 1
ATOM 1829 C C . LEU A 1 228 ? -0.900 19.776 -7.130 1.00 95.88 228 LEU A C 1
ATOM 1831 O O . LEU A 1 228 ? -0.510 20.601 -6.304 1.00 95.88 228 LEU A O 1
ATOM 1835 N N . GLN A 1 229 ? -1.936 20.018 -7.934 1.00 89.25 229 GLN A N 1
ATOM 1836 C CA . GLN A 1 229 ? -2.833 21.173 -7.818 1.00 89.25 229 GLN A CA 1
ATOM 1837 C C . GLN A 1 229 ? -4.263 20.730 -8.117 1.00 89.25 229 GLN A C 1
ATOM 1839 O O . GLN A 1 229 ? -4.487 20.006 -9.076 1.00 89.25 229 GLN A O 1
ATOM 1844 N N . GLU A 1 230 ? -5.236 21.181 -7.320 1.00 83.50 230 GLU A N 1
ATOM 1845 C CA . GLU A 1 230 ? -6.664 20.896 -7.561 1.00 83.50 230 GLU A CA 1
ATOM 1846 C C . GLU A 1 230 ? -6.974 19.393 -7.765 1.00 83.50 230 GLU A C 1
ATOM 1848 O O . GLU A 1 230 ? -7.855 19.046 -8.547 1.00 83.50 230 GLU A O 1
ATOM 1853 N N . HIS A 1 231 ? -6.274 18.512 -7.035 1.00 86.50 231 HIS A N 1
ATOM 1854 C CA . HIS A 1 231 ? -6.429 17.051 -7.117 1.00 86.50 231 HIS A CA 1
ATOM 1855 C C . HIS A 1 231 ? -5.939 16.416 -8.439 1.00 86.50 231 HIS A C 1
ATOM 1857 O O . HIS A 1 231 ? -6.385 15.340 -8.825 1.00 86.50 231 HIS A O 1
ATOM 1863 N N . GLU A 1 232 ? -5.005 17.063 -9.140 1.00 92.12 232 GLU A N 1
ATOM 1864 C CA . GLU A 1 232 ? -4.330 16.525 -10.326 1.00 92.12 232 GLU A CA 1
ATOM 1865 C C . GLU A 1 232 ? -2.834 16.873 -10.285 1.00 92.12 232 GLU A C 1
ATOM 1867 O O . GLU A 1 232 ? -2.456 18.014 -9.992 1.00 92.12 232 GLU A O 1
ATOM 1872 N N . ILE A 1 233 ? -1.954 15.918 -10.601 1.00 95.25 233 ILE A N 1
ATOM 1873 C CA . ILE A 1 233 ? -0.543 16.252 -10.833 1.00 95.25 233 ILE A CA 1
ATOM 1874 C C . ILE A 1 233 ? -0.388 16.694 -12.280 1.00 95.25 233 ILE A C 1
ATOM 1876 O O . ILE A 1 233 ? -0.585 15.928 -13.224 1.00 95.25 233 ILE A O 1
ATOM 1880 N N . SER A 1 234 ? 0.026 17.944 -12.455 1.00 94.88 234 SER A N 1
ATOM 1881 C CA . SER A 1 234 ? 0.190 18.556 -13.768 1.00 94.88 234 SER A CA 1
ATOM 1882 C C . SER A 1 234 ? 1.550 19.231 -13.903 1.00 94.88 234 SER A C 1
ATOM 1884 O O . SER A 1 234 ? 2.255 19.481 -12.923 1.00 94.88 234 SER A O 1
ATOM 1886 N N . LEU A 1 235 ? 1.949 19.493 -15.151 1.00 94.75 235 LEU A N 1
ATOM 1887 C CA . LEU A 1 235 ? 3.203 20.172 -15.462 1.00 94.75 235 LEU A CA 1
ATOM 1888 C C . LEU A 1 235 ? 3.157 21.608 -14.928 1.00 94.75 235 LEU A C 1
ATOM 1890 O O . LEU A 1 235 ? 2.509 22.477 -15.516 1.00 94.75 235 LEU A O 1
ATOM 1894 N N . ALA A 1 236 ? 3.885 21.863 -13.847 1.00 92.75 236 ALA A N 1
ATOM 1895 C CA . ALA A 1 236 ? 4.013 23.187 -13.263 1.00 92.75 236 ALA A CA 1
ATOM 1896 C C . ALA A 1 236 ? 5.004 24.032 -14.065 1.00 92.75 236 ALA A C 1
ATOM 1898 O O . ALA A 1 236 ? 4.711 25.175 -14.429 1.00 92.75 236 ALA A O 1
ATOM 1899 N N . TYR A 1 237 ? 6.180 23.460 -14.344 1.00 93.69 237 TYR A N 1
ATOM 1900 C CA . TYR A 1 237 ? 7.256 24.149 -15.046 1.00 93.69 237 TYR A CA 1
ATOM 1901 C C . TYR A 1 237 ? 8.033 23.240 -15.990 1.00 93.69 237 TYR A C 1
ATOM 1903 O O . TYR A 1 237 ? 8.294 22.077 -15.701 1.00 93.69 237 TYR A O 1
ATOM 1911 N N . ASP A 1 238 ? 8.451 23.831 -17.101 1.00 95.62 238 ASP A N 1
ATOM 1912 C CA . ASP A 1 238 ? 9.230 23.206 -18.158 1.00 95.62 238 ASP A CA 1
ATOM 1913 C C . ASP A 1 238 ? 10.447 24.075 -18.486 1.00 95.62 238 ASP A C 1
ATOM 1915 O O . ASP A 1 238 ? 10.304 25.228 -18.898 1.00 95.62 238 ASP A O 1
ATOM 1919 N N . PHE A 1 239 ? 11.646 23.544 -18.277 1.00 95.69 239 PHE A N 1
ATOM 1920 C CA . PHE A 1 239 ? 12.912 24.235 -18.488 1.00 95.69 239 PHE A CA 1
ATOM 1921 C C . PHE A 1 239 ? 13.701 23.542 -19.580 1.00 95.69 239 PHE A C 1
ATOM 1923 O O . PHE A 1 239 ? 14.047 22.370 -19.451 1.00 95.69 239 PHE A O 1
ATOM 1930 N N . TYR A 1 240 ? 14.063 24.284 -20.620 1.00 94.94 240 TYR A N 1
ATOM 1931 C CA . TYR A 1 240 ? 14.878 23.755 -21.703 1.00 94.94 240 TYR A CA 1
ATOM 1932 C C . TYR A 1 240 ? 16.113 24.620 -21.939 1.00 94.94 240 TYR A C 1
ATOM 1934 O O . TYR A 1 240 ? 16.053 25.851 -21.988 1.00 94.94 240 TYR A O 1
ATOM 1942 N N . TYR A 1 241 ? 17.248 23.953 -22.098 1.00 93.38 241 TYR A N 1
ATOM 1943 C CA . TYR A 1 241 ? 18.543 24.537 -22.396 1.00 93.38 241 TYR A CA 1
ATOM 1944 C C . TYR A 1 241 ? 19.172 23.792 -23.568 1.00 93.38 241 TYR A C 1
ATOM 1946 O O . TYR A 1 241 ? 19.201 22.562 -23.594 1.00 93.38 241 TYR A O 1
ATOM 1954 N N . THR A 1 242 ? 19.747 24.529 -24.518 1.00 93.56 242 THR A N 1
ATOM 1955 C CA . THR A 1 242 ? 20.633 23.926 -25.516 1.00 93.56 242 THR A CA 1
ATOM 1956 C C . THR A 1 242 ? 21.785 24.840 -25.906 1.00 93.56 242 THR A C 1
ATOM 1958 O O . THR A 1 242 ? 21.664 26.069 -25.941 1.00 93.56 242 THR A O 1
ATOM 1961 N N . LYS A 1 243 ? 22.932 24.232 -26.210 1.00 93.00 243 LYS A N 1
ATOM 1962 C CA . LYS A 1 243 ? 24.137 24.927 -26.648 1.00 93.00 243 LYS A CA 1
ATOM 1963 C C . LYS A 1 243 ? 24.935 24.076 -27.624 1.00 93.00 243 LYS A C 1
ATOM 1965 O O . LYS A 1 243 ? 25.378 22.975 -27.309 1.00 93.00 243 LYS A O 1
ATOM 1970 N N . ASN A 1 244 ? 25.211 24.635 -28.795 1.00 92.12 244 ASN A N 1
ATOM 1971 C CA . ASN A 1 244 ? 26.119 24.030 -29.757 1.00 92.12 244 ASN A CA 1
ATOM 1972 C C . ASN A 1 244 ? 27.575 24.371 -29.412 1.00 92.12 244 ASN A C 1
ATOM 1974 O O . ASN A 1 244 ? 28.065 25.475 -29.650 1.00 92.12 244 ASN A O 1
ATOM 1978 N N . LEU A 1 245 ? 28.288 23.397 -28.863 1.00 88.69 245 LEU A N 1
ATOM 1979 C CA . LEU A 1 245 ? 29.699 23.486 -28.496 1.00 88.69 245 LEU A CA 1
ATOM 1980 C C . LEU A 1 245 ? 30.631 23.579 -29.716 1.00 88.69 245 LEU A C 1
ATOM 1982 O O . LEU A 1 245 ? 31.788 23.962 -29.559 1.00 88.69 245 LEU A O 1
ATOM 1986 N N . ASN A 1 246 ? 30.157 23.264 -30.929 1.00 90.62 246 ASN A N 1
ATOM 1987 C CA . ASN A 1 246 ? 30.969 23.368 -32.148 1.00 90.62 246 ASN A CA 1
ATOM 1988 C C . ASN A 1 246 ? 31.080 24.805 -32.686 1.00 90.62 246 ASN A C 1
ATOM 1990 O O . ASN A 1 246 ? 31.858 25.053 -33.610 1.00 90.62 246 ASN A O 1
ATOM 1994 N N . VAL A 1 247 ? 30.297 25.748 -32.152 1.00 89.31 247 VAL A N 1
ATOM 1995 C CA . VAL A 1 247 ? 30.254 27.141 -32.610 1.00 89.31 247 VAL A CA 1
ATOM 1996 C C . VAL A 1 247 ? 30.547 28.066 -31.429 1.00 89.31 247 VAL A C 1
ATOM 1998 O O . VAL A 1 247 ? 29.664 28.401 -30.650 1.00 89.31 247 VAL A O 1
ATOM 2001 N N . GLU A 1 248 ? 31.792 28.538 -31.313 1.00 80.94 248 GLU A N 1
ATOM 2002 C CA . GLU A 1 248 ? 32.234 29.383 -30.183 1.00 80.94 248 GLU A CA 1
ATOM 2003 C C . GLU A 1 248 ? 31.408 30.670 -29.999 1.00 80.94 248 GLU A C 1
ATOM 2005 O O . GLU A 1 248 ? 31.315 31.203 -28.895 1.00 80.94 248 GLU A O 1
ATOM 2010 N N . THR A 1 249 ? 30.823 31.195 -31.079 1.00 83.88 249 THR A N 1
ATOM 2011 C CA . THR A 1 249 ? 30.025 32.430 -31.062 1.00 83.88 249 THR A CA 1
ATOM 2012 C C . THR A 1 249 ? 28.540 32.202 -30.792 1.00 83.88 249 THR A C 1
ATOM 2014 O O . THR A 1 249 ? 27.802 33.179 -30.645 1.00 83.88 249 THR A O 1
ATOM 2017 N N . GLU A 1 250 ? 28.077 30.950 -30.798 1.00 84.56 250 GLU A N 1
ATOM 2018 C CA . GLU A 1 250 ? 26.671 30.624 -30.583 1.00 84.56 250 GLU A CA 1
ATOM 2019 C C . GLU A 1 250 ? 26.329 30.814 -29.106 1.00 84.56 250 GLU A C 1
ATOM 2021 O O . GLU A 1 250 ? 27.000 30.306 -28.204 1.00 84.56 250 GLU A O 1
ATOM 2026 N N . LYS A 1 251 ? 25.307 31.631 -28.853 1.00 87.31 251 LYS A N 1
ATOM 2027 C CA . LYS A 1 251 ? 24.824 31.849 -27.493 1.00 87.31 251 LYS A CA 1
ATOM 2028 C C . LYS A 1 251 ? 23.958 30.657 -27.093 1.00 87.31 251 LYS A C 1
ATOM 2030 O O . LYS A 1 251 ? 23.222 30.166 -27.946 1.00 87.31 251 LYS A O 1
ATOM 2035 N N . PRO A 1 252 ? 24.010 30.220 -25.825 1.00 92.19 252 PRO A N 1
ATOM 2036 C CA . PRO A 1 252 ? 23.089 29.203 -25.363 1.00 92.19 252 PRO A CA 1
ATOM 2037 C C . PRO A 1 252 ? 21.651 29.705 -25.465 1.00 92.19 252 PRO A C 1
ATOM 2039 O O . PRO A 1 252 ? 21.381 30.897 -25.271 1.00 92.19 252 PRO A O 1
ATOM 2042 N N . TYR A 1 253 ? 20.765 28.776 -25.771 1.00 94.81 253 TYR A N 1
ATOM 2043 C CA . TYR A 1 253 ? 19.338 28.984 -25.869 1.00 94.81 253 TYR A CA 1
ATOM 2044 C C . TYR A 1 253 ? 18.670 28.505 -24.583 1.00 94.81 253 TYR A C 1
ATOM 2046 O O . TYR A 1 253 ? 19.011 27.433 -24.083 1.00 94.81 253 TYR A O 1
ATOM 2054 N N . TYR A 1 254 ? 17.749 29.310 -24.056 1.00 96.69 254 TYR A N 1
ATOM 2055 C CA . TYR A 1 254 ? 17.034 29.028 -22.818 1.00 96.69 254 TYR A CA 1
ATOM 2056 C C . TYR A 1 254 ? 15.538 29.236 -23.036 1.00 96.69 254 TYR A C 1
ATOM 2058 O O . TYR A 1 254 ? 15.123 30.290 -23.524 1.00 96.69 254 TYR A O 1
ATOM 2066 N N . GLU A 1 255 ? 14.734 28.276 -22.608 1.00 96.94 255 GLU A N 1
ATOM 2067 C CA . GLU A 1 255 ? 13.281 28.386 -22.540 1.00 96.94 255 GLU A CA 1
ATOM 2068 C C . GLU A 1 255 ? 12.785 28.092 -21.128 1.00 96.94 255 GLU A C 1
ATOM 2070 O O . GLU A 1 255 ? 13.323 27.232 -20.427 1.00 96.94 255 GLU A O 1
ATOM 2075 N N . VAL A 1 256 ? 11.719 28.796 -20.746 1.00 95.50 256 VAL A N 1
ATOM 2076 C CA . VAL A 1 256 ? 10.862 28.409 -19.623 1.00 95.50 256 VAL A CA 1
ATOM 2077 C C . VAL A 1 256 ? 9.415 28.389 -20.099 1.00 95.50 256 VAL A C 1
ATOM 2079 O O . VAL A 1 256 ? 8.935 29.372 -20.672 1.00 95.50 256 VAL A O 1
ATOM 2082 N N . ASN A 1 257 ? 8.714 27.278 -19.877 1.00 94.56 257 ASN A N 1
ATOM 2083 C CA . ASN A 1 257 ? 7.333 27.044 -20.299 1.00 94.56 257 ASN A CA 1
ATOM 2084 C C . ASN A 1 257 ? 7.129 27.354 -21.787 1.00 94.56 257 ASN A C 1
ATOM 2086 O O . ASN A 1 257 ? 6.222 28.110 -22.153 1.00 94.56 257 ASN A O 1
ATOM 2090 N N . THR A 1 258 ? 8.005 26.809 -22.643 1.00 92.88 258 THR A N 1
ATOM 2091 C CA . THR A 1 258 ? 8.027 26.986 -24.114 1.00 92.88 258 THR A CA 1
ATOM 2092 C C . THR A 1 258 ? 8.254 28.426 -24.598 1.00 92.88 258 THR A C 1
ATOM 2094 O O . THR A 1 258 ? 7.984 28.771 -25.752 1.00 92.88 258 THR A O 1
ATOM 2097 N N . LYS A 1 259 ? 8.714 29.322 -23.714 1.00 95.88 259 LYS A N 1
ATOM 2098 C CA . LYS A 1 259 ? 9.019 30.719 -24.046 1.00 95.88 259 LYS A CA 1
ATOM 2099 C C . LYS A 1 259 ? 10.509 30.970 -23.908 1.00 95.88 259 LYS A C 1
ATOM 2101 O O . LYS A 1 259 ? 11.061 30.795 -22.826 1.00 95.88 259 LYS A O 1
ATOM 2106 N N . GLU A 1 260 ? 11.125 31.467 -24.978 1.00 96.56 260 GLU A N 1
ATOM 2107 C CA . GLU A 1 260 ? 12.522 31.901 -24.959 1.00 96.56 260 GLU A CA 1
ATOM 2108 C C . GLU A 1 260 ? 12.735 33.001 -23.908 1.00 96.56 260 GLU A C 1
ATOM 2110 O O . GLU A 1 260 ? 11.987 33.987 -23.836 1.00 96.56 260 GLU A O 1
ATOM 2115 N N . VAL A 1 261 ? 13.770 32.833 -23.089 1.00 96.50 261 VAL A N 1
ATOM 2116 C CA . VAL A 1 261 ? 14.173 33.774 -22.042 1.00 96.50 261 VAL A CA 1
ATOM 2117 C C . VAL A 1 261 ? 15.684 33.995 -22.065 1.00 96.50 261 VAL A C 1
ATOM 2119 O O . VAL A 1 261 ? 16.441 33.253 -22.684 1.00 96.50 261 VAL A O 1
ATOM 2122 N N . ASP A 1 262 ? 16.152 35.033 -21.373 1.00 95.81 262 ASP A N 1
ATOM 2123 C CA . ASP A 1 262 ? 17.582 35.181 -21.117 1.00 95.81 262 ASP A CA 1
ATOM 2124 C C . ASP A 1 262 ? 18.062 34.247 -19.988 1.00 95.81 262 ASP A C 1
ATOM 2126 O O . ASP A 1 262 ? 17.281 33.739 -19.181 1.00 95.81 262 ASP A O 1
ATOM 2130 N N . GLN A 1 263 ? 19.382 34.057 -19.910 1.00 94.81 263 GLN A N 1
ATOM 2131 C CA . GLN A 1 263 ? 20.020 33.212 -18.899 1.00 94.81 263 GLN A CA 1
ATOM 2132 C C . GLN A 1 263 ? 19.697 33.645 -17.461 1.00 94.81 263 GLN A C 1
ATOM 2134 O O . GLN A 1 263 ? 19.561 32.794 -16.589 1.00 94.81 263 GLN A O 1
ATOM 2139 N N . GLN A 1 264 ? 19.599 34.951 -17.183 1.00 95.25 264 GLN A N 1
ATOM 2140 C CA . GLN A 1 264 ? 19.365 35.428 -15.816 1.00 95.25 264 GLN A CA 1
ATOM 2141 C C . GLN A 1 264 ? 17.971 35.032 -15.343 1.00 95.25 264 GLN A C 1
ATOM 2143 O O . GLN A 1 264 ? 17.811 34.586 -14.207 1.00 95.25 264 GLN A O 1
ATOM 2148 N N . LYS A 1 265 ? 16.976 35.171 -16.222 1.00 94.69 265 LYS A N 1
ATOM 2149 C CA . LYS A 1 265 ? 15.611 34.734 -15.961 1.00 94.69 265 LYS A CA 1
ATOM 2150 C C . LYS A 1 265 ? 15.533 33.214 -15.829 1.00 94.69 265 LYS A C 1
ATOM 2152 O O . LYS A 1 265 ? 14.983 32.757 -14.834 1.00 94.69 265 LYS A O 1
ATOM 2157 N N . TYR A 1 266 ? 16.145 32.461 -16.748 1.00 95.44 266 TYR A N 1
ATOM 2158 C CA . TYR A 1 266 ? 16.204 30.997 -16.665 1.00 95.44 266 TYR A CA 1
ATOM 2159 C C . TYR A 1 266 ? 16.797 30.532 -15.333 1.00 95.44 266 TYR A C 1
ATOM 2161 O O . TYR A 1 266 ? 16.152 29.800 -14.597 1.00 95.44 266 TYR A O 1
ATOM 2169 N N . THR A 1 267 ? 17.996 31.003 -14.970 1.00 93.50 267 THR A N 1
ATOM 2170 C CA . THR A 1 267 ? 18.661 30.597 -13.723 1.00 93.50 267 THR A CA 1
ATOM 2171 C C . THR A 1 267 ? 17.844 30.975 -12.493 1.00 93.50 267 THR A C 1
ATOM 2173 O O . THR A 1 267 ? 17.766 30.185 -11.560 1.00 93.50 267 THR A O 1
ATOM 2176 N N . LYS A 1 268 ? 17.228 32.162 -12.478 1.00 93.31 268 LYS A N 1
ATOM 2177 C CA . LYS A 1 268 ? 16.397 32.595 -11.351 1.00 93.31 268 LYS A CA 1
ATOM 2178 C C . LYS A 1 268 ? 15.157 31.713 -11.183 1.00 93.31 268 LYS A C 1
ATOM 2180 O O . LYS A 1 268 ? 14.829 31.370 -10.054 1.00 93.31 268 LYS A O 1
ATOM 2185 N N . GLU A 1 269 ? 14.467 31.390 -12.275 1.00 92.19 269 GLU A N 1
ATOM 2186 C CA . GLU A 1 269 ? 13.272 30.538 -12.237 1.00 92.19 269 GLU A CA 1
ATOM 2187 C C . GLU A 1 269 ? 13.641 29.081 -11.947 1.00 92.19 269 GLU A C 1
ATOM 2189 O O . GLU A 1 269 ? 12.995 28.445 -11.133 1.00 92.19 269 GLU A O 1
ATOM 2194 N N . PHE A 1 270 ? 14.741 28.570 -12.495 1.00 91.62 270 PHE A N 1
ATOM 2195 C CA . PHE A 1 270 ? 15.210 27.224 -12.170 1.00 91.62 270 PHE A CA 1
ATOM 2196 C C . PHE A 1 2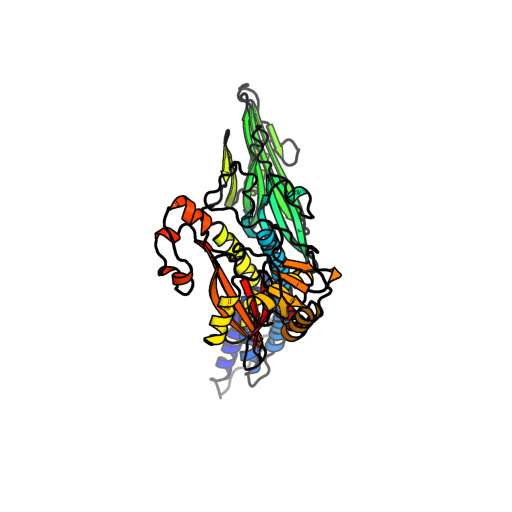70 ? 15.591 27.097 -10.686 1.00 91.62 270 PHE A C 1
ATOM 2198 O O . PHE A 1 270 ? 15.283 26.106 -10.038 1.00 91.62 270 PHE A O 1
ATOM 2205 N N . GLN A 1 271 ? 16.206 28.133 -10.103 1.00 88.69 271 GLN A N 1
ATOM 2206 C CA . GLN A 1 271 ? 16.578 28.149 -8.685 1.00 88.69 271 GLN A CA 1
ATOM 2207 C C . GLN A 1 271 ? 15.389 28.107 -7.722 1.00 88.69 271 GLN A C 1
ATOM 2209 O O . GLN A 1 271 ? 15.583 27.658 -6.595 1.00 88.69 271 GLN A O 1
ATOM 2214 N N . SER A 1 272 ? 14.181 28.540 -8.108 1.00 83.94 272 SER A N 1
ATOM 2215 C CA . SER A 1 272 ? 13.013 28.356 -7.229 1.00 83.94 272 SER A CA 1
ATOM 2216 C C . SER A 1 272 ? 12.623 26.886 -7.084 1.00 83.94 272 SER A C 1
ATOM 2218 O O . SER A 1 272 ? 11.995 26.536 -6.090 1.00 83.94 272 SER A O 1
ATOM 2220 N N . TYR A 1 273 ? 13.067 26.049 -8.026 1.00 85.31 273 TYR A N 1
ATOM 2221 C CA . TYR A 1 273 ? 12.906 24.598 -8.038 1.00 85.31 273 TYR A CA 1
ATOM 2222 C C . TYR A 1 273 ? 14.128 23.840 -7.504 1.00 85.31 273 TYR A C 1
ATOM 2224 O O . TYR A 1 273 ? 14.158 22.612 -7.538 1.00 85.31 273 TYR A O 1
ATOM 2232 N N . ASN A 1 274 ? 15.136 24.550 -6.979 1.00 79.56 274 ASN A N 1
ATOM 2233 C CA . ASN A 1 274 ? 16.185 23.899 -6.204 1.00 79.56 274 ASN A CA 1
ATOM 2234 C C . ASN A 1 274 ? 15.619 23.494 -4.846 1.00 79.56 274 ASN A C 1
ATOM 2236 O O . ASN A 1 274 ? 15.153 24.345 -4.086 1.00 79.56 274 ASN A O 1
ATOM 2240 N N . GLY A 1 275 ? 15.730 22.207 -4.551 1.00 85.88 275 GLY A N 1
ATOM 2241 C CA . GLY A 1 275 ? 15.229 21.584 -3.341 1.00 85.88 275 GLY A CA 1
ATOM 2242 C C . GLY A 1 275 ? 16.109 20.422 -2.901 1.00 85.88 275 GLY A C 1
ATOM 2243 O O . GLY A 1 275 ? 17.184 20.197 -3.465 1.00 85.88 275 GLY A O 1
ATOM 2244 N N . ASN A 1 276 ? 15.652 19.682 -1.893 1.00 92.00 276 ASN A N 1
ATOM 2245 C CA . ASN A 1 276 ? 16.249 18.387 -1.581 1.00 92.00 276 ASN A CA 1
ATOM 2246 C C . ASN A 1 276 ? 15.777 17.374 -2.630 1.00 92.00 276 ASN A C 1
ATOM 2248 O O . ASN A 1 276 ? 14.575 17.175 -2.772 1.00 92.00 276 ASN A O 1
ATOM 2252 N N . GLU A 1 277 ? 16.709 16.782 -3.375 1.00 94.12 277 GLU A N 1
ATOM 2253 C CA . GLU A 1 277 ? 16.404 15.876 -4.484 1.00 94.12 277 GLU A CA 1
ATOM 2254 C C . GLU A 1 277 ? 16.659 14.423 -4.069 1.00 94.12 277 GLU A C 1
ATOM 2256 O O . GLU A 1 277 ? 17.784 14.059 -3.717 1.00 94.12 277 GLU A O 1
ATOM 2261 N N . LEU A 1 278 ? 15.616 13.595 -4.145 1.00 94.75 278 LEU A N 1
ATOM 2262 C CA . LEU A 1 278 ? 15.683 12.145 -4.002 1.00 94.75 278 LEU A CA 1
ATOM 2263 C C . LEU A 1 278 ? 15.637 11.509 -5.401 1.00 94.75 278 LEU A C 1
ATOM 2265 O O . LEU A 1 278 ? 14.568 11.475 -6.015 1.00 94.75 278 LEU A O 1
ATOM 2269 N N . PRO A 1 279 ? 16.768 11.022 -5.940 1.00 94.00 279 PRO A N 1
ATOM 2270 C CA . PRO A 1 279 ? 16.785 10.382 -7.248 1.00 94.00 279 PRO A CA 1
ATOM 2271 C C . PRO A 1 279 ? 16.150 8.989 -7.186 1.00 94.00 279 PRO A C 1
ATOM 2273 O O . PRO A 1 279 ? 16.515 8.174 -6.343 1.00 94.00 279 PRO A O 1
ATOM 2276 N N . LEU A 1 280 ? 15.261 8.686 -8.130 1.00 93.19 280 LEU A N 1
ATOM 2277 C CA . LEU A 1 280 ? 14.583 7.390 -8.256 1.00 93.19 280 LEU A CA 1
ATOM 2278 C C . LEU A 1 280 ? 15.126 6.583 -9.435 1.00 93.19 280 LEU A C 1
ATOM 2280 O O . LEU A 1 280 ? 15.515 5.424 -9.281 1.00 93.19 280 LEU A O 1
ATOM 2284 N N . ILE A 1 281 ? 15.235 7.222 -10.599 1.00 91.50 281 ILE A N 1
ATOM 2285 C CA . ILE A 1 281 ? 15.881 6.681 -11.799 1.00 91.50 281 ILE A CA 1
ATOM 2286 C C . ILE A 1 281 ? 16.979 7.657 -12.198 1.00 91.50 281 ILE A C 1
ATOM 2288 O O . ILE A 1 281 ? 16.725 8.851 -12.339 1.00 91.50 281 ILE A O 1
ATOM 2292 N N . GLN A 1 282 ? 18.190 7.155 -12.399 1.00 89.12 282 GLN A N 1
ATOM 2293 C CA . GLN A 1 282 ? 19.332 7.925 -12.875 1.00 89.12 282 GLN A CA 1
ATOM 2294 C C . GLN A 1 282 ? 19.673 7.503 -14.300 1.00 89.12 282 GLN A C 1
ATOM 2296 O O . GLN A 1 282 ? 19.738 6.312 -14.606 1.00 89.12 282 GLN A O 1
ATOM 2301 N N . SER A 1 283 ? 19.929 8.482 -15.161 1.00 82.25 283 SER A N 1
ATOM 2302 C CA . SER A 1 283 ? 20.405 8.257 -16.521 1.00 82.25 283 SER A CA 1
ATOM 2303 C C . SER A 1 283 ? 21.749 8.939 -16.722 1.00 82.25 283 SER A C 1
ATOM 2305 O O . SER A 1 283 ? 21.870 10.156 -16.607 1.00 82.25 283 SER A O 1
ATOM 2307 N N . ASN A 1 284 ? 22.759 8.142 -17.049 1.00 72.00 284 ASN A N 1
ATOM 2308 C CA . ASN A 1 284 ? 24.090 8.580 -17.444 1.00 72.00 284 ASN A CA 1
ATOM 2309 C C . ASN A 1 284 ? 24.355 8.168 -18.898 1.00 72.00 284 ASN A C 1
ATOM 2311 O O . ASN A 1 284 ? 23.632 7.356 -19.472 1.00 72.00 284 ASN A O 1
ATOM 2315 N N . ILE A 1 285 ? 25.421 8.703 -19.506 1.00 66.69 285 ILE A N 1
ATOM 2316 C CA . ILE A 1 285 ? 25.778 8.414 -20.905 1.00 66.69 285 ILE A CA 1
ATOM 2317 C C . ILE A 1 285 ? 25.923 6.897 -21.120 1.00 66.69 285 ILE A C 1
ATOM 2319 O O . ILE A 1 285 ? 26.962 6.312 -20.815 1.00 66.69 285 ILE A O 1
ATOM 2323 N N . GLY A 1 286 ? 24.895 6.291 -21.718 1.00 63.12 286 GLY A N 1
ATOM 2324 C CA . GLY A 1 286 ? 24.853 4.872 -22.074 1.00 63.12 286 GLY A CA 1
ATOM 2325 C C . GLY A 1 286 ? 24.418 3.912 -20.963 1.00 63.12 286 GLY A C 1
ATOM 2326 O O . GLY A 1 286 ? 24.472 2.708 -21.199 1.00 63.12 286 GLY A O 1
ATOM 2327 N N . GLU A 1 287 ? 23.989 4.401 -19.798 1.00 74.50 287 GLU A N 1
ATOM 2328 C CA . GLU A 1 287 ? 23.583 3.561 -18.665 1.00 74.50 287 GLU A CA 1
ATOM 2329 C C . GLU A 1 287 ? 22.420 4.197 -17.893 1.00 74.50 287 GLU A C 1
ATOM 2331 O O . GLU A 1 287 ? 22.487 5.373 -17.533 1.00 74.50 287 GLU A O 1
ATOM 2336 N N . LYS A 1 288 ? 21.373 3.415 -17.605 1.00 82.12 288 LYS A N 1
ATOM 2337 C CA . LYS A 1 288 ? 20.353 3.772 -16.613 1.00 82.12 288 LYS A CA 1
ATOM 2338 C C . LYS A 1 288 ? 20.452 2.864 -15.401 1.00 82.12 288 LYS A C 1
ATOM 2340 O O . LYS A 1 288 ? 20.644 1.655 -15.533 1.00 82.12 288 LYS A O 1
ATOM 2345 N N . SER A 1 289 ? 20.261 3.449 -14.231 1.00 86.81 289 SER A N 1
ATOM 2346 C CA . SER A 1 289 ? 20.252 2.753 -12.951 1.00 86.81 289 SER A CA 1
ATOM 2347 C C . SER A 1 289 ? 19.147 3.302 -12.059 1.00 86.81 289 SER A C 1
ATOM 2349 O O . SER A 1 289 ? 18.574 4.361 -12.317 1.00 86.81 289 SER A O 1
ATOM 2351 N N . PHE A 1 290 ? 18.854 2.594 -10.976 1.00 89.81 290 PHE A N 1
ATOM 2352 C CA . PHE A 1 290 ? 18.048 3.161 -9.904 1.00 89.81 290 PHE A CA 1
ATOM 2353 C C . PHE A 1 290 ? 18.891 4.132 -9.073 1.00 89.81 290 PHE A C 1
ATOM 2355 O O . PHE A 1 290 ? 20.084 3.907 -8.866 1.00 89.81 290 PHE A O 1
ATOM 2362 N N . GLY A 1 291 ? 18.272 5.232 -8.643 1.00 89.81 291 GLY A N 1
ATOM 2363 C CA . GLY A 1 291 ? 18.848 6.191 -7.694 1.00 89.81 291 GLY A CA 1
ATOM 2364 C C . GLY A 1 291 ? 18.564 5.847 -6.228 1.00 89.81 291 GLY A C 1
ATOM 2365 O O . GLY A 1 291 ? 19.206 6.399 -5.337 1.00 89.81 291 GLY A O 1
ATOM 2366 N N . ILE A 1 292 ? 17.638 4.916 -6.003 1.00 90.25 292 ILE A N 1
ATOM 2367 C CA . ILE A 1 292 ? 17.233 4.379 -4.702 1.00 90.25 292 ILE A CA 1
ATOM 2368 C C . ILE A 1 292 ? 18.003 3.109 -4.345 1.00 90.25 292 ILE A C 1
ATOM 2370 O O . ILE A 1 292 ? 18.494 2.384 -5.213 1.00 90.25 292 ILE A O 1
ATOM 2374 N N . ASP A 1 293 ? 18.074 2.832 -3.046 1.00 87.31 293 ASP A N 1
ATOM 2375 C CA . ASP A 1 293 ? 18.662 1.609 -2.516 1.00 87.31 293 ASP A CA 1
ATOM 2376 C C . ASP A 1 293 ? 17.693 0.427 -2.677 1.00 87.31 293 ASP A C 1
ATOM 2378 O O . ASP A 1 293 ? 16.637 0.380 -2.051 1.00 87.31 293 ASP A O 1
ATOM 2382 N N . LEU A 1 294 ? 18.072 -0.535 -3.520 1.00 84.88 294 LEU A N 1
ATOM 2383 C CA . LEU A 1 294 ? 17.319 -1.768 -3.771 1.00 84.88 294 LEU A CA 1
ATOM 2384 C C . LEU A 1 294 ? 17.859 -2.972 -2.990 1.00 84.88 294 LEU A C 1
ATOM 2386 O O . LEU A 1 294 ? 17.584 -4.118 -3.350 1.00 84.88 294 LEU A O 1
ATOM 2390 N N . THR A 1 295 ? 18.664 -2.748 -1.951 1.00 84.56 295 THR A N 1
ATOM 2391 C CA . THR A 1 295 ? 19.154 -3.843 -1.104 1.00 84.56 295 THR A CA 1
ATOM 2392 C C . THR A 1 295 ? 18.060 -4.451 -0.236 1.00 84.56 295 THR A C 1
ATOM 2394 O O . THR A 1 295 ? 18.220 -5.584 0.193 1.00 84.56 295 THR A O 1
ATOM 2397 N N . ASN A 1 296 ? 16.958 -3.738 0.023 1.00 83.88 296 ASN A N 1
ATOM 2398 C CA . ASN A 1 296 ? 15.820 -4.260 0.783 1.00 83.88 296 ASN A CA 1
ATOM 2399 C C . ASN A 1 296 ? 14.496 -3.578 0.369 1.00 83.88 296 ASN A C 1
ATOM 2401 O O . ASN A 1 296 ? 13.924 -2.815 1.152 1.00 83.88 296 ASN A O 1
ATOM 2405 N N . PRO A 1 297 ? 14.004 -3.819 -0.863 1.00 84.88 297 PRO A N 1
ATOM 2406 C CA . PRO A 1 297 ? 12.817 -3.141 -1.390 1.00 84.88 297 PRO A CA 1
ATOM 2407 C C . PRO A 1 297 ? 11.566 -3.433 -0.554 1.00 84.88 297 PRO A C 1
ATOM 2409 O O . PRO A 1 297 ? 10.709 -2.566 -0.388 1.00 84.88 297 PRO A O 1
ATOM 2412 N N . ILE A 1 298 ? 11.484 -4.628 0.041 1.00 87.94 298 ILE A N 1
ATOM 2413 C CA . ILE A 1 298 ? 10.345 -4.997 0.875 1.00 87.94 298 ILE A CA 1
ATOM 2414 C C . ILE A 1 298 ? 10.229 -4.146 2.139 1.00 87.94 298 ILE A C 1
ATOM 2416 O O . ILE A 1 298 ? 9.117 -3.766 2.491 1.00 87.94 298 ILE A O 1
ATOM 2420 N N . ALA A 1 299 ? 11.336 -3.791 2.797 1.00 87.06 299 ALA A N 1
ATOM 2421 C CA . ALA A 1 299 ? 11.278 -2.971 4.008 1.00 87.06 299 ALA A CA 1
ATOM 2422 C C . ALA A 1 299 ? 10.699 -1.572 3.738 1.00 87.06 299 ALA A C 1
ATOM 2424 O O . ALA A 1 299 ? 9.957 -1.033 4.564 1.00 87.06 299 ALA A O 1
ATOM 2425 N N . THR A 1 300 ? 11.000 -0.993 2.573 1.00 87.88 300 THR A N 1
ATOM 2426 C CA . THR A 1 300 ? 10.433 0.295 2.153 1.00 87.88 300 THR A CA 1
ATOM 2427 C C . THR A 1 300 ? 8.920 0.191 1.960 1.00 87.88 300 THR A C 1
ATOM 2429 O O . THR A 1 300 ? 8.169 1.000 2.499 1.00 87.88 300 THR A O 1
ATOM 2432 N N . ILE A 1 301 ? 8.459 -0.853 1.269 1.00 92.06 301 ILE A N 1
ATOM 2433 C CA . ILE A 1 301 ? 7.029 -1.085 1.006 1.00 92.06 301 ILE A CA 1
ATOM 2434 C C . ILE A 1 301 ? 6.273 -1.401 2.304 1.00 92.06 301 ILE A C 1
ATOM 2436 O O . ILE A 1 301 ? 5.187 -0.876 2.545 1.00 92.06 301 ILE A O 1
ATOM 2440 N N . GLU A 1 302 ? 6.860 -2.212 3.180 1.00 88.62 302 GLU A N 1
ATOM 2441 C CA . GLU A 1 302 ? 6.306 -2.539 4.495 1.00 88.62 302 GLU A CA 1
ATOM 2442 C C . GLU A 1 302 ? 6.144 -1.297 5.374 1.00 88.62 302 GLU A C 1
ATOM 2444 O O . GLU A 1 302 ? 5.153 -1.188 6.093 1.00 88.62 302 GLU A O 1
ATOM 2449 N N . THR A 1 303 ? 7.081 -0.348 5.303 1.00 91.19 303 THR A N 1
ATOM 2450 C CA . THR A 1 303 ? 6.980 0.918 6.041 1.00 91.19 303 THR A CA 1
ATOM 2451 C C . THR A 1 303 ? 5.750 1.705 5.596 1.00 91.19 303 THR A C 1
ATOM 2453 O O . THR A 1 303 ? 4.984 2.161 6.442 1.00 91.19 303 THR A O 1
ATOM 2456 N N . VAL A 1 304 ? 5.504 1.797 4.285 1.00 93.75 304 VAL A N 1
ATOM 2457 C CA . VAL A 1 304 ? 4.308 2.455 3.735 1.00 93.75 304 VAL A CA 1
ATOM 2458 C C . VAL A 1 304 ? 3.032 1.750 4.185 1.00 93.75 304 VAL A C 1
ATOM 2460 O O . VAL A 1 304 ? 2.126 2.400 4.705 1.00 93.75 304 VAL A O 1
ATOM 2463 N N . VAL A 1 305 ? 2.969 0.420 4.063 1.00 90.12 305 VAL A N 1
ATOM 2464 C CA . VAL A 1 305 ? 1.812 -0.362 4.534 1.00 90.12 305 VAL A CA 1
ATOM 2465 C C . VAL A 1 305 ? 1.596 -0.158 6.031 1.00 90.12 305 VAL A C 1
ATOM 2467 O O . VAL A 1 305 ? 0.473 0.069 6.468 1.00 90.12 305 VAL A O 1
ATOM 2470 N N . THR A 1 306 ? 2.658 -0.182 6.830 1.00 86.38 306 THR A N 1
ATOM 2471 C CA . THR A 1 306 ? 2.570 0.030 8.279 1.00 86.38 306 THR A CA 1
ATOM 2472 C C . THR A 1 306 ? 2.048 1.425 8.599 1.00 86.38 306 THR A C 1
ATOM 2474 O O . THR A 1 306 ? 1.163 1.547 9.437 1.00 86.38 306 THR A O 1
ATOM 2477 N N . ASN A 1 307 ? 2.523 2.466 7.913 1.00 89.00 307 ASN A N 1
ATOM 2478 C CA . ASN A 1 307 ? 2.061 3.838 8.124 1.00 89.00 307 ASN A CA 1
ATOM 2479 C C . ASN A 1 307 ? 0.580 4.004 7.757 1.00 89.00 307 ASN A C 1
ATOM 2481 O O . ASN A 1 307 ? -0.190 4.489 8.580 1.00 89.00 307 ASN A O 1
ATOM 2485 N N . LEU A 1 308 ? 0.157 3.509 6.588 1.00 89.12 308 LEU A N 1
ATOM 2486 C CA . LEU A 1 308 ? -1.246 3.554 6.151 1.00 89.12 308 LEU A CA 1
ATOM 2487 C C . LEU A 1 308 ? -2.187 2.752 7.060 1.00 89.12 308 LEU A C 1
ATOM 2489 O O . LEU A 1 308 ? -3.388 2.990 7.113 1.00 89.12 308 LEU A O 1
ATOM 2493 N N . THR A 1 309 ? -1.667 1.758 7.770 1.00 82.00 309 THR A N 1
ATOM 2494 C CA . THR A 1 309 ? -2.488 0.869 8.603 1.00 82.00 309 THR A CA 1
ATOM 2495 C C . THR A 1 309 ? -2.372 1.191 10.085 1.00 82.00 309 THR A C 1
ATOM 2497 O O . THR A 1 309 ? -3.164 0.691 10.886 1.00 82.00 309 THR A O 1
ATOM 2500 N N . LYS A 1 310 ? -1.442 2.077 10.455 1.00 78.12 310 LYS A N 1
ATOM 2501 C CA . LYS A 1 310 ? -1.156 2.470 11.831 1.00 78.12 310 LYS A CA 1
ATOM 2502 C C . LYS A 1 310 ? -2.409 2.964 12.537 1.00 78.12 310 LYS A C 1
ATOM 2504 O O . LYS A 1 310 ? -2.735 2.426 13.588 1.00 78.12 310 LYS A O 1
ATOM 2509 N N . ASP A 1 311 ? -3.164 3.879 11.943 1.00 69.44 311 ASP A N 1
ATOM 2510 C CA . ASP A 1 311 ? -4.346 4.458 12.595 1.00 69.44 311 ASP A CA 1
ATOM 2511 C C . ASP A 1 311 ? -5.481 3.444 12.769 1.00 69.44 311 ASP A C 1
ATOM 2513 O O . ASP A 1 311 ? -6.152 3.425 13.804 1.00 69.44 311 ASP A O 1
ATOM 2517 N N . ALA A 1 312 ? -5.665 2.560 11.781 1.00 68.44 312 ALA A N 1
ATOM 2518 C CA . ALA A 1 312 ? -6.598 1.436 11.871 1.00 68.44 312 ALA A CA 1
ATOM 2519 C C . ALA A 1 312 ? -6.260 0.590 13.094 1.00 68.44 312 ALA A C 1
ATOM 2521 O O . ALA A 1 312 ? -7.101 0.267 13.933 1.00 68.44 312 ALA A O 1
ATOM 2522 N N . THR A 1 313 ? -4.974 0.276 13.203 1.00 67.06 313 THR A N 1
ATOM 2523 C CA . THR A 1 313 ? -4.462 -0.562 14.259 1.00 67.06 313 THR A CA 1
ATOM 2524 C C . THR A 1 313 ? -4.598 0.164 15.610 1.00 67.06 313 THR A C 1
ATOM 2526 O O . THR A 1 313 ? -5.213 -0.397 16.510 1.00 67.06 313 THR A O 1
ATOM 2529 N N . GLU A 1 314 ? -4.181 1.430 15.747 1.00 67.25 314 GLU A N 1
ATOM 2530 C CA . GLU A 1 314 ? -4.336 2.259 16.961 1.00 67.25 314 GLU A CA 1
ATOM 2531 C C . GLU A 1 314 ? -5.784 2.375 17.439 1.00 67.25 314 GLU A C 1
ATOM 2533 O O . GLU A 1 314 ? -6.049 2.249 18.635 1.00 67.25 314 GLU A O 1
ATOM 2538 N N . THR A 1 315 ? -6.729 2.542 16.518 1.00 65.25 315 THR A N 1
ATOM 2539 C CA . THR A 1 315 ? -8.159 2.631 16.848 1.00 65.25 315 THR A CA 1
ATOM 2540 C C . THR A 1 315 ? -8.673 1.319 17.427 1.00 65.25 315 THR A C 1
ATOM 2542 O O . THR A 1 315 ? -9.296 1.303 18.495 1.00 65.25 315 THR A O 1
ATOM 2545 N N . LEU A 1 316 ? -8.318 0.196 16.796 1.00 66.31 316 LEU A N 1
ATOM 2546 C CA . LEU A 1 316 ? -8.619 -1.141 17.313 1.00 66.31 316 LEU A CA 1
ATOM 2547 C C . LEU A 1 316 ? -7.902 -1.423 18.649 1.00 66.31 316 LEU A C 1
ATOM 2549 O O . LEU A 1 316 ? -8.447 -2.135 19.497 1.00 66.31 316 LEU A O 1
ATOM 2553 N N . PHE A 1 317 ? -6.714 -0.844 18.864 1.00 57.75 317 PHE A N 1
ATOM 2554 C CA . PHE A 1 317 ? -5.904 -0.954 20.089 1.00 57.75 317 PHE A CA 1
ATOM 2555 C C . PHE A 1 317 ? -6.328 -0.019 21.227 1.00 57.75 317 PHE A C 1
ATOM 2557 O O . PHE A 1 317 ? -5.666 0.004 22.266 1.00 57.75 317 PHE A O 1
ATOM 2564 N N . SER A 1 318 ? -7.444 0.703 21.104 1.00 59.09 318 SER A N 1
ATOM 2565 C CA . SER A 1 318 ? -8.129 1.206 22.304 1.00 59.09 318 SER A CA 1
ATOM 2566 C C . SER A 1 318 ? -8.471 0.059 23.279 1.00 59.09 318 SER A C 1
ATOM 2568 O O . SER A 1 318 ? -8.580 0.277 24.487 1.00 59.09 318 SER A O 1
ATOM 2570 N N . ASN A 1 319 ? -8.557 -1.178 22.770 1.00 59.72 319 ASN A N 1
ATOM 2571 C CA . ASN A 1 319 ? -8.601 -2.417 23.541 1.00 59.72 319 ASN A CA 1
ATOM 2572 C C . ASN A 1 319 ? -7.190 -2.967 23.848 1.00 59.72 319 ASN A C 1
ATOM 2574 O O . ASN A 1 319 ? -6.299 -2.931 23.001 1.00 59.72 319 ASN A O 1
ATOM 2578 N N . GLU A 1 320 ? -6.995 -3.536 25.047 1.00 68.69 320 GLU A N 1
ATOM 2579 C CA . GLU A 1 320 ? -5.707 -4.111 25.475 1.00 68.69 320 GLU A CA 1
ATOM 2580 C C . GLU A 1 320 ? -5.215 -5.220 24.522 1.00 68.69 320 GLU A C 1
ATOM 2582 O O . GLU A 1 320 ? -5.961 -6.138 24.164 1.00 68.69 320 GLU A O 1
ATOM 2587 N N . GLU A 1 321 ? -3.931 -5.159 24.149 1.00 82.81 321 GLU A N 1
ATOM 2588 C CA . GLU A 1 321 ? -3.246 -6.246 23.444 1.00 82.81 321 GLU A CA 1
ATOM 2589 C C . GLU A 1 321 ? -3.308 -7.533 24.270 1.00 82.81 321 GLU A C 1
ATOM 2591 O O . GLU A 1 321 ? -3.114 -7.530 25.491 1.00 82.81 321 GLU A O 1
ATOM 2596 N N . ILE A 1 322 ? -3.561 -8.652 23.597 1.00 84.25 322 ILE A N 1
ATOM 2597 C CA . ILE A 1 322 ? -3.680 -9.950 24.247 1.00 84.25 322 ILE A CA 1
ATOM 2598 C C . ILE A 1 322 ? -2.604 -10.914 23.757 1.00 84.25 322 ILE A C 1
ATOM 2600 O O . ILE A 1 322 ? -2.177 -10.895 22.606 1.00 84.25 322 ILE A O 1
ATOM 2604 N N . SER A 1 323 ? -2.232 -11.852 24.622 1.00 85.62 323 SER A N 1
ATOM 2605 C CA . SER A 1 323 ? -1.516 -13.052 24.197 1.00 85.62 323 SER A CA 1
ATOM 2606 C C . SER A 1 323 ? -2.539 -14.124 23.829 1.00 85.62 323 SER A C 1
ATOM 2608 O O . SER A 1 323 ? -3.407 -14.465 24.639 1.00 85.62 323 SER A O 1
ATOM 2610 N N . LEU A 1 324 ? -2.447 -14.649 22.605 1.00 86.62 324 LEU A N 1
ATOM 2611 C CA . LEU A 1 324 ? -3.223 -15.819 22.202 1.00 86.62 324 LEU A CA 1
ATOM 2612 C C . LEU A 1 324 ? -2.804 -17.035 23.028 1.00 86.62 324 LEU A C 1
ATOM 2614 O O . LEU A 1 324 ? -1.651 -17.184 23.432 1.00 86.62 324 LEU A O 1
ATOM 2618 N N . ASP A 1 325 ? -3.751 -17.934 23.282 1.00 87.31 325 ASP A N 1
ATOM 2619 C CA . ASP A 1 325 ? -3.418 -19.202 23.909 1.00 87.31 325 ASP A CA 1
ATOM 2620 C C . ASP A 1 325 ? -2.667 -20.121 22.927 1.00 87.31 325 ASP A C 1
ATOM 2622 O O . ASP A 1 325 ? -2.663 -19.925 21.712 1.00 87.31 325 ASP A O 1
ATOM 2626 N N . LYS A 1 326 ? -2.051 -21.191 23.445 1.00 85.81 326 LYS A N 1
ATOM 2627 C CA . LYS A 1 326 ? -1.299 -22.143 22.607 1.00 85.81 326 LYS A CA 1
ATOM 2628 C C . LYS A 1 326 ? -2.144 -22.766 21.495 1.00 85.81 326 LYS A C 1
ATOM 2630 O O . LYS A 1 326 ? -1.588 -23.192 20.485 1.00 85.81 326 LYS A O 1
ATOM 2635 N N . LYS A 1 327 ? -3.462 -22.889 21.699 1.00 87.31 327 LYS A N 1
ATOM 2636 C CA . LYS A 1 327 ? -4.376 -23.374 20.662 1.00 87.31 327 LYS A CA 1
ATOM 2637 C C . LYS A 1 327 ? -4.491 -22.351 19.533 1.00 87.31 327 LYS A C 1
ATOM 2639 O O . LYS A 1 327 ? -4.362 -22.757 18.386 1.00 87.31 327 LYS A O 1
ATOM 2644 N N . GLY A 1 328 ? -4.682 -21.071 19.847 1.00 88.25 328 GLY A N 1
ATOM 2645 C CA . GLY A 1 328 ? -4.757 -19.981 18.873 1.00 88.25 328 GLY A CA 1
ATOM 2646 C C . GLY A 1 328 ? -3.458 -19.805 18.094 1.00 88.25 328 GLY A C 1
ATOM 2647 O O . GLY A 1 328 ? -3.481 -19.774 16.867 1.00 88.25 328 GLY A O 1
ATOM 2648 N N . GLU A 1 329 ? -2.311 -19.809 18.777 1.00 87.12 329 GLU A N 1
ATOM 2649 C CA . GLU A 1 329 ? -1.001 -19.781 18.108 1.00 87.12 329 GLU A CA 1
ATOM 2650 C C . GLU A 1 329 ? -0.822 -20.981 17.167 1.00 87.12 329 GLU A C 1
ATOM 2652 O O . GLU A 1 329 ? -0.392 -20.831 16.023 1.00 87.12 329 GLU A O 1
ATOM 2657 N N . HIS A 1 330 ? -1.185 -22.185 17.624 1.00 84.94 330 HIS A N 1
ATOM 2658 C CA . HIS A 1 330 ? -1.101 -23.381 16.790 1.00 84.94 330 HIS A CA 1
ATOM 2659 C C . HIS A 1 330 ? -2.058 -23.325 15.597 1.00 84.94 330 HIS A C 1
ATOM 2661 O O . HIS A 1 330 ? -1.683 -23.753 14.510 1.00 84.94 330 HIS A O 1
ATOM 2667 N N . PHE A 1 331 ? -3.267 -22.802 15.798 1.00 87.12 331 PHE A N 1
ATOM 2668 C CA . PHE A 1 331 ? -4.268 -22.616 14.757 1.00 87.12 331 PHE A CA 1
ATOM 2669 C C . PHE A 1 331 ? -3.748 -21.682 13.665 1.00 87.12 331 PHE A C 1
ATOM 2671 O O . PHE A 1 331 ? -3.753 -22.058 12.499 1.00 87.12 331 PHE A O 1
ATOM 2678 N N . ILE A 1 332 ? -3.188 -20.525 14.032 1.00 87.69 332 ILE A N 1
ATOM 2679 C CA . ILE A 1 332 ? -2.606 -19.564 13.082 1.00 87.69 332 ILE A CA 1
ATOM 2680 C C . ILE A 1 332 ? -1.510 -20.204 12.218 1.00 87.69 332 ILE A C 1
ATOM 2682 O O . ILE A 1 332 ? -1.460 -19.980 11.011 1.00 87.69 332 ILE A O 1
ATOM 2686 N N . GLN A 1 333 ? -0.667 -21.052 12.809 1.00 81.50 333 GLN A N 1
ATOM 2687 C CA . GLN A 1 333 ? 0.397 -21.760 12.086 1.00 81.50 333 GLN A CA 1
ATOM 2688 C C . GLN A 1 333 ? -0.116 -22.793 11.063 1.00 81.50 333 GLN A C 1
ATOM 2690 O O . GLN A 1 333 ? 0.672 -23.293 10.260 1.00 81.50 333 GLN A O 1
ATOM 2695 N N . GLN A 1 334 ? -1.399 -23.170 11.095 1.00 77.38 334 GLN A N 1
ATOM 2696 C CA . GLN A 1 334 ? -1.984 -24.118 10.134 1.00 77.38 334 GLN A CA 1
ATOM 2697 C C . GLN A 1 334 ? -2.384 -23.451 8.808 1.00 77.38 334 GLN A C 1
ATOM 2699 O O . GLN A 1 334 ? -2.568 -24.146 7.810 1.00 77.38 334 GLN A O 1
ATOM 2704 N N . PHE A 1 335 ? -2.449 -22.118 8.757 1.00 76.19 335 PHE A N 1
ATOM 2705 C CA . PHE A 1 335 ? -2.916 -21.359 7.589 1.00 76.19 335 PHE A CA 1
ATOM 2706 C C . PHE A 1 335 ? -1.866 -21.122 6.502 1.00 76.19 335 PHE A C 1
ATOM 2708 O O . PHE A 1 335 ? -2.128 -20.440 5.515 1.00 76.19 335 PHE A O 1
ATOM 2715 N N . ASN A 1 336 ? -0.695 -21.731 6.647 1.00 67.19 336 ASN A N 1
ATOM 2716 C CA . ASN A 1 336 ? 0.441 -21.564 5.744 1.00 67.19 336 ASN A CA 1
ATOM 2717 C C . ASN A 1 336 ? 0.189 -22.131 4.329 1.00 67.19 336 ASN A C 1
ATOM 2719 O O . ASN A 1 336 ? 0.935 -21.816 3.411 1.00 67.19 336 ASN A O 1
ATOM 2723 N N . ASN A 1 337 ? -0.844 -22.966 4.149 1.00 62.19 337 ASN A N 1
ATOM 2724 C CA . ASN A 1 337 ? -1.139 -23.661 2.884 1.00 62.19 337 ASN A CA 1
ATOM 2725 C C . ASN A 1 337 ? -2.446 -23.194 2.222 1.00 62.19 337 ASN A C 1
ATOM 2727 O O . ASN A 1 337 ? -2.992 -23.888 1.366 1.00 62.19 337 ASN A O 1
ATOM 2731 N N . VAL A 1 338 ? -3.003 -22.071 2.669 1.00 70.38 338 VAL A N 1
ATOM 2732 C CA . VAL A 1 338 ? -4.317 -21.600 2.233 1.00 70.38 338 VAL A CA 1
ATOM 2733 C C . VAL A 1 338 ? -4.163 -20.170 1.733 1.00 70.38 338 VAL A C 1
ATOM 2735 O O . VAL A 1 338 ? -3.503 -19.355 2.375 1.00 70.38 338 VAL A O 1
ATOM 2738 N N . GLY A 1 339 ? -4.725 -19.893 0.552 1.00 74.00 339 GLY A N 1
ATOM 2739 C CA . GLY A 1 339 ? -4.731 -18.554 -0.034 1.00 74.00 339 GLY A CA 1
ATOM 2740 C C . GLY A 1 339 ? -5.490 -17.536 0.824 1.00 74.00 339 GLY A C 1
ATOM 2741 O O . GLY A 1 339 ? -5.916 -17.816 1.945 1.00 74.00 339 GLY A O 1
ATOM 2742 N N . LYS A 1 340 ? -5.708 -16.339 0.277 1.00 84.38 340 LYS A N 1
ATOM 2743 C CA . LYS A 1 340 ? -6.504 -15.311 0.959 1.00 84.38 340 LYS A CA 1
ATOM 2744 C C . LYS A 1 340 ? -7.955 -15.771 1.138 1.00 84.38 340 LYS A C 1
ATOM 2746 O O . LYS A 1 340 ? -8.551 -16.334 0.215 1.00 84.38 340 LYS A O 1
ATOM 2751 N N . ILE A 1 341 ? -8.513 -15.509 2.315 1.00 89.44 341 ILE A N 1
ATOM 2752 C CA . ILE A 1 341 ? -9.907 -15.785 2.669 1.00 89.44 341 ILE A CA 1
ATOM 2753 C C . ILE A 1 341 ? -10.555 -14.465 3.062 1.00 89.44 341 ILE A C 1
ATOM 2755 O O . ILE A 1 341 ? -10.056 -13.772 3.937 1.00 89.44 341 ILE A O 1
ATOM 2759 N N . ASP A 1 342 ? -11.702 -14.156 2.474 1.00 91.62 342 ASP A N 1
ATOM 2760 C CA . ASP A 1 342 ? -12.630 -13.161 3.000 1.00 91.62 342 ASP A CA 1
ATOM 2761 C C . ASP A 1 342 ? -14.035 -13.720 2.796 1.00 91.62 342 ASP A C 1
ATOM 2763 O O . ASP A 1 342 ? -14.483 -13.895 1.663 1.00 91.62 342 ASP A O 1
ATOM 2767 N N . LYS A 1 343 ? -14.732 -14.038 3.893 1.00 90.06 343 LYS A N 1
ATOM 2768 C CA . LYS A 1 343 ? -16.080 -14.628 3.838 1.00 90.06 343 LYS A CA 1
ATOM 2769 C C . LYS A 1 343 ? -17.123 -13.763 3.133 1.00 90.06 343 LYS A C 1
ATOM 2771 O O . LYS A 1 343 ? -18.144 -14.295 2.697 1.00 90.06 343 LYS A O 1
ATOM 2776 N N . ARG A 1 344 ? -16.860 -12.466 2.977 1.00 89.00 344 ARG A N 1
ATOM 2777 C CA . ARG A 1 344 ? -17.702 -11.523 2.231 1.00 89.00 344 ARG A CA 1
ATOM 2778 C C . ARG A 1 344 ? -17.467 -11.630 0.719 1.00 89.00 344 ARG A C 1
ATOM 2780 O O . ARG A 1 344 ? -18.375 -11.359 -0.066 1.00 89.00 344 ARG A O 1
ATOM 2787 N N . GLU A 1 345 ? -16.289 -12.106 0.304 1.00 87.75 345 GLU A N 1
ATOM 2788 C CA . GLU A 1 345 ? -15.847 -12.141 -1.088 1.00 87.75 345 GLU A CA 1
ATOM 2789 C C . GLU A 1 345 ? -15.981 -13.516 -1.738 1.00 87.75 345 GLU A C 1
ATOM 2791 O O . GLU A 1 345 ? -15.285 -14.490 -1.449 1.00 87.75 345 GLU A O 1
ATOM 2796 N N . SER A 1 346 ? -16.841 -13.569 -2.744 1.00 83.81 346 SER A N 1
ATOM 2797 C CA . SER A 1 346 ? -17.105 -14.773 -3.541 1.00 83.81 346 SER A CA 1
ATOM 2798 C C . SER A 1 346 ? -15.923 -15.344 -4.332 1.00 83.81 346 SER A C 1
ATOM 2800 O O . SER A 1 346 ? -15.968 -16.504 -4.737 1.00 83.81 346 SER A O 1
ATOM 2802 N N . THR A 1 347 ? -14.881 -14.553 -4.581 1.00 85.50 347 THR A N 1
ATOM 2803 C CA . THR A 1 347 ? -13.656 -15.008 -5.261 1.00 85.50 347 THR A CA 1
ATOM 2804 C C . THR A 1 347 ? -12.830 -15.943 -4.381 1.00 85.50 347 THR A C 1
ATOM 2806 O O . THR A 1 347 ? -11.961 -16.649 -4.881 1.00 85.50 347 THR A O 1
ATOM 2809 N N . THR A 1 348 ? -13.129 -16.006 -3.081 1.00 88.75 348 THR A N 1
ATOM 2810 C CA . THR A 1 348 ? -12.393 -16.827 -2.113 1.00 88.75 348 THR A CA 1
ATOM 2811 C C . THR A 1 348 ? -13.055 -18.181 -1.832 1.00 88.75 348 THR A C 1
ATOM 2813 O O . THR A 1 348 ? -12.549 -18.955 -1.019 1.00 88.75 348 THR A O 1
ATOM 2816 N N . TYR A 1 349 ? -14.151 -18.528 -2.527 1.00 91.50 349 TYR A N 1
ATOM 2817 C CA . TYR A 1 349 ? -14.859 -19.803 -2.332 1.00 91.50 349 TYR A CA 1
ATOM 2818 C C . TYR A 1 349 ? -13.958 -21.029 -2.514 1.00 91.50 349 TYR A C 1
ATOM 2820 O O . TYR A 1 349 ? -14.027 -21.961 -1.716 1.00 91.50 349 TYR A O 1
ATOM 2828 N N . GLU A 1 350 ? -13.093 -21.039 -3.530 1.00 88.94 350 GLU A N 1
ATOM 2829 C CA . GLU A 1 350 ? -12.149 -22.144 -3.740 1.00 88.94 350 GLU A CA 1
ATOM 2830 C C . GLU A 1 350 ? -11.162 -22.271 -2.579 1.00 88.94 350 GLU A C 1
ATOM 2832 O O . GLU A 1 350 ? -10.898 -23.380 -2.117 1.00 88.94 350 GLU A O 1
ATOM 2837 N N . THR A 1 351 ? -10.684 -21.145 -2.048 1.00 88.38 351 THR A N 1
ATOM 2838 C CA . THR A 1 351 ? -9.809 -21.108 -0.875 1.00 88.38 351 THR A CA 1
ATOM 2839 C C . THR A 1 351 ? -10.510 -21.626 0.384 1.00 88.38 351 THR A C 1
ATOM 2841 O O . THR A 1 351 ? -9.919 -22.382 1.155 1.00 88.38 351 THR A O 1
ATOM 2844 N N . MET A 1 352 ? -11.785 -21.283 0.589 1.00 90.56 352 MET A N 1
ATOM 2845 C CA . MET A 1 352 ? -12.588 -21.824 1.696 1.00 90.56 352 MET A CA 1
ATOM 2846 C C . MET A 1 352 ? -12.782 -23.331 1.570 1.00 90.56 352 MET A C 1
ATOM 2848 O O . MET A 1 352 ? -12.667 -24.053 2.558 1.00 90.56 352 MET A O 1
ATOM 2852 N N . ILE A 1 353 ? -13.049 -23.825 0.358 1.00 90.94 353 ILE A N 1
ATOM 2853 C CA . ILE A 1 353 ? -13.141 -25.264 0.103 1.00 90.94 353 ILE A CA 1
ATOM 2854 C C . ILE A 1 353 ? -11.794 -25.925 0.411 1.00 90.94 353 ILE A C 1
ATOM 2856 O O . ILE A 1 353 ? -11.763 -26.893 1.169 1.00 90.94 353 ILE A O 1
ATOM 2860 N N . ALA A 1 354 ? -10.684 -25.371 -0.088 1.00 86.81 354 ALA A N 1
ATOM 2861 C CA . ALA A 1 354 ? -9.337 -25.856 0.211 1.00 86.81 354 ALA A CA 1
ATOM 2862 C C . ALA A 1 354 ? -9.111 -25.961 1.724 1.00 86.81 354 ALA A C 1
ATOM 2864 O O . ALA A 1 354 ? -8.645 -26.988 2.214 1.00 86.81 354 ALA A O 1
ATOM 2865 N N . TYR A 1 355 ? -9.515 -24.934 2.474 1.00 86.19 355 TYR A N 1
ATOM 2866 C CA . TYR A 1 355 ? -9.406 -24.914 3.925 1.00 86.19 355 TYR A CA 1
ATOM 2867 C C . TYR A 1 355 ? -10.148 -26.083 4.588 1.00 86.19 355 TYR A C 1
ATOM 2869 O O . TYR A 1 355 ? -9.543 -26.813 5.377 1.00 86.19 355 TYR A O 1
ATOM 2877 N N . ILE A 1 356 ? -11.426 -26.286 4.244 1.00 89.94 356 ILE A N 1
ATOM 2878 C CA . ILE A 1 356 ? -12.259 -27.365 4.800 1.00 89.94 356 ILE A CA 1
ATOM 2879 C C . ILE A 1 356 ? -11.635 -28.741 4.545 1.00 89.94 356 ILE A C 1
ATOM 2881 O O . ILE A 1 356 ? -11.625 -29.592 5.439 1.00 89.94 356 ILE A O 1
ATOM 2885 N N . LEU A 1 357 ? -11.116 -28.955 3.334 1.00 87.56 357 LEU A N 1
ATOM 2886 C CA . LEU A 1 357 ? -10.574 -30.243 2.910 1.00 87.56 357 LEU A CA 1
ATOM 2887 C C . LEU A 1 357 ? -9.188 -30.504 3.517 1.00 87.56 357 LEU A C 1
ATOM 2889 O O . LEU A 1 357 ? -8.988 -31.522 4.177 1.00 87.56 357 LEU A O 1
ATOM 2893 N N . PHE A 1 358 ? -8.242 -29.571 3.380 1.00 81.44 358 PHE A N 1
ATOM 2894 C CA . PHE A 1 358 ? -6.861 -29.771 3.839 1.00 81.44 358 PHE A CA 1
ATOM 2895 C C . PHE A 1 358 ? -6.706 -29.774 5.365 1.00 81.44 358 PHE A C 1
ATOM 2897 O O . PHE A 1 358 ? -5.734 -30.335 5.874 1.00 81.44 358 PHE A O 1
ATOM 2904 N N . ASN A 1 359 ? -7.666 -29.211 6.107 1.00 79.31 359 ASN A N 1
ATOM 2905 C CA . ASN A 1 359 ? -7.676 -29.251 7.573 1.00 79.31 359 ASN A CA 1
ATOM 2906 C C . ASN A 1 359 ? -8.550 -30.372 8.152 1.00 79.31 359 ASN A C 1
ATOM 2908 O O . ASN A 1 359 ? -8.752 -30.419 9.364 1.00 79.31 359 ASN A O 1
ATOM 2912 N N . ASN A 1 360 ? -9.029 -31.303 7.318 1.00 83.94 360 ASN A N 1
ATOM 2913 C CA . ASN A 1 360 ? -9.866 -32.435 7.734 1.00 83.94 360 ASN A CA 1
ATOM 2914 C C . ASN A 1 360 ? -11.124 -32.013 8.514 1.00 83.94 360 ASN A C 1
ATOM 2916 O O . ASN A 1 360 ? -11.584 -32.734 9.401 1.00 83.94 360 ASN A O 1
ATOM 2920 N N . ILE A 1 361 ? -11.693 -30.847 8.192 1.00 87.75 361 ILE A N 1
ATOM 2921 C CA . ILE A 1 361 ? -12.989 -30.423 8.747 1.00 87.75 361 ILE A CA 1
ATOM 2922 C C . ILE A 1 361 ? -14.105 -31.294 8.157 1.00 87.75 361 ILE A C 1
ATOM 2924 O O . ILE A 1 361 ? -15.103 -31.576 8.819 1.00 87.75 361 ILE A O 1
ATOM 2928 N N . LEU A 1 362 ? -13.905 -31.772 6.926 1.00 92.25 362 LEU A N 1
ATOM 2929 C CA . LEU A 1 362 ? -14.740 -32.766 6.271 1.00 92.25 362 LEU A CA 1
ATOM 2930 C C . LEU A 1 362 ? -13.908 -33.994 5.884 1.00 92.25 362 LEU A C 1
ATOM 2932 O O . LEU A 1 362 ? -12.897 -33.875 5.200 1.00 92.25 362 LEU A O 1
ATOM 2936 N N . GLU A 1 363 ? -14.376 -35.184 6.260 1.00 90.88 363 GLU A N 1
ATOM 2937 C CA . GLU A 1 363 ? -13.772 -36.444 5.819 1.00 90.88 363 GLU A CA 1
ATOM 2938 C C . GLU A 1 363 ? -14.177 -36.801 4.380 1.00 90.88 363 GLU A C 1
ATOM 2940 O O . GLU A 1 363 ? -15.322 -36.592 3.956 1.00 90.88 363 GLU A O 1
ATOM 2945 N N . ALA A 1 364 ? -13.248 -37.414 3.645 1.00 89.94 364 ALA A N 1
ATOM 2946 C CA . ALA A 1 364 ? -13.502 -37.940 2.310 1.00 89.94 364 ALA A CA 1
ATOM 2947 C C . ALA A 1 364 ? -14.629 -38.983 2.326 1.00 89.94 364 ALA A C 1
ATOM 2949 O O . ALA A 1 364 ? -14.635 -39.927 3.119 1.00 89.94 364 ALA A O 1
ATOM 2950 N N . ASN A 1 365 ? -15.593 -38.836 1.419 1.00 90.62 365 ASN A N 1
ATOM 2951 C CA . ASN A 1 365 ? -16.799 -39.670 1.371 1.00 90.62 365 ASN A CA 1
ATOM 2952 C C . ASN A 1 365 ? -17.115 -40.210 -0.034 1.00 90.62 365 ASN A C 1
ATOM 2954 O O . ASN A 1 365 ? -18.173 -40.816 -0.252 1.00 90.62 365 ASN A O 1
ATOM 2958 N N . VAL A 1 366 ? -16.188 -40.022 -0.975 1.00 91.12 366 VAL A N 1
ATOM 2959 C CA . VAL A 1 366 ? -16.214 -40.588 -2.322 1.00 91.12 366 VAL A CA 1
ATOM 2960 C C . VAL A 1 366 ? -14.837 -41.186 -2.634 1.00 91.12 366 VAL A C 1
ATOM 2962 O O . VAL A 1 366 ? -13.823 -40.523 -2.425 1.00 91.12 366 VAL A O 1
ATOM 2965 N N . PRO A 1 367 ? -14.760 -42.430 -3.135 1.00 83.19 367 PRO A N 1
ATOM 2966 C CA . PRO A 1 367 ? -13.497 -42.981 -3.609 1.00 83.19 367 PRO A CA 1
ATOM 2967 C C . PRO A 1 367 ? -13.039 -42.247 -4.880 1.00 83.19 367 PRO A C 1
ATOM 2969 O O . PRO A 1 367 ? -13.824 -42.092 -5.817 1.00 83.19 367 PRO A O 1
ATOM 2972 N N . GLY A 1 368 ? -11.779 -41.810 -4.913 1.00 70.81 368 GLY A N 1
ATOM 2973 C CA . GLY A 1 368 ? -11.133 -41.222 -6.088 1.00 70.81 368 GLY A CA 1
ATOM 2974 C C . GLY A 1 368 ? -10.085 -42.149 -6.700 1.00 70.81 368 GLY A C 1
ATOM 2975 O O . GLY A 1 368 ? -9.514 -43.001 -6.021 1.00 70.81 368 GLY A O 1
ATOM 2976 N N . GLU A 1 369 ? -9.843 -41.993 -8.003 1.00 66.19 369 GLU A N 1
ATOM 2977 C CA . GLU A 1 369 ? -8.850 -42.788 -8.746 1.00 66.19 369 GLU A CA 1
ATOM 2978 C C . GLU A 1 369 ? -7.409 -42.390 -8.384 1.00 66.19 369 GLU A C 1
ATOM 2980 O O . GLU A 1 369 ? -6.517 -43.237 -8.347 1.00 66.19 369 GLU A O 1
ATOM 2985 N N . TYR A 1 370 ? -7.205 -41.113 -8.045 1.00 64.38 370 TYR A N 1
ATOM 2986 C CA . TYR A 1 370 ? -5.893 -40.529 -7.767 1.00 64.38 370 TYR A CA 1
ATOM 2987 C C . TYR A 1 370 ? -5.844 -39.653 -6.502 1.00 64.38 370 TYR A C 1
ATOM 2989 O O . TYR A 1 370 ? -4.872 -38.936 -6.295 1.00 64.38 370 TYR A O 1
ATOM 2997 N N . GLY A 1 371 ? -6.865 -39.698 -5.644 1.00 71.44 371 GLY A N 1
ATOM 2998 C CA . GLY A 1 371 ? -6.945 -38.837 -4.464 1.00 71.44 371 GLY A CA 1
ATOM 2999 C C . GLY A 1 371 ? -8.218 -39.047 -3.651 1.00 71.44 371 GLY A C 1
ATOM 3000 O O . GLY A 1 371 ? -9.012 -39.951 -3.927 1.00 71.44 371 GLY A O 1
ATOM 3001 N N . GLU A 1 372 ? -8.398 -38.205 -2.639 1.00 83.56 372 GLU A N 1
ATOM 3002 C CA . GLU A 1 372 ? -9.618 -38.145 -1.836 1.00 83.56 372 GLU A CA 1
ATOM 3003 C C . GLU A 1 372 ? -10.733 -37.411 -2.597 1.00 83.56 372 GLU A C 1
ATOM 3005 O O . GLU A 1 372 ? -10.482 -36.421 -3.289 1.00 83.56 372 GLU A O 1
ATOM 3010 N N . GLY A 1 373 ? -11.961 -37.932 -2.501 1.00 90.50 373 GLY A N 1
ATOM 3011 C CA . GLY A 1 373 ? -13.153 -37.353 -3.112 1.00 90.50 373 GLY A CA 1
ATOM 3012 C C . GLY A 1 373 ? -14.194 -36.952 -2.067 1.00 90.50 373 GLY A C 1
ATOM 3013 O O . GLY A 1 373 ? -14.428 -37.669 -1.086 1.00 90.50 373 GLY A O 1
ATOM 3014 N N . TYR A 1 374 ? -14.864 -35.828 -2.310 1.00 94.25 374 TYR A N 1
ATOM 3015 C CA . TYR A 1 374 ? -15.817 -35.214 -1.387 1.00 94.25 374 TYR A CA 1
ATOM 3016 C C . TYR A 1 374 ? -17.090 -34.826 -2.134 1.00 94.25 374 TYR A C 1
ATOM 3018 O O . TYR A 1 374 ? -17.052 -34.051 -3.085 1.00 94.25 374 TYR A O 1
ATOM 3026 N N . ARG A 1 375 ? -18.243 -35.346 -1.707 1.00 95.50 375 ARG A N 1
ATOM 3027 C CA . ARG A 1 375 ? -19.547 -34.983 -2.282 1.00 95.50 375 ARG A CA 1
ATOM 3028 C C . ARG A 1 375 ? -19.745 -33.477 -2.210 1.00 95.50 375 ARG A C 1
ATOM 3030 O O . ARG A 1 375 ? -19.626 -32.906 -1.127 1.00 95.50 375 ARG A O 1
ATOM 3037 N N . GLU A 1 376 ? -20.157 -32.880 -3.322 1.00 94.31 376 GLU A N 1
ATOM 3038 C CA . GLU A 1 376 ? -20.361 -31.438 -3.453 1.00 94.31 376 GLU A CA 1
ATOM 3039 C C . GLU A 1 376 ? -21.242 -30.895 -2.323 1.00 94.31 376 GLU A C 1
ATOM 3041 O O . GLU A 1 376 ? -20.801 -30.062 -1.542 1.00 94.31 376 GLU A O 1
ATOM 3046 N N . ASN A 1 377 ? -22.431 -31.470 -2.120 1.00 94.62 377 ASN A N 1
ATOM 3047 C CA . ASN A 1 377 ? -23.343 -31.047 -1.050 1.00 94.62 377 ASN A CA 1
ATOM 3048 C C . ASN A 1 377 ? -22.732 -31.125 0.361 1.00 94.62 377 ASN A C 1
ATOM 3050 O O . ASN A 1 377 ? -23.118 -30.355 1.236 1.00 94.62 377 ASN A O 1
ATOM 3054 N N . SER A 1 378 ? -21.811 -32.062 0.609 1.00 95.88 378 SER A N 1
ATOM 3055 C CA . SER A 1 378 ? -21.119 -32.162 1.899 1.00 95.88 378 SER A CA 1
ATOM 3056 C C . SER A 1 378 ? -20.095 -31.045 2.065 1.00 95.88 378 SER A C 1
ATOM 3058 O O . SER A 1 378 ? -20.027 -30.462 3.141 1.00 95.88 378 SER A O 1
ATOM 3060 N N . VAL A 1 379 ? -19.354 -30.723 1.002 1.00 95.31 379 VAL A N 1
ATOM 3061 C CA . VAL A 1 379 ? -18.408 -29.600 0.976 1.00 95.31 379 VAL A CA 1
ATOM 3062 C C . VAL A 1 379 ? -19.143 -28.277 1.150 1.00 95.31 379 VAL A C 1
ATOM 3064 O O . VAL A 1 379 ? -18.808 -27.518 2.053 1.00 95.31 379 VAL A O 1
ATOM 3067 N N . LEU A 1 380 ? -20.193 -28.027 0.361 1.00 95.06 380 LEU A N 1
ATOM 3068 C CA . LEU A 1 380 ? -20.982 -26.794 0.446 1.00 95.06 380 LEU A CA 1
ATOM 3069 C C . LEU A 1 380 ? -21.605 -26.626 1.838 1.00 95.06 380 LEU A C 1
ATOM 3071 O O . LEU A 1 380 ? -21.566 -25.536 2.404 1.00 95.06 380 LEU A O 1
ATOM 3075 N N . LYS A 1 381 ? -22.119 -27.714 2.431 1.00 95.88 381 LYS A N 1
ATOM 3076 C CA . LYS A 1 381 ? -22.616 -27.688 3.810 1.00 95.88 381 LYS A CA 1
ATOM 3077 C C . LYS A 1 381 ? -21.500 -27.378 4.809 1.00 95.88 381 LYS A C 1
ATOM 3079 O O . LYS A 1 381 ? -21.727 -26.583 5.706 1.00 95.88 381 LYS A O 1
ATOM 3084 N N . ALA A 1 382 ? -20.325 -27.988 4.673 1.00 95.56 382 ALA A N 1
ATOM 3085 C CA . ALA A 1 382 ? -19.206 -27.742 5.579 1.00 95.56 382 ALA A CA 1
ATOM 3086 C C . ALA A 1 382 ? -18.702 -26.292 5.489 1.00 95.56 382 ALA A C 1
ATOM 3088 O O . ALA A 1 382 ? -18.442 -25.679 6.521 1.00 95.56 382 ALA A O 1
ATOM 3089 N N . VAL A 1 383 ? -18.645 -25.712 4.284 1.00 94.75 383 VAL A N 1
ATOM 3090 C CA . VAL A 1 383 ? -18.342 -24.284 4.103 1.00 94.75 383 VAL A CA 1
ATOM 3091 C C . VAL A 1 383 ? -19.410 -23.417 4.770 1.00 94.75 383 VAL A C 1
ATOM 3093 O O . VAL A 1 383 ? -19.059 -22.501 5.510 1.00 94.75 383 VAL A O 1
ATOM 3096 N N . LYS A 1 384 ? -20.700 -23.736 4.590 1.00 94.88 384 LYS A N 1
ATOM 3097 C CA . LYS A 1 384 ? -21.787 -23.006 5.255 1.00 94.88 384 LYS A CA 1
ATOM 3098 C C . LYS A 1 384 ? -21.715 -23.115 6.776 1.00 94.88 384 LYS A C 1
ATOM 3100 O O . LYS A 1 384 ? -21.859 -22.113 7.459 1.00 94.88 384 LYS A O 1
ATOM 3105 N N . ASP A 1 385 ? -21.486 -24.308 7.311 1.00 93.56 385 ASP A N 1
ATOM 3106 C CA . ASP A 1 385 ? -21.416 -24.526 8.757 1.00 93.56 385 ASP A CA 1
ATOM 3107 C C . ASP A 1 385 ? -20.218 -23.794 9.391 1.00 93.56 385 ASP A C 1
ATOM 3109 O O . ASP A 1 385 ? -20.317 -23.347 10.531 1.00 93.56 385 ASP A O 1
ATOM 3113 N N . TYR A 1 386 ? -19.090 -23.694 8.676 1.00 91.56 386 TYR A N 1
ATOM 3114 C CA . TYR A 1 386 ? -17.846 -23.135 9.210 1.00 91.56 386 TYR A CA 1
ATOM 3115 C C . TYR A 1 386 ? -17.708 -21.621 8.987 1.00 91.56 386 TYR A C 1
ATOM 3117 O O . TYR A 1 386 ? -17.360 -20.893 9.913 1.00 91.56 386 TYR A O 1
ATOM 3125 N N . PHE A 1 387 ? -17.972 -21.142 7.767 1.00 90.62 387 PHE A N 1
ATOM 3126 C CA . PHE A 1 387 ? -17.798 -19.736 7.377 1.00 90.62 387 PHE A CA 1
ATOM 3127 C C . PHE A 1 387 ? -19.112 -18.936 7.366 1.00 90.62 387 PHE A C 1
ATOM 3129 O O . PHE A 1 387 ? -19.073 -17.727 7.170 1.00 90.62 387 PHE A O 1
ATOM 3136 N N . ASP A 1 388 ? -20.269 -19.586 7.539 1.00 90.62 388 ASP A N 1
ATOM 3137 C CA . ASP A 1 388 ? -21.610 -19.011 7.313 1.00 90.62 388 ASP A CA 1
ATOM 3138 C C . ASP A 1 388 ? -21.863 -18.536 5.866 1.00 90.62 388 ASP A C 1
ATOM 3140 O O . ASP A 1 388 ? -22.746 -17.726 5.587 1.00 90.62 388 ASP A O 1
ATOM 3144 N N . VAL A 1 389 ? -21.146 -19.110 4.896 1.00 92.06 389 VAL A N 1
ATOM 3145 C CA . VAL A 1 389 ? -21.224 -18.724 3.478 1.00 92.06 389 VAL A CA 1
ATOM 3146 C C . VAL A 1 389 ? -22.014 -19.737 2.651 1.00 92.06 389 VAL A C 1
ATOM 3148 O O . VAL A 1 389 ? -21.717 -20.931 2.647 1.00 92.06 389 VAL A O 1
ATOM 3151 N N . ASP A 1 390 ? -22.989 -19.247 1.884 1.00 92.75 390 ASP A N 1
ATOM 3152 C CA . ASP A 1 390 ? -23.674 -20.024 0.849 1.00 92.75 390 ASP A CA 1
ATOM 3153 C C . ASP A 1 390 ? -22.902 -19.922 -0.476 1.00 92.75 390 ASP A C 1
ATOM 3155 O O . ASP A 1 390 ? -23.052 -18.970 -1.244 1.00 92.75 390 ASP A O 1
ATOM 3159 N N . VAL A 1 391 ? -22.043 -20.909 -0.740 1.00 91.62 391 VAL A N 1
ATOM 3160 C CA . VAL A 1 391 ? -21.232 -20.967 -1.965 1.00 91.62 391 VAL A CA 1
ATOM 3161 C C . VAL A 1 391 ? -22.128 -21.142 -3.191 1.00 91.62 391 VAL A C 1
ATOM 3163 O O . VAL A 1 391 ? -22.975 -22.032 -3.234 1.00 91.62 391 VAL A O 1
ATOM 3166 N N . ASN A 1 392 ? -21.899 -20.324 -4.222 1.00 89.31 392 ASN A N 1
ATOM 3167 C CA . ASN A 1 392 ? -22.507 -20.493 -5.541 1.00 89.31 392 ASN A CA 1
ATOM 3168 C C . ASN A 1 392 ? -21.553 -21.280 -6.458 1.00 89.31 392 ASN A C 1
ATOM 3170 O O . ASN A 1 392 ? -20.568 -20.695 -6.919 1.00 89.31 392 ASN A O 1
ATOM 3174 N N . PRO A 1 393 ? -21.849 -22.552 -6.795 1.00 84.88 393 PRO A N 1
ATOM 3175 C CA . PRO A 1 393 ? -20.958 -23.380 -7.609 1.00 84.88 393 PRO A CA 1
ATOM 3176 C C . PRO A 1 393 ? -20.660 -22.796 -8.994 1.00 84.88 393 PRO A C 1
ATOM 3178 O O . PRO A 1 393 ? -19.586 -23.018 -9.535 1.00 84.88 393 PRO A O 1
ATOM 3181 N N . ASN A 1 394 ? -21.563 -21.978 -9.552 1.00 85.19 394 ASN A N 1
ATOM 3182 C CA . ASN A 1 394 ? -21.361 -21.346 -10.862 1.00 85.19 394 ASN A CA 1
ATOM 3183 C C . ASN A 1 394 ? -20.271 -20.261 -10.863 1.00 85.19 394 ASN A C 1
ATOM 3185 O O . ASN A 1 394 ? -19.938 -19.743 -11.926 1.00 85.19 394 ASN A O 1
ATOM 3189 N N . ARG A 1 395 ? -19.776 -19.859 -9.685 1.00 86.19 395 ARG A N 1
ATOM 3190 C CA . ARG A 1 395 ? -18.676 -18.895 -9.536 1.00 86.19 395 ARG A CA 1
ATOM 3191 C C . ARG A 1 395 ? -17.323 -19.566 -9.310 1.00 86.19 395 ARG A C 1
ATOM 3193 O O . ARG A 1 395 ? -16.327 -18.856 -9.260 1.00 86.19 395 ARG A O 1
ATOM 3200 N N . LEU A 1 396 ? -17.292 -20.890 -9.159 1.00 87.69 396 LEU A N 1
ATOM 3201 C CA . LEU A 1 396 ? -16.049 -21.649 -9.065 1.00 87.69 396 LEU A CA 1
ATOM 3202 C C . LEU A 1 396 ? -15.440 -21.758 -10.465 1.00 87.69 396 LEU A C 1
ATOM 3204 O O . LEU A 1 396 ? -16.129 -22.136 -11.415 1.00 87.69 396 LEU A O 1
ATOM 3208 N N . ASN A 1 397 ? -14.157 -21.449 -10.589 1.00 85.00 397 ASN A N 1
ATOM 3209 C CA . ASN A 1 397 ? -13.393 -21.597 -11.818 1.00 85.00 397 ASN A CA 1
ATOM 3210 C C . ASN A 1 397 ? -12.596 -22.906 -11.774 1.00 85.00 397 ASN A C 1
ATOM 3212 O O . ASN A 1 397 ? -11.371 -22.917 -11.865 1.00 85.00 397 ASN A O 1
ATOM 3216 N N . ILE A 1 398 ? -13.313 -24.020 -11.618 1.00 87.31 398 ILE A N 1
ATOM 3217 C CA . ILE A 1 398 ? -12.711 -25.349 -11.513 1.00 87.31 398 ILE A CA 1
ATOM 3218 C C . ILE A 1 398 ? -13.076 -26.229 -12.712 1.00 87.31 398 ILE A C 1
ATOM 3220 O O . ILE A 1 398 ? -14.220 -26.215 -13.179 1.00 87.31 398 ILE A O 1
ATOM 3224 N N . PRO A 1 399 ? -12.126 -27.031 -13.215 1.00 89.00 399 PRO A N 1
ATOM 3225 C CA . PRO A 1 399 ? -12.374 -27.947 -14.314 1.00 89.00 399 PRO A CA 1
ATOM 3226 C C . PRO A 1 399 ? -13.309 -29.086 -13.892 1.00 89.00 399 PRO A C 1
ATOM 3228 O O . PRO A 1 399 ? -13.428 -29.439 -12.717 1.00 89.00 399 PRO A O 1
ATOM 3231 N N . THR A 1 400 ? -13.977 -29.688 -14.880 1.00 89.62 400 THR A N 1
ATOM 3232 C CA . THR A 1 400 ? -14.916 -30.810 -14.662 1.00 89.62 400 THR A CA 1
ATOM 3233 C C . THR A 1 400 ? -14.269 -32.195 -14.786 1.00 89.62 400 THR A C 1
ATOM 3235 O O . THR A 1 400 ? -14.916 -33.235 -14.646 1.00 89.62 400 THR A O 1
ATOM 3238 N N . GLU A 1 401 ? -12.968 -32.211 -15.046 1.00 87.25 401 GLU A N 1
ATOM 3239 C CA . GLU A 1 401 ? -12.123 -33.388 -15.179 1.00 87.25 401 GLU A CA 1
ATOM 3240 C C . GLU A 1 401 ? -10.720 -33.062 -14.660 1.00 87.25 401 GLU A C 1
ATOM 3242 O O . GLU A 1 401 ? -10.410 -31.899 -14.398 1.00 87.25 401 GLU A O 1
ATOM 3247 N N . LEU A 1 402 ? -9.883 -34.087 -14.482 1.00 84.94 402 LEU A N 1
ATOM 3248 C CA . LEU A 1 402 ? -8.516 -33.899 -14.010 1.00 84.94 402 LEU A CA 1
ATOM 3249 C C . LEU A 1 402 ? -7.740 -33.005 -14.983 1.00 84.94 402 LEU A C 1
ATOM 3251 O O . LEU A 1 402 ? -7.395 -33.422 -16.089 1.00 84.94 402 LEU A O 1
ATOM 3255 N N . ASP A 1 403 ? -7.410 -31.810 -14.519 1.00 80.38 403 ASP A N 1
ATOM 3256 C CA . ASP A 1 403 ? -6.522 -30.879 -15.191 1.00 80.38 403 ASP A CA 1
ATOM 3257 C C . ASP A 1 403 ? -5.219 -30.791 -14.385 1.00 80.38 403 ASP A C 1
ATOM 3259 O O . ASP A 1 403 ? -5.261 -30.434 -13.207 1.00 80.38 403 ASP A O 1
ATOM 3263 N N . PRO A 1 404 ? -4.051 -31.102 -14.974 1.00 72.75 404 PRO A N 1
ATOM 3264 C CA . PRO A 1 404 ? -2.771 -31.017 -14.272 1.00 72.75 404 PRO A CA 1
ATOM 3265 C C . PRO A 1 404 ? -2.401 -29.592 -13.829 1.00 72.75 404 PRO A C 1
ATOM 3267 O O . PRO A 1 404 ? -1.463 -29.433 -13.051 1.00 72.75 404 PRO A O 1
ATOM 3270 N N . THR A 1 405 ? -3.098 -28.566 -14.325 1.00 73.44 405 THR A N 1
ATOM 3271 C CA . THR A 1 405 ? -2.898 -27.163 -13.940 1.00 73.44 405 THR A CA 1
ATOM 3272 C C . THR A 1 405 ? -3.769 -26.723 -12.759 1.00 73.44 405 THR A C 1
ATOM 3274 O O . THR A 1 405 ? -3.491 -25.681 -12.172 1.00 73.44 405 THR A O 1
ATOM 3277 N N . HIS A 1 406 ? -4.764 -27.523 -12.353 1.00 76.38 406 HIS A N 1
ATOM 3278 C CA . HIS A 1 406 ? -5.668 -27.213 -11.243 1.00 76.38 406 HIS A CA 1
ATOM 3279 C C . HIS A 1 406 ? -5.515 -28.216 -10.092 1.00 76.38 406 HIS A C 1
ATOM 3281 O O . HIS A 1 406 ? -5.370 -29.421 -10.292 1.00 76.38 406 HIS A O 1
ATOM 3287 N N . TRP A 1 407 ? -5.582 -27.718 -8.855 1.00 80.31 407 TRP A N 1
ATOM 3288 C CA . TRP A 1 407 ? -5.454 -28.545 -7.648 1.00 80.31 407 TRP A CA 1
ATOM 3289 C C . TRP A 1 407 ? -6.746 -29.301 -7.296 1.00 80.31 407 TRP A C 1
ATOM 3291 O O . TRP A 1 407 ? -6.709 -30.283 -6.552 1.00 80.31 407 TRP A O 1
ATOM 3301 N N . MET A 1 408 ? -7.882 -28.863 -7.844 1.00 87.44 408 MET A N 1
ATOM 3302 C CA . MET A 1 408 ? -9.213 -29.409 -7.603 1.00 87.44 408 MET A CA 1
ATOM 3303 C C . MET A 1 408 ? -10.005 -29.473 -8.907 1.00 87.44 408 MET A C 1
ATOM 3305 O O . MET A 1 408 ? -9.912 -28.575 -9.740 1.00 87.44 408 MET A O 1
ATOM 3309 N N . TYR A 1 409 ? -10.814 -30.517 -9.061 1.00 89.19 409 TYR A N 1
ATOM 3310 C CA . TYR A 1 409 ? -11.779 -30.645 -10.152 1.00 89.19 409 TYR A CA 1
ATOM 3311 C C . TYR A 1 409 ? -13.113 -31.190 -9.633 1.00 89.19 409 TYR A C 1
ATOM 3313 O O . TYR A 1 409 ? -13.155 -31.904 -8.627 1.00 89.19 409 TYR A O 1
ATOM 3321 N N . LEU A 1 410 ? -14.210 -30.846 -10.309 1.00 90.25 410 LEU A N 1
ATOM 3322 C CA . LEU A 1 410 ? -15.569 -31.256 -9.950 1.00 90.25 410 LEU A CA 1
ATOM 3323 C C . LEU A 1 410 ? -16.103 -32.275 -10.959 1.00 90.25 410 LEU A C 1
ATOM 3325 O O . LEU A 1 410 ? -16.414 -31.930 -12.095 1.00 90.25 410 LEU A O 1
ATOM 3329 N N . GLN A 1 411 ? -16.268 -33.527 -10.543 1.00 90.25 411 GLN A N 1
ATOM 3330 C CA . GLN A 1 411 ? -16.761 -34.597 -11.408 1.00 90.25 411 GLN A CA 1
ATOM 3331 C C . GLN A 1 411 ? -17.880 -35.378 -10.713 1.00 90.25 411 GLN A C 1
ATOM 3333 O O . GLN A 1 411 ? -17.727 -35.811 -9.577 1.00 90.25 411 GLN A O 1
ATOM 3338 N N . ASN A 1 412 ? -18.999 -35.616 -11.407 1.00 89.88 412 ASN A N 1
ATOM 3339 C CA . ASN A 1 412 ? -20.132 -36.406 -10.893 1.00 89.88 412 ASN A CA 1
ATOM 3340 C C . ASN A 1 412 ? -20.602 -35.972 -9.483 1.00 89.88 412 ASN A C 1
ATOM 3342 O O . ASN A 1 412 ? -20.750 -36.813 -8.592 1.00 89.88 412 ASN A O 1
ATOM 3346 N N . ASP A 1 413 ? -20.816 -34.668 -9.285 1.00 91.56 413 ASP A N 1
ATOM 3347 C CA . ASP A 1 413 ? -21.238 -34.058 -8.012 1.00 91.56 413 ASP A CA 1
ATOM 3348 C C . ASP A 1 413 ? -20.260 -34.321 -6.843 1.00 91.56 413 ASP A C 1
ATOM 3350 O O . ASP A 1 413 ? -20.657 -34.429 -5.673 1.00 91.56 413 ASP A O 1
ATOM 3354 N N . ALA A 1 414 ? -18.968 -34.476 -7.146 1.00 92.81 414 ALA A N 1
ATOM 3355 C CA . ALA A 1 414 ? -17.906 -34.643 -6.164 1.00 92.81 414 ALA A CA 1
ATOM 3356 C C . ALA A 1 414 ? -16.660 -33.829 -6.535 1.00 92.81 414 ALA A C 1
ATOM 3358 O O . ALA A 1 414 ? -16.193 -33.856 -7.674 1.00 92.81 414 ALA A O 1
ATOM 3359 N N . PHE A 1 415 ? -16.118 -33.120 -5.548 1.00 91.88 415 PHE A N 1
ATOM 3360 C CA . PHE A 1 415 ? -14.805 -32.501 -5.626 1.00 91.88 415 PHE A CA 1
ATOM 3361 C C . PHE A 1 415 ? -13.737 -33.571 -5.445 1.00 91.88 415 PHE A C 1
ATOM 3363 O O . PHE A 1 415 ? -13.816 -34.382 -4.519 1.00 91.88 415 PHE A O 1
ATOM 3370 N N . TYR A 1 416 ? -12.728 -33.545 -6.300 1.00 89.50 416 TYR A N 1
ATOM 3371 C CA . TYR A 1 416 ? -11.567 -34.414 -6.218 1.00 89.50 416 TYR A CA 1
ATOM 3372 C C . TYR A 1 416 ? -10.302 -33.572 -6.155 1.00 89.50 416 TYR A C 1
ATOM 3374 O O . TYR A 1 416 ? -10.142 -32.612 -6.911 1.00 89.50 416 TYR A O 1
ATOM 3382 N N . LEU A 1 417 ? -9.394 -33.962 -5.264 1.00 85.62 417 LEU A N 1
ATOM 3383 C CA . LEU A 1 417 ? -8.080 -33.338 -5.152 1.00 85.62 417 LEU A CA 1
ATOM 3384 C C . LEU A 1 417 ? -7.126 -33.962 -6.171 1.00 85.62 417 LEU A C 1
ATOM 3386 O O . LEU A 1 417 ? -7.024 -35.190 -6.276 1.00 85.62 417 LEU A O 1
ATOM 3390 N N . ALA A 1 418 ? -6.420 -33.122 -6.922 1.00 76.12 418 ALA A N 1
ATOM 3391 C CA . ALA A 1 418 ? -5.385 -33.580 -7.832 1.00 76.12 418 ALA A CA 1
ATOM 3392 C C . ALA A 1 418 ? -4.174 -34.117 -7.033 1.00 76.12 418 ALA A C 1
ATOM 3394 O O . ALA A 1 418 ? -3.743 -33.488 -6.062 1.00 76.12 418 ALA A O 1
ATOM 3395 N N . PRO A 1 419 ? -3.589 -35.265 -7.423 1.00 61.69 419 PRO A N 1
ATOM 3396 C CA . 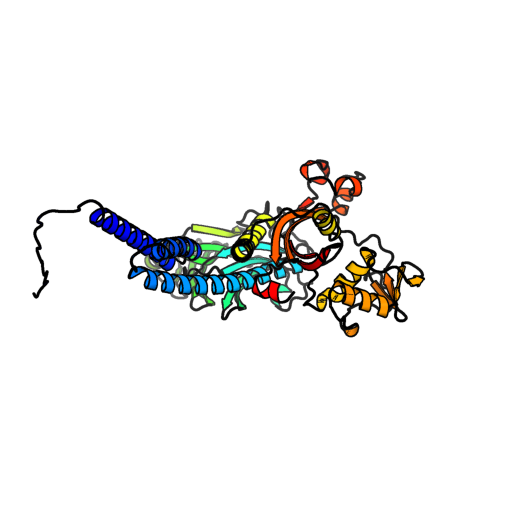PRO A 1 419 ? -2.388 -35.817 -6.795 1.00 61.69 419 PRO A CA 1
ATOM 3397 C C . PRO A 1 419 ? -1.182 -34.931 -7.098 1.00 61.69 419 PRO A C 1
ATOM 3399 O O . PRO A 1 419 ? -0.521 -35.082 -8.125 1.00 61.69 419 PRO A O 1
ATOM 3402 N N . SER A 1 420 ? -0.865 -33.991 -6.222 1.00 56.28 420 SER A N 1
ATOM 3403 C CA . SER A 1 420 ? 0.297 -33.149 -6.452 1.00 56.28 420 SER A CA 1
ATOM 3404 C C . SER A 1 420 ? 0.841 -32.619 -5.128 1.00 56.28 420 SER A C 1
ATOM 3406 O O . SER A 1 420 ? 0.154 -31.974 -4.343 1.00 56.28 420 SER A O 1
ATOM 3408 N N . GLY A 1 421 ? 2.116 -32.919 -4.866 1.00 52.09 421 GLY A N 1
ATOM 3409 C CA . GLY A 1 421 ? 2.878 -32.344 -3.756 1.00 52.09 421 GLY A CA 1
ATOM 3410 C C . GLY A 1 421 ? 3.278 -30.882 -3.989 1.00 52.09 421 GLY A C 1
ATOM 3411 O O . GLY A 1 421 ? 4.149 -30.392 -3.278 1.00 52.09 421 GLY A O 1
ATOM 3412 N N . TYR A 1 422 ? 2.693 -30.206 -4.989 1.00 46.84 422 TYR A N 1
ATOM 3413 C CA . TYR A 1 422 ? 3.080 -28.861 -5.425 1.00 46.84 422 TYR A CA 1
ATOM 3414 C C . TYR A 1 422 ? 2.523 -27.729 -4.544 1.00 46.84 422 TYR A C 1
ATOM 3416 O O . TYR A 1 422 ? 2.930 -26.588 -4.723 1.00 46.84 422 TYR A O 1
ATOM 3424 N N . TYR A 1 423 ? 1.637 -28.004 -3.581 1.00 53.22 423 TYR A N 1
ATOM 3425 C CA . TYR A 1 423 ? 0.834 -26.955 -2.926 1.00 53.22 423 TYR A CA 1
ATOM 3426 C C . TYR A 1 423 ? 1.229 -26.598 -1.491 1.00 53.22 423 TYR A C 1
ATOM 3428 O O . TYR A 1 423 ? 0.398 -26.114 -0.734 1.00 53.22 423 TYR A O 1
ATOM 3436 N N . ASN A 1 424 ? 2.487 -26.802 -1.100 1.00 54.56 424 ASN A N 1
ATOM 3437 C CA . ASN A 1 424 ? 2.958 -26.350 0.212 1.00 54.56 424 ASN A CA 1
ATOM 3438 C C . ASN A 1 424 ? 4.062 -25.304 0.044 1.00 54.56 424 ASN A C 1
ATOM 3440 O O . ASN A 1 424 ? 5.241 -25.665 0.182 1.00 54.56 424 ASN A O 1
ATOM 3444 N N . PRO A 1 425 ? 3.722 -24.030 -0.247 1.00 58.50 425 PRO A N 1
ATOM 3445 C CA . PRO A 1 425 ? 4.663 -22.949 -0.007 1.00 58.50 425 PRO A CA 1
ATOM 3446 C C . PRO A 1 425 ? 5.156 -23.065 1.436 1.00 58.50 425 PRO A C 1
ATOM 3448 O O . PRO A 1 425 ? 4.417 -23.356 2.380 1.00 58.50 425 PRO A O 1
ATOM 3451 N N . LYS A 1 426 ? 6.470 -22.970 1.593 1.00 72.62 426 LYS A N 1
ATOM 3452 C CA . LYS A 1 426 ? 7.142 -23.220 2.859 1.00 72.62 426 LYS A CA 1
ATOM 3453 C C . LYS A 1 426 ? 7.126 -21.936 3.684 1.00 72.62 426 LYS A C 1
ATOM 3455 O O . LYS A 1 426 ? 8.155 -21.286 3.828 1.00 72.62 426 LYS A O 1
ATOM 3460 N N . VAL A 1 427 ? 5.945 -21.594 4.196 1.00 77.56 427 VAL A N 1
ATOM 3461 C CA . VAL A 1 427 ? 5.715 -20.377 4.984 1.00 77.56 427 VAL A CA 1
ATOM 3462 C C . VAL A 1 427 ? 6.037 -20.629 6.453 1.00 77.56 427 VAL A C 1
ATOM 3464 O O . VAL A 1 427 ? 5.662 -21.663 7.025 1.00 77.56 427 VAL A O 1
ATOM 3467 N N . ILE A 1 428 ? 6.715 -19.676 7.074 1.00 81.12 428 ILE A N 1
ATOM 3468 C CA . ILE A 1 428 ? 6.893 -19.564 8.519 1.00 81.12 428 ILE A CA 1
ATOM 3469 C C . ILE A 1 428 ? 6.123 -18.325 8.940 1.00 81.12 428 ILE A C 1
ATOM 3471 O O . ILE A 1 428 ? 6.408 -17.236 8.455 1.00 81.12 428 ILE A O 1
ATOM 3475 N N . ARG A 1 429 ? 5.162 -18.508 9.840 1.00 86.31 429 ARG A N 1
ATOM 3476 C CA . ARG A 1 429 ? 4.270 -17.445 10.287 1.00 86.31 429 ARG A CA 1
ATOM 3477 C C . ARG A 1 429 ? 4.561 -17.083 11.731 1.00 86.31 429 ARG A C 1
ATOM 3479 O O . ARG A 1 429 ? 4.486 -17.947 12.610 1.00 86.31 429 ARG A O 1
ATOM 3486 N N . ASN A 1 430 ? 4.828 -15.807 11.964 1.00 85.88 430 ASN A N 1
ATOM 3487 C CA . ASN A 1 430 ? 5.000 -15.239 13.291 1.00 85.88 430 ASN A CA 1
ATOM 3488 C C . ASN A 1 430 ? 3.809 -14.342 13.617 1.00 85.88 430 ASN A C 1
ATOM 3490 O O . ASN A 1 430 ? 3.452 -13.473 12.830 1.00 85.88 430 ASN A O 1
ATOM 3494 N N . VAL A 1 431 ? 3.199 -14.548 14.784 1.00 88.19 431 VAL A N 1
ATOM 3495 C CA . VAL A 1 431 ? 2.206 -13.608 15.310 1.00 88.19 431 VAL A CA 1
ATOM 3496 C C . VAL A 1 431 ? 2.960 -12.404 15.847 1.00 88.19 431 VAL A C 1
ATOM 3498 O O . VAL A 1 431 ? 3.745 -12.545 16.783 1.00 88.19 431 VAL A O 1
ATOM 3501 N N . GLU A 1 432 ? 2.735 -11.243 15.245 1.00 86.62 432 GLU A N 1
ATOM 3502 C CA . GLU A 1 432 ? 3.328 -9.993 15.719 1.00 86.62 432 GLU A CA 1
ATOM 3503 C C . GLU A 1 432 ? 2.447 -9.352 16.776 1.00 86.62 432 GLU A C 1
ATOM 3505 O O . GLU A 1 432 ? 2.945 -8.846 17.778 1.00 86.62 432 GLU A O 1
ATOM 3510 N N . LYS A 1 433 ? 1.130 -9.404 16.555 1.00 86.56 433 LYS A N 1
ATOM 3511 C CA . LYS A 1 433 ? 0.162 -8.755 17.425 1.00 86.56 433 LYS A CA 1
ATOM 3512 C C . LYS A 1 433 ? -1.190 -9.440 17.380 1.00 86.56 433 LYS A C 1
ATOM 3514 O O . LYS A 1 433 ? -1.643 -9.851 16.314 1.00 86.56 433 LYS A O 1
ATOM 3519 N N . ALA A 1 434 ? -1.857 -9.517 18.528 1.00 89.50 434 ALA A N 1
ATOM 3520 C CA . ALA A 1 434 ? -3.228 -9.997 18.630 1.00 89.50 434 ALA A CA 1
ATOM 3521 C C . ALA A 1 434 ? -4.053 -9.096 19.552 1.00 89.50 434 ALA A C 1
ATOM 3523 O O . ALA A 1 434 ? -3.615 -8.705 20.634 1.00 89.50 434 ALA A O 1
ATOM 3524 N N . VAL A 1 435 ? -5.274 -8.795 19.129 1.00 87.25 435 VAL A N 1
ATOM 3525 C CA . VAL A 1 435 ? -6.207 -7.937 19.863 1.00 87.25 435 VAL A CA 1
ATOM 3526 C C . VAL A 1 435 ? -7.549 -8.607 19.912 1.00 87.25 435 VAL A C 1
ATOM 3528 O O . VAL A 1 435 ? -8.012 -9.180 18.926 1.00 87.25 435 VAL A O 1
ATOM 3531 N N . LYS A 1 436 ? -8.209 -8.481 21.053 1.00 87.75 436 LYS A N 1
ATOM 3532 C CA . LYS A 1 436 ? -9.614 -8.823 21.165 1.00 87.75 436 LYS A CA 1
ATOM 3533 C C . LYS A 1 436 ? -10.460 -7.618 20.763 1.00 87.75 436 LYS A C 1
ATOM 3535 O O . LYS A 1 436 ? -10.523 -6.649 21.509 1.00 87.75 436 LYS A O 1
ATOM 3540 N N . VAL A 1 437 ? -11.114 -7.697 19.608 1.00 86.12 437 VAL A N 1
ATOM 3541 C CA . VAL A 1 437 ? -11.953 -6.605 19.081 1.00 86.12 437 VAL A CA 1
ATOM 3542 C C . VAL A 1 437 ? -13.408 -6.717 19.548 1.00 86.12 437 VAL A C 1
ATOM 3544 O O . VAL A 1 437 ? -14.084 -5.712 19.726 1.00 86.12 437 VAL A O 1
ATOM 3547 N N . LYS A 1 438 ? -13.896 -7.937 19.818 1.00 82.62 438 LYS A N 1
ATOM 3548 C CA . LYS A 1 438 ? -15.233 -8.201 20.387 1.00 82.62 438 LYS A CA 1
ATOM 3549 C C . LYS A 1 438 ? -15.227 -9.503 21.190 1.00 82.62 438 LYS A C 1
ATOM 3551 O O . LYS A 1 438 ? -14.269 -10.263 21.101 1.00 82.62 438 LYS A O 1
ATOM 3556 N N . ASP A 1 439 ? -16.285 -9.777 21.963 1.00 82.56 439 ASP A N 1
ATOM 3557 C CA . ASP A 1 439 ? -16.464 -10.926 22.879 1.00 82.56 439 ASP A CA 1
ATOM 3558 C C . ASP A 1 439 ? -15.673 -12.198 22.543 1.00 82.56 439 ASP A C 1
ATOM 3560 O O . ASP A 1 439 ? -14.998 -12.737 23.418 1.00 82.56 439 ASP A O 1
ATOM 3564 N N . ASN A 1 440 ? -15.739 -12.657 21.297 1.00 89.00 440 ASN A N 1
ATOM 3565 C CA . ASN A 1 440 ? -15.069 -13.859 20.811 1.00 89.00 440 ASN A CA 1
ATOM 3566 C C . ASN A 1 440 ? -14.231 -13.607 19.548 1.00 89.00 440 ASN A C 1
ATOM 3568 O O . ASN A 1 440 ? -13.732 -14.557 18.958 1.00 89.00 440 ASN A O 1
ATOM 3572 N N . LEU A 1 441 ? -14.085 -12.352 19.127 1.00 90.75 441 LEU A N 1
ATOM 3573 C CA . LEU A 1 441 ? -13.473 -11.979 17.859 1.00 90.75 441 LEU A CA 1
ATOM 3574 C C . LEU A 1 441 ? -12.097 -11.359 18.096 1.00 90.75 441 LEU A C 1
ATOM 3576 O O . LEU A 1 441 ? -11.938 -10.443 18.909 1.00 90.75 441 LEU A O 1
ATOM 3580 N N . TYR A 1 442 ? -11.115 -11.863 17.363 1.00 91.19 442 TYR A N 1
ATOM 3581 C CA . TYR A 1 442 ? -9.714 -11.513 17.495 1.00 91.19 442 TYR A CA 1
ATOM 3582 C C . TYR A 1 442 ? -9.173 -11.029 16.162 1.00 91.19 442 TYR A C 1
ATOM 3584 O O . TYR A 1 442 ? -9.272 -11.736 15.161 1.00 91.19 442 TYR A O 1
ATOM 3592 N N . TYR A 1 443 ? -8.568 -9.851 16.170 1.00 90.88 443 TYR A N 1
ATOM 3593 C CA . TYR A 1 443 ? -7.779 -9.351 15.057 1.00 90.88 443 TYR A CA 1
ATOM 3594 C C . TYR A 1 443 ? -6.315 -9.698 15.299 1.00 90.88 443 TYR A C 1
ATOM 3596 O O . TYR A 1 443 ? -5.794 -9.466 16.395 1.00 90.88 443 TYR A O 1
ATOM 3604 N N . VAL A 1 444 ? -5.659 -10.284 14.305 1.00 90.88 444 VAL A N 1
ATOM 3605 C CA . VAL A 1 444 ? -4.286 -10.766 14.435 1.00 90.88 444 VAL A CA 1
ATOM 3606 C C . VAL A 1 444 ? -3.457 -10.304 13.249 1.00 90.88 444 VAL A C 1
ATOM 3608 O O . VAL A 1 444 ? -3.780 -10.614 12.107 1.00 90.88 444 VAL A O 1
ATOM 3611 N N . GLN A 1 445 ? -2.367 -9.601 13.535 1.00 89.88 445 GLN A N 1
ATOM 3612 C CA . GLN A 1 445 ? -1.331 -9.281 12.563 1.00 89.88 445 GLN A CA 1
ATOM 3613 C C . GLN A 1 445 ? -0.255 -10.360 12.611 1.00 89.88 445 GLN A C 1
ATOM 3615 O O . GLN A 1 445 ? 0.249 -10.724 13.683 1.00 89.88 445 GLN A O 1
ATOM 3620 N N . VAL A 1 446 ? 0.093 -10.874 11.438 1.00 89.38 446 VAL A N 1
ATOM 3621 C CA . VAL A 1 446 ? 1.098 -11.913 11.275 1.00 89.38 446 VAL A CA 1
ATOM 3622 C C . VAL A 1 446 ? 2.114 -11.515 10.217 1.00 89.38 446 VAL A C 1
ATOM 3624 O O . VAL A 1 446 ? 1.776 -10.928 9.190 1.00 89.38 446 VAL A O 1
ATOM 3627 N N . GLN A 1 447 ? 3.361 -11.887 10.470 1.00 88.88 447 GLN A N 1
ATOM 3628 C CA . GLN A 1 447 ? 4.463 -11.732 9.542 1.00 88.88 447 GLN A CA 1
ATOM 3629 C C . GLN A 1 447 ? 4.840 -13.095 8.980 1.00 88.88 447 GLN A C 1
ATOM 3631 O O . GLN A 1 447 ? 5.236 -14.003 9.722 1.00 88.88 447 GLN A O 1
ATOM 3636 N N . ASP A 1 448 ? 4.733 -13.211 7.661 1.00 87.62 448 ASP A N 1
ATOM 3637 C CA . ASP A 1 448 ? 5.084 -14.417 6.929 1.00 87.62 448 ASP A CA 1
ATOM 3638 C C . ASP A 1 448 ? 6.506 -14.324 6.369 1.00 87.62 448 ASP A C 1
ATOM 3640 O O . ASP A 1 448 ? 6.994 -13.255 5.993 1.00 87.62 448 ASP A O 1
ATOM 3644 N N . TYR A 1 449 ? 7.175 -15.473 6.344 1.00 86.75 449 TYR A N 1
ATOM 3645 C CA . TYR A 1 449 ? 8.472 -15.666 5.714 1.00 86.75 449 TYR A CA 1
ATOM 3646 C C . TYR A 1 449 ? 8.417 -16.902 4.826 1.00 86.75 449 TYR A C 1
ATOM 3648 O O . TYR A 1 449 ? 8.125 -18.004 5.303 1.00 86.75 449 TYR A O 1
ATOM 3656 N N . ASN A 1 450 ? 8.737 -16.733 3.552 1.00 84.12 450 ASN A N 1
ATOM 3657 C CA . ASN A 1 450 ? 8.691 -17.771 2.542 1.00 84.12 450 ASN A CA 1
ATOM 3658 C C . ASN A 1 450 ? 10.076 -18.356 2.298 1.00 84.12 450 ASN A C 1
ATOM 3660 O O . ASN A 1 450 ? 11.026 -17.658 1.966 1.00 84.12 450 ASN A O 1
ATOM 3664 N N . PHE A 1 451 ? 10.204 -19.672 2.466 1.00 84.88 451 PHE A N 1
ATOM 3665 C CA . PHE A 1 451 ? 11.437 -20.378 2.144 1.00 84.88 451 PHE A CA 1
ATOM 3666 C C . PHE A 1 451 ? 11.399 -20.932 0.714 1.00 84.88 451 PHE A C 1
ATOM 3668 O O . PHE A 1 451 ? 10.664 -21.884 0.419 1.00 84.88 451 PHE A O 1
ATOM 3675 N N . ASN A 1 452 ? 12.252 -20.400 -0.160 1.00 81.81 452 ASN A N 1
ATOM 3676 C CA . ASN A 1 452 ? 12.428 -20.862 -1.533 1.00 81.81 452 ASN A CA 1
ATOM 3677 C C . ASN A 1 452 ? 13.232 -22.176 -1.567 1.00 81.81 452 ASN A C 1
ATOM 3679 O O . ASN A 1 452 ? 14.431 -22.241 -1.852 1.00 81.81 452 ASN A O 1
ATOM 3683 N N . SER A 1 453 ? 12.539 -23.266 -1.233 1.00 79.50 453 SER A N 1
ATOM 3684 C CA . SER A 1 453 ? 13.131 -24.605 -1.126 1.00 79.50 453 SER A CA 1
ATOM 3685 C C . SER A 1 453 ? 13.702 -25.133 -2.445 1.00 79.50 453 SER A C 1
ATOM 3687 O O . SER A 1 453 ? 14.674 -25.893 -2.431 1.00 79.50 453 SER A O 1
ATOM 3689 N N . MET A 1 454 ? 13.124 -24.731 -3.580 1.00 77.50 454 MET A N 1
ATOM 3690 C CA . MET A 1 454 ? 13.575 -25.153 -4.903 1.00 77.50 454 MET A CA 1
ATOM 3691 C C . MET A 1 454 ? 14.937 -24.542 -5.214 1.00 77.50 454 MET A C 1
ATOM 3693 O O . MET A 1 454 ? 15.882 -25.271 -5.515 1.00 77.50 454 MET A O 1
ATOM 3697 N N . GLU A 1 455 ? 15.057 -23.224 -5.088 1.00 78.62 455 GLU A N 1
ATOM 3698 C CA . GLU A 1 455 ? 16.300 -22.518 -5.367 1.00 78.62 455 GLU A CA 1
ATOM 3699 C C . GLU A 1 455 ? 17.402 -22.898 -4.382 1.00 78.62 455 GLU A C 1
ATOM 3701 O O . GLU A 1 455 ? 18.533 -23.166 -4.791 1.00 78.62 455 GLU A O 1
ATOM 3706 N N . HIS A 1 456 ? 17.054 -23.049 -3.103 1.00 86.62 456 HIS A N 1
ATOM 3707 C CA . HIS A 1 456 ? 17.960 -23.608 -2.109 1.00 86.62 456 HIS A CA 1
ATOM 3708 C C . HIS A 1 456 ? 18.518 -24.969 -2.554 1.00 86.62 456 HIS A C 1
ATOM 3710 O O . HIS A 1 456 ? 19.729 -25.196 -2.510 1.00 86.62 456 HIS A O 1
ATOM 3716 N N . SER A 1 457 ? 17.650 -25.885 -2.996 1.00 82.75 457 SER A N 1
ATOM 3717 C CA . SER A 1 457 ? 18.058 -27.235 -3.405 1.00 82.75 457 SER A CA 1
ATOM 3718 C C . SER A 1 457 ? 18.956 -27.213 -4.644 1.00 82.75 457 SER A C 1
ATOM 3720 O O . SER A 1 457 ? 19.935 -27.955 -4.702 1.00 82.75 457 SER A O 1
ATOM 3722 N N . ILE A 1 458 ? 18.654 -26.341 -5.610 1.00 83.31 458 ILE A N 1
ATOM 3723 C CA . ILE A 1 458 ? 19.436 -26.168 -6.842 1.00 83.31 458 ILE A CA 1
ATOM 3724 C C . ILE A 1 458 ? 20.825 -25.594 -6.538 1.00 83.31 458 ILE A C 1
ATOM 3726 O O . ILE A 1 458 ? 21.816 -26.062 -7.096 1.00 83.31 458 ILE A O 1
ATOM 3730 N N . ASN A 1 459 ? 20.902 -24.602 -5.653 1.00 85.56 459 ASN A N 1
ATOM 3731 C CA . ASN A 1 459 ? 22.120 -23.823 -5.443 1.00 85.56 459 ASN A CA 1
ATOM 3732 C C . ASN A 1 459 ? 23.060 -24.408 -4.379 1.00 85.56 459 ASN A C 1
ATOM 3734 O O . ASN A 1 459 ? 24.250 -24.091 -4.383 1.00 85.56 459 ASN A O 1
ATOM 3738 N N . THR A 1 460 ? 22.557 -25.241 -3.463 1.00 85.88 460 THR A N 1
ATOM 3739 C CA . THR A 1 460 ? 23.364 -25.768 -2.346 1.00 85.88 460 THR A CA 1
ATOM 3740 C C . THR A 1 460 ? 23.710 -27.249 -2.464 1.00 85.88 460 THR A C 1
ATOM 3742 O O . THR A 1 460 ? 24.657 -27.687 -1.814 1.00 85.88 460 THR A O 1
ATOM 3745 N N . GLU A 1 461 ? 22.955 -28.028 -3.247 1.00 84.75 461 GLU A N 1
ATOM 3746 C CA . GLU A 1 461 ? 22.997 -29.503 -3.248 1.00 84.75 461 GLU A CA 1
ATOM 3747 C C . GLU A 1 461 ? 22.783 -30.138 -1.848 1.00 84.75 461 GLU A C 1
ATOM 3749 O O . GLU A 1 461 ? 23.069 -31.321 -1.640 1.00 84.75 461 GLU A O 1
ATOM 3754 N N . ILE A 1 462 ? 22.279 -29.376 -0.867 1.00 85.25 462 ILE A N 1
ATOM 3755 C CA . ILE A 1 462 ? 21.998 -29.852 0.492 1.00 85.25 462 ILE A CA 1
ATOM 3756 C C . ILE A 1 462 ? 20.547 -30.327 0.566 1.00 85.25 462 ILE A C 1
ATOM 3758 O O . ILE A 1 462 ? 19.614 -29.559 0.334 1.00 85.25 462 ILE A O 1
ATOM 3762 N N . ASP A 1 463 ? 20.357 -31.580 0.978 1.00 81.44 463 ASP A N 1
ATOM 3763 C CA . ASP A 1 463 ? 19.043 -32.103 1.354 1.00 81.44 463 ASP A CA 1
ATOM 3764 C C . ASP A 1 463 ? 18.609 -31.495 2.701 1.00 81.44 463 ASP A C 1
ATOM 3766 O O . ASP A 1 463 ? 19.102 -31.879 3.769 1.00 81.44 463 ASP A O 1
ATOM 3770 N N . PHE A 1 464 ? 17.738 -30.482 2.644 1.00 84.88 464 PHE A N 1
ATOM 3771 C CA . PHE A 1 464 ? 17.242 -29.756 3.812 1.00 84.88 464 PHE A CA 1
ATOM 3772 C C . PHE A 1 464 ? 15.796 -30.137 4.143 1.00 84.88 464 PHE A C 1
ATOM 3774 O O . PHE A 1 464 ? 14.852 -29.842 3.411 1.00 84.88 464 PHE A O 1
ATOM 3781 N N . ASP A 1 465 ? 15.616 -30.745 5.315 1.00 84.62 465 ASP A N 1
ATOM 3782 C CA . ASP A 1 465 ? 14.308 -31.143 5.830 1.00 84.62 465 ASP A CA 1
ATOM 3783 C C . ASP A 1 465 ? 13.620 -29.983 6.570 1.00 84.62 465 ASP A C 1
ATOM 3785 O O . ASP A 1 465 ? 13.722 -29.849 7.794 1.00 84.62 465 ASP A O 1
ATOM 3789 N N . PHE A 1 466 ? 12.898 -29.152 5.812 1.00 79.50 466 PHE A N 1
ATOM 3790 C CA . PHE A 1 466 ? 12.119 -28.011 6.314 1.00 79.50 466 PHE A CA 1
ATOM 3791 C C . PHE A 1 466 ? 11.168 -28.376 7.464 1.00 79.50 466 PHE A C 1
ATOM 3793 O O . PHE A 1 466 ? 10.981 -27.585 8.390 1.00 79.50 466 PHE A O 1
ATOM 3800 N N . GLU A 1 467 ? 10.571 -29.572 7.452 1.00 79.25 467 GLU A N 1
ATOM 3801 C CA . GLU A 1 467 ? 9.539 -29.959 8.425 1.00 79.25 467 GLU A CA 1
ATOM 3802 C C . GLU A 1 467 ? 10.072 -29.994 9.863 1.00 79.25 467 GLU A C 1
ATOM 3804 O O . GLU A 1 467 ? 9.322 -29.753 10.813 1.00 79.25 467 GLU A O 1
ATOM 3809 N N . LYS A 1 468 ? 11.380 -30.226 10.030 1.00 84.06 468 LYS A N 1
ATOM 3810 C CA . LYS A 1 468 ? 12.059 -30.162 11.332 1.00 84.06 468 LYS A CA 1
ATOM 3811 C C . LYS A 1 468 ? 12.207 -28.738 11.865 1.00 84.06 468 LYS A C 1
ATOM 3813 O O . LYS A 1 468 ? 12.270 -28.563 13.080 1.00 84.06 468 LYS A O 1
ATOM 3818 N N . TYR A 1 469 ? 12.277 -27.748 10.980 1.00 83.44 469 TYR A N 1
ATOM 3819 C CA . TYR A 1 469 ? 12.626 -26.368 11.320 1.00 83.44 469 TYR A CA 1
ATOM 3820 C C . TYR A 1 469 ? 11.441 -25.405 11.267 1.00 83.44 469 TYR A C 1
ATOM 3822 O O . TYR A 1 469 ? 11.470 -24.396 11.960 1.00 83.44 469 TYR A O 1
ATOM 3830 N N . LYS A 1 470 ? 10.356 -25.735 10.556 1.00 77.44 470 LYS A N 1
ATOM 3831 C CA . LYS A 1 470 ? 9.176 -24.863 10.386 1.00 77.44 470 LYS A CA 1
ATOM 3832 C C . LYS A 1 470 ? 8.483 -24.397 11.669 1.00 77.44 470 LYS A C 1
ATOM 3834 O O . LYS A 1 470 ? 7.697 -23.463 11.633 1.00 77.44 470 LYS A O 1
ATOM 3839 N N . LYS A 1 471 ? 8.740 -25.075 12.791 1.00 75.44 471 LYS A N 1
ATOM 3840 C CA . LYS A 1 471 ? 8.212 -24.731 14.124 1.00 75.44 471 LYS A CA 1
ATOM 3841 C C . LYS A 1 471 ? 9.236 -24.030 15.023 1.00 75.44 471 LYS A C 1
ATOM 3843 O O . LYS A 1 471 ? 8.945 -23.782 16.189 1.00 75.44 471 LYS A O 1
ATOM 3848 N N . LEU A 1 472 ? 10.451 -23.802 14.528 1.00 80.75 472 LEU A N 1
ATOM 3849 C CA . LEU A 1 472 ? 11.530 -23.148 15.259 1.00 80.75 472 LEU A CA 1
ATOM 3850 C C . LEU A 1 472 ? 11.658 -21.690 14.800 1.00 80.75 472 LEU A C 1
ATOM 3852 O O . LEU A 1 472 ? 11.494 -21.431 13.604 1.00 80.75 472 LEU A O 1
ATOM 3856 N N . PRO A 1 473 ? 12.022 -20.764 15.709 1.00 82.12 473 PRO A N 1
ATOM 3857 C CA . PRO A 1 473 ? 12.370 -19.395 15.345 1.00 82.12 473 PRO A CA 1
ATOM 3858 C C . PRO A 1 473 ? 13.430 -19.365 14.249 1.00 82.12 473 PRO A C 1
ATOM 3860 O O . PRO A 1 473 ? 14.350 -20.194 14.258 1.00 82.12 473 PRO A O 1
ATOM 3863 N N . LEU A 1 474 ? 13.320 -18.399 13.337 1.00 84.88 474 LEU A N 1
ATOM 3864 C CA . LEU A 1 474 ? 14.198 -18.281 12.179 1.00 84.88 474 LEU A CA 1
ATOM 3865 C C . LEU A 1 474 ? 15.671 -18.299 12.579 1.00 84.88 474 LEU A C 1
ATOM 3867 O O . LEU A 1 474 ? 16.472 -18.938 11.909 1.00 84.88 474 LEU A O 1
ATOM 3871 N N . GLU A 1 475 ? 16.071 -17.668 13.676 1.00 87.62 475 GLU A N 1
ATOM 3872 C CA . GLU A 1 475 ? 17.459 -17.595 14.164 1.00 87.62 475 GLU A CA 1
ATOM 3873 C C . GLU A 1 475 ? 18.086 -18.976 14.408 1.00 87.62 475 GLU A C 1
ATOM 3875 O O . GLU A 1 475 ? 19.306 -19.116 14.352 1.00 87.62 475 GLU A O 1
ATOM 3880 N N . GLN A 1 476 ? 17.265 -20.001 14.657 1.00 89.31 476 GLN A N 1
ATOM 3881 C CA . GLN A 1 476 ? 17.709 -21.381 14.876 1.00 89.31 476 GLN A CA 1
ATOM 3882 C C . GLN A 1 476 ? 17.865 -22.180 13.576 1.00 89.31 476 GLN A C 1
ATOM 3884 O O . GLN A 1 476 ? 18.309 -23.331 13.603 1.00 89.31 476 GLN A O 1
ATOM 3889 N N . TRP A 1 477 ? 17.501 -21.592 12.438 1.00 90.31 477 TRP A N 1
ATOM 3890 C CA . TRP A 1 477 ? 17.660 -22.219 11.136 1.00 90.31 477 TRP A CA 1
ATOM 3891 C C . TRP A 1 477 ? 19.121 -22.215 10.695 1.00 90.31 477 TRP A C 1
ATOM 3893 O O . TRP A 1 477 ? 19.868 -21.287 11.024 1.00 90.31 477 TRP A O 1
ATOM 3903 N N . PRO A 1 478 ? 19.553 -23.227 9.925 1.00 92.31 478 PRO A N 1
ATOM 3904 C CA . PRO A 1 478 ? 20.923 -23.282 9.448 1.00 92.31 478 PRO A CA 1
ATOM 3905 C C . PRO A 1 478 ? 21.303 -22.062 8.599 1.00 92.31 478 PRO A C 1
ATOM 3907 O O . PRO A 1 478 ? 20.521 -21.577 7.792 1.00 92.31 478 PRO A O 1
ATOM 3910 N N . ALA A 1 479 ? 22.552 -21.604 8.712 1.00 91.56 479 ALA A N 1
ATOM 3911 C CA . ALA A 1 479 ? 23.022 -20.417 7.990 1.00 91.56 479 ALA A CA 1
ATOM 3912 C C . ALA A 1 479 ? 22.874 -20.516 6.456 1.00 91.56 479 ALA A C 1
ATOM 3914 O O . ALA A 1 479 ? 22.676 -19.503 5.799 1.00 91.56 479 ALA A O 1
ATOM 3915 N N . HIS A 1 480 ? 22.938 -21.728 5.893 1.00 90.50 480 HIS A N 1
ATOM 3916 C CA . HIS A 1 480 ? 22.813 -21.962 4.452 1.00 90.50 480 HIS A CA 1
ATOM 3917 C C . HIS A 1 480 ? 21.385 -21.770 3.916 1.00 90.50 480 HIS A C 1
ATOM 3919 O O . HIS A 1 480 ? 21.225 -21.594 2.716 1.00 90.50 480 HIS A O 1
ATOM 3925 N N . THR A 1 481 ? 20.358 -21.761 4.774 1.00 90.12 481 THR A N 1
ATOM 3926 C CA . THR A 1 481 ? 18.975 -21.507 4.342 1.00 90.12 481 THR A CA 1
ATOM 3927 C C . THR A 1 481 ? 18.653 -20.020 4.292 1.00 90.12 481 THR A C 1
ATOM 3929 O O . THR A 1 481 ? 17.736 -19.626 3.587 1.00 90.12 481 THR A O 1
ATOM 3932 N N . LYS A 1 482 ? 19.395 -19.192 5.039 1.00 87.81 482 LYS A N 1
ATOM 3933 C CA . LYS A 1 482 ? 19.122 -17.760 5.222 1.00 87.81 482 LYS A CA 1
ATOM 3934 C C . LYS A 1 482 ? 19.000 -16.962 3.921 1.00 87.81 482 LYS A C 1
ATOM 3936 O O . LYS A 1 482 ? 18.080 -16.158 3.870 1.00 87.81 482 LYS A O 1
ATOM 3941 N N . PRO A 1 483 ? 19.829 -17.195 2.884 1.00 86.38 483 PRO A N 1
ATOM 3942 C CA . PRO A 1 483 ? 19.701 -16.475 1.614 1.00 86.38 483 PRO A CA 1
ATOM 3943 C C . PRO A 1 483 ? 18.431 -16.796 0.815 1.00 86.38 483 PRO A C 1
ATOM 3945 O O . PRO A 1 483 ? 18.178 -16.138 -0.179 1.00 86.38 483 PRO A O 1
ATOM 3948 N N . TYR A 1 484 ? 17.670 -17.821 1.208 1.00 84.88 484 TYR A N 1
ATOM 3949 C CA . TYR A 1 484 ? 16.481 -18.297 0.493 1.00 84.88 484 TYR A CA 1
ATOM 3950 C C . TYR A 1 484 ? 15.205 -18.106 1.318 1.00 84.88 484 TYR A C 1
ATOM 3952 O O . TYR A 1 484 ? 14.214 -18.794 1.084 1.00 84.88 484 TYR A O 1
ATOM 3960 N N . ILE A 1 485 ? 15.262 -17.270 2.357 1.00 86.00 485 ILE A N 1
ATOM 3961 C CA . ILE A 1 485 ? 14.107 -16.908 3.173 1.00 86.00 485 ILE A CA 1
ATOM 3962 C C . ILE A 1 485 ? 13.740 -15.481 2.805 1.00 86.00 485 ILE A C 1
ATOM 3964 O O . ILE A 1 485 ? 14.473 -14.549 3.125 1.00 86.00 485 ILE A O 1
ATOM 3968 N N . GLU A 1 486 ? 12.601 -15.340 2.154 1.00 81.88 486 GLU A N 1
ATOM 3969 C CA . GLU A 1 486 ? 12.027 -14.073 1.732 1.00 81.88 486 GLU A CA 1
ATOM 3970 C C . GLU A 1 486 ? 11.020 -13.635 2.796 1.00 81.88 486 GLU A C 1
ATOM 3972 O O . GLU A 1 486 ? 10.186 -14.421 3.246 1.00 81.88 486 GLU A O 1
ATOM 3977 N N . LYS A 1 487 ? 11.140 -12.398 3.274 1.00 85.69 487 LYS A N 1
ATOM 3978 C CA . LYS A 1 487 ? 10.101 -11.786 4.107 1.00 85.69 487 LYS A CA 1
ATOM 3979 C C . LYS A 1 487 ? 8.929 -11.420 3.188 1.00 85.69 487 LYS A C 1
ATOM 3981 O O . LYS A 1 487 ? 9.172 -11.102 2.032 1.00 85.69 487 LYS A O 1
ATOM 3986 N N . GLU A 1 488 ? 7.697 -11.461 3.685 1.00 86.25 488 GLU A N 1
ATOM 3987 C CA . GLU A 1 488 ? 6.508 -11.000 2.948 1.00 86.25 488 GLU A CA 1
ATOM 3988 C C . GLU A 1 488 ? 5.907 -9.731 3.563 1.00 86.25 488 GLU A C 1
ATOM 3990 O O . GLU A 1 488 ? 6.346 -9.288 4.624 1.00 86.25 488 GLU A O 1
ATOM 3995 N N . LEU A 1 489 ? 4.904 -9.121 2.922 1.00 86.94 489 LEU A N 1
ATOM 3996 C CA . LEU A 1 489 ? 4.147 -8.055 3.585 1.00 86.94 489 LEU A CA 1
ATOM 3997 C C . LEU A 1 489 ? 3.347 -8.613 4.775 1.00 86.94 489 LEU A C 1
ATOM 3999 O O . LEU A 1 489 ? 2.927 -9.781 4.740 1.00 86.94 489 LEU A O 1
ATOM 4003 N N . PRO A 1 490 ? 3.075 -7.787 5.803 1.00 87.19 490 PRO A N 1
ATOM 4004 C CA . PRO A 1 490 ? 2.170 -8.159 6.877 1.00 87.19 490 PRO A CA 1
ATOM 4005 C C . PRO A 1 490 ? 0.846 -8.706 6.333 1.00 87.19 490 PRO A C 1
ATOM 4007 O O . PRO A 1 490 ? 0.296 -8.246 5.327 1.00 87.19 490 PRO A O 1
ATOM 4010 N N . THR A 1 491 ? 0.352 -9.746 6.989 1.00 88.62 491 THR A N 1
ATOM 4011 C CA . THR A 1 491 ? -0.952 -10.347 6.718 1.00 88.62 491 THR A CA 1
ATOM 4012 C C . THR A 1 491 ? -1.818 -10.164 7.951 1.00 88.62 491 THR A C 1
ATOM 4014 O O . THR A 1 491 ? -1.353 -10.274 9.085 1.00 88.62 491 THR A O 1
ATOM 4017 N N . TYR A 1 492 ? -3.096 -9.909 7.738 1.00 89.25 492 TYR A N 1
ATOM 4018 C CA . TYR A 1 492 ? -4.069 -9.691 8.791 1.00 89.25 492 TYR A CA 1
ATOM 4019 C C . TYR A 1 492 ? -5.085 -10.821 8.789 1.00 89.25 492 TYR A C 1
ATOM 4021 O O . TYR A 1 492 ? -5.477 -11.331 7.736 1.00 89.25 492 TYR A O 1
ATOM 4029 N N . MET A 1 493 ? -5.485 -11.237 9.985 1.00 92.38 493 MET A N 1
ATOM 4030 C CA . MET A 1 493 ? -6.430 -12.320 10.199 1.00 92.38 493 MET A CA 1
ATOM 4031 C C . MET A 1 493 ? -7.524 -11.890 11.168 1.00 92.38 493 MET A C 1
ATOM 4033 O O . MET A 1 493 ? -7.253 -11.215 12.161 1.00 92.38 493 MET A O 1
ATOM 4037 N N . LEU A 1 494 ? -8.748 -12.346 10.915 1.00 93.00 494 LEU A N 1
ATOM 4038 C CA . LEU A 1 494 ? -9.872 -12.197 11.834 1.00 93.00 494 LEU A CA 1
ATOM 4039 C C . LEU A 1 494 ? -10.346 -13.579 12.282 1.00 93.00 494 LEU A C 1
ATOM 4041 O O . LEU A 1 494 ? -10.777 -14.392 11.458 1.00 93.00 494 LEU A O 1
ATOM 4045 N N . LEU A 1 495 ? -10.237 -13.851 13.582 1.00 92.94 495 LEU A N 1
ATOM 4046 C CA . LEU A 1 495 ? -10.506 -15.155 14.185 1.00 92.94 495 LEU A CA 1
ATOM 4047 C C . LEU A 1 495 ? -11.678 -15.064 15.160 1.00 92.94 495 LEU A C 1
ATOM 4049 O O . LEU A 1 495 ? -11.653 -14.240 16.067 1.00 92.94 495 LEU A O 1
ATOM 4053 N N . ASN A 1 496 ? -12.662 -15.949 15.041 1.00 91.88 496 ASN A N 1
ATOM 4054 C CA . ASN A 1 496 ? -13.745 -16.088 16.012 1.00 91.88 496 ASN A CA 1
ATOM 4055 C C . ASN A 1 496 ? -13.539 -17.340 16.880 1.00 91.88 496 ASN A C 1
ATOM 4057 O O . ASN A 1 496 ? -13.301 -18.420 16.350 1.00 91.88 496 ASN A O 1
ATOM 4061 N N . TYR A 1 497 ? -13.641 -17.223 18.201 1.00 91.19 497 TYR A N 1
ATOM 4062 C CA . TYR A 1 497 ? -13.500 -18.335 19.143 1.00 91.19 497 TYR A CA 1
ATOM 4063 C C . TYR A 1 497 ? -14.846 -18.705 19.764 1.00 91.19 497 TYR A C 1
ATOM 4065 O O . TYR A 1 497 ? -15.411 -17.950 20.550 1.00 91.19 497 TYR A O 1
ATOM 4073 N N . ASP A 1 498 ? -15.358 -19.896 19.474 1.00 86.69 498 ASP A N 1
ATOM 4074 C CA . ASP A 1 498 ? -16.673 -20.328 19.975 1.00 86.69 498 ASP A CA 1
ATOM 4075 C C . ASP A 1 498 ? -16.646 -20.907 21.406 1.00 86.69 498 ASP A C 1
ATOM 4077 O O . ASP A 1 498 ? -17.687 -21.269 21.959 1.00 86.69 498 ASP A O 1
ATOM 4081 N N . GLY A 1 499 ? -15.464 -20.973 22.027 1.00 84.31 499 GLY A N 1
ATOM 4082 C CA . GLY A 1 499 ? -15.241 -21.590 23.334 1.00 84.31 499 GLY A CA 1
ATOM 4083 C C . GLY A 1 499 ? -14.498 -22.926 23.274 1.00 84.31 499 GLY A C 1
ATOM 4084 O O . GLY A 1 499 ? -13.950 -23.338 24.303 1.00 84.31 499 GLY A O 1
ATOM 4085 N N . ASP A 1 500 ? -14.423 -23.567 22.105 1.00 85.88 500 ASP A N 1
ATOM 4086 C CA . ASP A 1 500 ? -13.688 -24.822 21.890 1.00 85.88 500 ASP A CA 1
ATOM 4087 C C . ASP A 1 500 ? -12.641 -24.709 20.768 1.00 85.88 500 ASP A C 1
ATOM 4089 O O . ASP A 1 500 ? -11.492 -25.151 20.936 1.00 85.88 500 ASP A O 1
ATOM 4093 N N . GLN A 1 501 ? -13.012 -24.055 19.663 1.00 86.88 501 GLN A N 1
ATOM 4094 C CA . GLN A 1 501 ? -12.220 -23.929 18.438 1.00 86.88 501 GLN A CA 1
ATOM 4095 C C . GLN A 1 501 ? -12.177 -22.485 17.926 1.00 86.88 501 GLN A C 1
ATOM 4097 O O . GLN A 1 501 ? -13.075 -21.679 18.170 1.00 86.88 501 GLN A O 1
ATOM 4102 N N . TYR A 1 502 ? -11.112 -22.177 17.188 1.00 89.94 502 TYR A N 1
ATOM 4103 C CA . TYR A 1 502 ? -11.016 -20.943 16.421 1.00 89.94 502 TYR A CA 1
ATOM 4104 C C . TYR A 1 502 ? -11.574 -21.166 15.013 1.00 89.94 502 TYR A C 1
ATOM 4106 O O . TYR A 1 502 ? -11.399 -22.231 14.416 1.00 89.94 502 TYR A O 1
ATOM 4114 N N . GLN A 1 503 ? -12.235 -20.140 14.497 1.00 89.81 503 GLN A N 1
ATOM 4115 C CA . GLN A 1 503 ? -12.757 -20.047 13.145 1.00 89.81 503 GLN A CA 1
ATOM 4116 C C . GLN A 1 503 ? -12.090 -18.881 12.431 1.00 89.81 503 GLN A C 1
ATOM 4118 O O . GLN A 1 503 ? -12.034 -17.785 12.981 1.00 89.81 503 GLN A O 1
ATOM 4123 N N . LEU A 1 504 ? -11.581 -19.105 11.220 1.00 90.62 504 LEU A N 1
ATOM 4124 C CA . LEU A 1 504 ? -11.034 -18.031 10.393 1.00 90.62 504 LEU A CA 1
ATOM 4125 C C . LEU A 1 504 ? -12.154 -17.374 9.588 1.00 90.62 504 LEU A C 1
ATOM 4127 O O . LEU A 1 504 ? -12.826 -18.054 8.820 1.00 90.62 504 LEU A O 1
ATOM 4131 N N . TYR A 1 505 ? -12.326 -16.064 9.722 1.00 91.56 505 TYR A N 1
ATOM 4132 C CA . TYR A 1 505 ? -13.284 -15.289 8.925 1.00 91.56 505 TYR A CA 1
ATOM 4133 C C . TYR A 1 505 ? -12.615 -14.456 7.833 1.00 91.56 505 TYR A C 1
ATOM 4135 O O . TYR A 1 505 ? -13.207 -14.258 6.770 1.00 91.56 505 TYR A O 1
ATOM 4143 N N . TYR A 1 506 ? -11.377 -14.029 8.075 1.00 92.94 506 TYR A N 1
ATOM 4144 C CA . TYR A 1 506 ? -10.579 -13.263 7.129 1.00 92.94 506 TYR A CA 1
ATOM 4145 C C . TYR A 1 506 ? -9.094 -13.612 7.251 1.00 92.94 506 TYR A C 1
ATOM 4147 O O . TYR A 1 506 ? -8.601 -13.778 8.365 1.00 92.94 506 TYR A O 1
ATOM 4155 N N . GLN A 1 507 ? -8.394 -13.691 6.122 1.00 91.06 507 GLN A N 1
ATOM 4156 C CA . GLN A 1 507 ? -6.943 -13.758 5.986 1.00 91.06 507 GLN A CA 1
ATOM 4157 C C . GLN A 1 507 ? -6.536 -13.058 4.687 1.00 91.06 507 GLN A C 1
ATOM 4159 O O . GLN A 1 507 ? -6.880 -13.521 3.597 1.00 91.06 507 GLN A O 1
ATOM 4164 N N . GLY A 1 508 ? -5.725 -12.013 4.779 1.00 88.88 508 GLY A N 1
ATOM 4165 C CA . GLY A 1 508 ? -5.199 -11.331 3.601 1.00 88.88 508 GLY A CA 1
ATOM 4166 C C . GLY A 1 508 ? -4.272 -10.177 3.949 1.00 88.88 508 GLY A C 1
ATOM 4167 O O . GLY A 1 508 ? -4.012 -9.914 5.115 1.00 88.88 508 GLY A O 1
ATOM 4168 N N . HIS A 1 509 ? -3.770 -9.487 2.928 1.00 84.12 509 HIS A N 1
ATOM 4169 C CA . HIS A 1 509 ? -2.918 -8.305 3.116 1.00 84.12 509 HIS A CA 1
ATOM 4170 C C . HIS A 1 509 ? -3.722 -7.013 3.290 1.00 84.12 509 HIS A C 1
ATOM 4172 O O . HIS A 1 509 ? -3.135 -5.995 3.626 1.00 84.12 509 HIS A O 1
ATOM 4178 N N . LEU A 1 510 ? -5.046 -7.036 3.069 1.00 83.44 510 LEU A N 1
ATOM 4179 C CA . LEU A 1 510 ? -5.878 -5.864 3.348 1.00 83.44 510 LEU A CA 1
ATOM 4180 C C . LEU A 1 510 ? -6.050 -5.735 4.859 1.00 83.44 510 LEU A C 1
ATOM 4182 O O . LEU A 1 510 ? -6.367 -6.716 5.541 1.00 83.44 510 LEU A O 1
ATOM 4186 N N . THR A 1 511 ? -5.858 -4.526 5.358 1.00 77.81 511 THR A N 1
ATOM 4187 C CA . THR A 1 511 ? -6.157 -4.177 6.744 1.00 77.81 511 THR A CA 1
ATOM 4188 C C . THR A 1 511 ? -7.654 -4.007 6.903 1.00 77.81 511 THR A C 1
ATOM 4190 O O . THR A 1 511 ? -8.303 -3.380 6.067 1.00 77.81 511 THR A O 1
ATOM 4193 N N . LEU A 1 512 ? -8.198 -4.566 7.982 1.00 81.88 512 LEU A N 1
ATOM 4194 C CA . LEU A 1 512 ? -9.598 -4.376 8.342 1.00 81.88 512 LEU A CA 1
ATOM 4195 C C . LEU A 1 512 ? -9.717 -3.222 9.332 1.00 81.88 512 LEU A C 1
ATOM 4197 O O . LEU A 1 512 ? -8.954 -3.153 10.298 1.00 81.88 512 LEU A O 1
ATOM 4201 N N . PHE A 1 513 ? -10.693 -2.353 9.107 1.00 78.50 513 PHE A N 1
ATOM 4202 C CA . PHE A 1 513 ? -11.027 -1.246 9.996 1.00 78.50 513 PHE A CA 1
ATOM 4203 C C . PHE A 1 513 ? -12.247 -1.621 10.847 1.00 78.50 513 PHE A C 1
ATOM 4205 O O . PHE A 1 513 ? -12.863 -2.667 10.640 1.00 78.50 513 PHE A O 1
ATOM 4212 N N . GLU A 1 514 ? -12.608 -0.794 11.831 1.00 78.12 514 GLU A N 1
ATOM 4213 C CA . GLU A 1 514 ? -13.726 -1.095 12.741 1.00 78.12 514 GLU A CA 1
ATOM 4214 C C . GLU A 1 514 ? -15.032 -1.377 11.981 1.00 78.12 514 GLU A C 1
ATOM 4216 O O . GLU A 1 514 ? -15.663 -2.405 12.218 1.00 78.12 514 GLU A O 1
ATOM 4221 N N . GLY A 1 515 ? -15.370 -0.536 10.996 1.00 78.81 515 GLY A N 1
ATOM 4222 C CA . GLY A 1 515 ? -16.551 -0.731 10.151 1.00 78.81 515 GLY A CA 1
ATOM 4223 C C . GLY A 1 515 ? -16.526 -2.037 9.350 1.00 78.81 515 GLY A C 1
ATOM 4224 O O . GLY A 1 515 ? -17.561 -2.683 9.224 1.00 78.81 515 GLY A O 1
ATOM 4225 N N . ASP A 1 516 ? -15.355 -2.478 8.874 1.00 84.25 516 ASP A N 1
ATOM 4226 C CA . ASP A 1 516 ? -15.224 -3.776 8.198 1.00 84.25 516 ASP A CA 1
ATOM 4227 C C . ASP A 1 516 ? -15.449 -4.934 9.165 1.00 84.25 516 ASP A C 1
ATOM 4229 O O . ASP A 1 516 ? -16.101 -5.918 8.825 1.00 84.25 516 ASP A O 1
ATOM 4233 N N . ILE A 1 517 ? -14.896 -4.830 10.376 1.00 85.75 517 ILE A N 1
ATOM 4234 C CA . ILE A 1 517 ? -14.997 -5.865 11.408 1.00 85.75 517 ILE A CA 1
ATOM 4235 C C . ILE A 1 517 ? -16.456 -6.078 11.821 1.00 85.75 517 ILE A C 1
ATOM 4237 O O . ILE A 1 517 ? -16.834 -7.211 12.115 1.00 85.75 517 ILE A O 1
ATOM 4241 N N . GLU A 1 518 ? -17.284 -5.031 11.808 1.00 83.38 518 GLU A N 1
ATOM 4242 C CA . GLU A 1 518 ? -18.723 -5.139 12.079 1.00 83.38 518 GLU A CA 1
ATOM 4243 C C . GLU A 1 518 ? -19.489 -5.985 11.048 1.00 83.38 518 GLU A C 1
ATOM 4245 O O . GLU A 1 518 ? -20.563 -6.503 11.368 1.00 83.38 518 GLU A O 1
ATOM 4250 N N . GLU A 1 519 ? -18.954 -6.155 9.837 1.00 82.81 519 GLU A N 1
ATOM 4251 C CA . GLU A 1 519 ? -19.564 -6.978 8.786 1.00 82.81 519 GLU A CA 1
ATOM 4252 C C . GLU A 1 519 ? -19.285 -8.484 8.946 1.00 82.81 519 GLU A C 1
ATOM 4254 O O . GLU A 1 519 ? -19.918 -9.300 8.263 1.00 82.81 519 GLU A O 1
ATOM 4259 N N . PHE A 1 520 ? -18.358 -8.870 9.833 1.00 84.31 520 PHE A N 1
ATOM 4260 C CA . PHE A 1 520 ? -18.020 -10.265 10.136 1.00 84.31 520 PHE A CA 1
ATOM 4261 C C . PHE A 1 520 ? -18.782 -10.798 11.353 1.00 84.31 520 PHE A C 1
ATOM 4263 O O . PHE A 1 520 ? -19.173 -11.992 11.277 1.00 84.31 520 PHE A O 1
#

Sequence (520 aa):
MKKLTILCISILTLWGCTDTTDIQQDQFAQYNESYEEAMELVDQNEWQAAKTILTDLEQSLNSLETASPLLEDVKKELAKVEDQLSVQQVNNQQLANVITDLYSKYGIVPENHEYHARGELLMGLVYSDLIDFNQDGQDELYVLFKSSEYMNDELERRNQNGYIEEVWGVSDGKAELLWDSFYTIDESVASDLSVSLITLNDGTTAIKHSSEMTKQGIEFAHHQFYTLQEHEISLAYDFYYTKNLNVETEKPYYEVNTKEVDQQKYTKEFQSYNGNELPLIQSNIGEKSFGIDLTNPIATIETVVTNLTKDATETLFSNEEISLDKKGEHFIQQFNNVGKIDKRESTTYETMIAYILFNNILEANVPGEYGEGYRENSVLKAVKDYFDVDVNPNRLNIPTELDPTHWMYLQNDAFYLAPSGYYNPKVIRNVEKAVKVKDNLYYVQVQDYNFNSMEHSINTEIDFDFEKYKKLPLEQWPAHTKPYIEKELPTYMLLNYDGDQYQLYYQGHLTLFEGDIEEF

pLDDT: mean 84.13, std 13.86, range [26.53, 98.0]

Organism: NCBI:txid1211035

Foldseek 3Di:
DDDDDDDDDDDDDDDDDDDPPVVVVVVVVVLVVLLVVLVVCVVQLVLVVSLVSLVVSLVVQVPDPDHDPCNVVSVVVNVVSVVSLVLLLLFLLQQLCVLQVQCVQFNAFAFPDWQLPDDLNGWGWQFWDWFPQPSPNFTKIWTKIAAHLPGDDPPVLRNHGFIKIWIWGDDPSHIDTQDIDTGHSDQPDPFLWWWKWFQFPVRHIWIKTWGWDADPQKTKIWIWTWTDDPSHTDTPKIWIWIDRRVDPPDDIWIDIPNHTDDPVVRVVVVVSRDGDIQTQWGGDDSGIGGSDRRNPNQVNSLVSSCVSCVSLVVVLPVFPWDDDDPQVVVVVLVCQQADWFALVDLLCLVRLLVVCVVVPVDAADDDDPQFGKAALVRSQVSSCVFQVHRHDPVSDPAAQDDDPVDQWHNHPRIIGGHPDPPRRFLKQKDFPTWGDSDPFKIKTKIKIKTAPVVVLCVPPVDDDDSVVPSPPPPVPDDPSRVVRIHIRHIKMWMWGDPPPHIGTNTIRSNRDGPVNNVVD

Radius of gyration: 30.39 Å; chains: 1; bounding box: 56×102×87 Å

Secondary structure (DSSP, 8-state):
--------------SS--SHHHHHHHHHHHHHHHHHHHHHHHHTT-HHHHHHHHHHHHHHHHTSSS--THHHHHHHHHHHHHHHHHHHHHHHHHHHHHHHHHHHHH-BPPTT--TT---TT--EEEEEEEE-SSSSSPPEEEEEEEE-TT---SSGGGGSSEEEEEEEEEETTEEEEEEEEEEE--SSS---EEEEEEE-TTS-EEEEEEEEEEETTEEEEEEEEEEEETTEEEEEEEEEEEEETT-TTPPPEEEETTEE--HHHHHHHHHHT--EEEEEEEEETTEEEESS--S-HHHHHHHHHHHHHHHHHHHHTTSPB-PPPHHHHHHHGGGGG---EETT-GGGHHHHHHHHHHTTSS---EE-SSSEEEEHHHHHHHHHHHH-----GGG----SS--TT-SEEEETTEEEE---TT---EEEEEEEEEEEEETTEEEEEEEEEEE-HHHHHHHH-----GGGTTTS-GGGS-GGGGGGEEE---EEEEEEE-SS-EEEEEEESSPPPHHHHTT-